Protein AF-A0A518BAV7-F1 (afdb_monomer)

Sequence (599 aa):
MLAQLSVLPSLVLVALAGGAPPAQIVIKEDPTPITLSPADFQPKSQPAQAQVAAHKPEVNEHVEPSVRIEHDDVVRNLKIQSALRKGRGLVGERRYAEAITVLEPHLTEAAGADQYLDTLAEAYRGQINELLLNRKSDEARLLAQRLRILTPEAQAGNVAAPTTRPTAAPPTVERSRGRAIPRAQATSKPKYQARAKLDTTPAIAHGQTSLLKDAERLFAAKQYAQALPLYEKAYEQDPIAAQPARERWGYCLL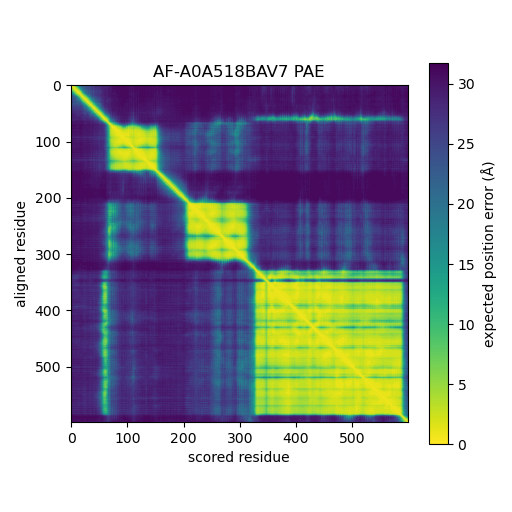FVSVDKYNRWIEAPVGTHSAGDWEQLEADVRLAKRLAPSIEYTQTVLNAISDRKQDVQKPNVARTDNAAIHTGTSQYPLVNAPACPMRHLPTAHGQWSVIETANFRIHHRDRALGEEVARLAEAARKMSHEMWFGSPPQRDWTPRCDVFLYPTAQEYTQVTGVPAQSPGHSKVLNENGRIRSRRLELRCDDPNMKLAILPHEITHVVLAGKFGAHDVPRWADEGMAVLTEPRDKQDAHLGNLYRCQTTGRRFSCSQMFTMREYPPGPQMRDFYAHSVGICRYLVEMGGAEKLPLFINTALQNNNYELALRQVYGINGVTDLESKFGQYVASIPNGGNVGVATARR

pLDDT: mean 70.06, std 24.99, range [23.56, 98.25]

Radius of gyration: 36.29 Å; Cα contacts (8 Å, |Δi|>4): 669; chains: 1; bounding box: 111×140×85 Å

Structure (mmCIF, N/CA/C/O backbone):
data_AF-A0A518BAV7-F1
#
_entry.id   AF-A0A518BAV7-F1
#
loop_
_atom_site.group_PDB
_atom_site.id
_atom_site.type_symbol
_atom_site.label_atom_id
_atom_site.label_alt_id
_atom_site.label_comp_id
_atom_site.label_asym_id
_atom_site.label_entity_id
_atom_site.label_seq_id
_atom_site.pdbx_PDB_ins_code
_atom_site.Cartn_x
_atom_site.Cartn_y
_atom_site.Cartn_z
_atom_site.occupancy
_atom_site.B_iso_or_equiv
_atom_site.auth_seq_id
_atom_site.auth_comp_id
_atom_site.auth_asym_id
_atom_site.auth_atom_id
_atom_site.pdbx_PDB_model_num
ATOM 1 N N . MET A 1 1 ? -29.944 -54.931 -42.001 1.00 32.56 1 MET A N 1
ATOM 2 C CA . MET A 1 1 ? -28.814 -55.834 -41.676 1.00 32.56 1 MET A CA 1
ATOM 3 C C . MET A 1 1 ? -28.021 -55.147 -40.567 1.00 32.56 1 MET A C 1
ATOM 5 O O . MET A 1 1 ? -27.832 -53.947 -40.687 1.00 32.56 1 MET A O 1
ATOM 9 N N . LEU A 1 2 ? -27.883 -55.730 -39.366 1.00 28.00 2 LEU A N 1
ATOM 10 C CA . LEU A 1 2 ? -26.992 -56.858 -38.993 1.00 28.00 2 LEU A CA 1
ATOM 11 C C . LEU A 1 2 ? -25.508 -56.457 -39.114 1.00 28.00 2 LEU A C 1
ATOM 13 O O . LEU A 1 2 ? -25.139 -55.971 -40.175 1.00 28.00 2 LEU A O 1
ATOM 17 N N . ALA A 1 3 ? -24.619 -56.651 -38.130 1.00 28.88 3 ALA A N 1
ATOM 18 C CA . ALA A 1 3 ? -24.710 -57.097 -36.719 1.00 28.88 3 ALA A CA 1
ATOM 19 C C . ALA A 1 3 ? -23.506 -56.457 -35.953 1.00 28.88 3 ALA A C 1
ATOM 21 O O . ALA A 1 3 ? -22.554 -56.054 -36.611 1.00 28.88 3 ALA A O 1
ATOM 22 N N . GLN A 1 4 ? -23.490 -56.135 -34.649 1.00 31.53 4 GLN A N 1
ATOM 23 C CA . GLN A 1 4 ? -23.762 -56.881 -33.397 1.00 31.53 4 GLN A CA 1
ATOM 24 C C . GLN A 1 4 ? -22.656 -57.889 -32.982 1.00 31.53 4 GLN A C 1
ATOM 26 O O . GLN A 1 4 ? -22.113 -58.560 -33.851 1.00 31.53 4 GLN A O 1
ATOM 31 N N . LEU A 1 5 ? -22.433 -58.017 -31.650 1.00 30.38 5 LEU A N 1
ATOM 32 C CA . LEU A 1 5 ? -21.474 -58.852 -30.858 1.00 30.38 5 LEU A CA 1
ATOM 33 C C . LEU A 1 5 ? -20.252 -58.076 -30.297 1.00 30.38 5 LEU A C 1
ATOM 35 O O . LEU A 1 5 ? -19.734 -57.203 -30.982 1.00 30.38 5 LEU A O 1
ATOM 39 N N . SER A 1 6 ? -19.762 -58.294 -29.059 1.00 27.08 6 SER A N 1
ATOM 40 C CA . SER A 1 6 ? -20.082 -59.272 -27.977 1.00 27.08 6 SER A CA 1
ATOM 41 C C . SER A 1 6 ? -19.852 -58.648 -26.566 1.00 27.08 6 SER A C 1
ATOM 43 O O . SER A 1 6 ? -18.878 -57.926 -26.396 1.00 27.08 6 SER A O 1
ATOM 45 N N . VAL A 1 7 ? -20.780 -58.727 -25.586 1.00 27.92 7 VAL A N 1
ATOM 46 C CA . VAL A 1 7 ? -20.895 -59.745 -24.486 1.00 27.92 7 VAL A CA 1
ATOM 47 C C . VAL A 1 7 ? -19.646 -59.763 -23.556 1.00 27.92 7 VAL A C 1
ATOM 49 O O . VAL A 1 7 ? -18.583 -60.130 -24.033 1.00 27.92 7 VAL A O 1
ATOM 52 N N . LEU A 1 8 ? -19.649 -59.198 -22.322 1.00 25.78 8 LEU A N 1
ATOM 53 C CA . LEU A 1 8 ? -20.239 -59.648 -21.015 1.00 25.78 8 LEU A CA 1
ATOM 54 C C . LEU A 1 8 ? -19.491 -60.844 -20.350 1.00 25.78 8 LEU A C 1
ATOM 56 O O . LEU A 1 8 ? -18.881 -61.615 -21.083 1.00 25.78 8 LEU A O 1
ATOM 60 N N . PRO A 1 9 ? -19.646 -61.146 -19.031 1.00 50.25 9 PRO A N 1
ATOM 61 C CA . PRO A 1 9 ? -19.841 -60.296 -17.832 1.00 50.25 9 PRO A CA 1
ATOM 62 C C . PRO A 1 9 ? -19.009 -60.760 -16.590 1.00 50.25 9 PRO A C 1
ATOM 64 O O . PRO A 1 9 ? -18.260 -61.732 -16.643 1.00 50.25 9 PRO A O 1
ATOM 67 N N . SER A 1 10 ? -19.231 -60.152 -15.413 1.00 27.02 10 SER A N 1
ATOM 68 C CA . SER A 1 10 ? -19.175 -60.842 -14.099 1.00 27.02 10 SER A CA 1
ATOM 69 C C . SER A 1 10 ? -20.052 -60.119 -13.065 1.00 27.02 10 SER A C 1
ATOM 71 O O . SER A 1 10 ? -20.180 -58.898 -13.120 1.00 27.02 10 SER A O 1
ATOM 73 N N . LEU A 1 11 ? -20.735 -60.874 -12.191 1.00 27.92 11 LEU A N 1
ATOM 74 C CA . LEU A 1 11 ? -21.910 -60.414 -11.427 1.00 27.92 11 LEU A CA 1
ATOM 75 C C . LEU A 1 11 ? -22.145 -61.340 -10.208 1.00 27.92 11 LEU A C 1
ATOM 77 O O . LEU A 1 11 ? -22.029 -62.554 -10.360 1.00 27.92 11 LEU A O 1
ATOM 81 N N . VAL A 1 12 ? -22.482 -60.803 -9.023 1.00 26.67 12 VAL A N 1
ATOM 82 C CA . VAL A 1 12 ? -22.814 -61.584 -7.803 1.00 26.67 12 VAL A CA 1
ATOM 83 C C . VAL A 1 12 ? -24.093 -61.056 -7.121 1.00 26.67 12 VAL A C 1
ATOM 85 O O . VAL A 1 12 ? -24.388 -59.864 -7.175 1.00 26.67 12 VAL A O 1
ATOM 88 N N . LEU A 1 13 ? -24.863 -61.970 -6.517 1.00 28.36 13 LEU A N 1
ATOM 89 C CA . LEU A 1 13 ? -26.217 -61.827 -5.945 1.00 28.36 13 LEU A CA 1
ATOM 90 C C . LEU A 1 13 ? -26.189 -62.059 -4.409 1.00 28.36 13 LEU A C 1
ATOM 92 O O . LEU A 1 13 ? -25.296 -62.759 -3.945 1.00 28.36 13 LEU A O 1
ATOM 96 N N . VAL A 1 14 ? -27.137 -61.618 -3.560 1.00 30.17 14 VAL A N 1
ATOM 97 C CA . VAL A 1 14 ? -28.294 -60.682 -3.651 1.00 30.17 14 VAL A CA 1
ATOM 98 C C . VAL A 1 14 ? -28.864 -60.460 -2.221 1.00 30.17 14 VAL A C 1
ATOM 100 O O . VAL A 1 14 ? -28.355 -61.059 -1.278 1.00 30.17 14 VAL A O 1
ATOM 103 N N . ALA A 1 15 ? -29.963 -59.695 -2.102 1.00 28.22 15 ALA A N 1
ATOM 104 C CA . ALA A 1 15 ? -31.014 -59.707 -1.055 1.00 28.22 15 ALA A CA 1
ATOM 105 C C . ALA A 1 15 ? -30.999 -58.576 0.000 1.00 28.22 15 ALA A C 1
ATOM 107 O O . ALA A 1 15 ? -29.933 -58.125 0.395 1.00 28.22 15 ALA A O 1
ATOM 108 N N . LEU A 1 16 ? -32.142 -58.097 0.533 1.00 30.28 16 LEU A N 1
ATOM 109 C CA . LEU A 1 16 ? -33.562 -58.074 0.081 1.00 30.28 16 LEU A CA 1
ATOM 110 C C . LEU A 1 16 ? -34.352 -57.053 0.947 1.00 30.28 16 LEU A C 1
ATOM 112 O O . LEU A 1 16 ? -33.965 -56.820 2.086 1.00 30.28 16 LEU A O 1
ATOM 116 N N . ALA A 1 17 ? -35.508 -56.578 0.448 1.00 31.27 17 ALA A N 1
ATOM 117 C CA . ALA A 1 17 ? -36.531 -55.760 1.146 1.00 31.27 17 ALA A CA 1
ATOM 118 C C . ALA A 1 17 ? -36.099 -54.355 1.659 1.00 31.27 17 ALA A C 1
ATOM 120 O O . ALA A 1 17 ? -34.941 -54.111 1.962 1.00 31.27 17 ALA A O 1
ATOM 121 N N . GLY A 1 18 ? -36.990 -53.360 1.779 1.00 29.53 18 GLY A N 1
ATOM 122 C CA . GLY A 1 18 ? -38.390 -53.266 1.334 1.00 29.53 18 GLY A CA 1
ATOM 123 C C . GLY A 1 18 ? -39.055 -51.957 1.812 1.00 29.53 18 GLY A C 1
ATOM 124 O O . GLY A 1 18 ? -38.724 -51.462 2.884 1.00 29.53 18 GLY A O 1
ATOM 125 N N . GLY A 1 19 ? -39.983 -51.386 1.032 1.00 29.30 19 GLY A N 1
ATOM 126 C CA . GLY A 1 19 ? -40.702 -50.142 1.372 1.00 29.30 19 GLY A CA 1
ATOM 127 C C . GLY A 1 19 ? -41.333 -49.471 0.141 1.00 29.30 19 GLY A C 1
ATOM 128 O O . GLY A 1 19 ? -40.787 -49.582 -0.954 1.00 29.30 19 GLY A O 1
ATOM 129 N N . ALA A 1 20 ? -42.494 -48.822 0.294 1.00 32.97 20 ALA A N 1
ATOM 130 C CA . ALA A 1 20 ? -43.314 -48.328 -0.825 1.00 32.97 20 ALA A CA 1
ATOM 131 C C . ALA A 1 20 ? -43.218 -46.795 -1.052 1.00 32.97 20 ALA A C 1
ATOM 133 O O . ALA A 1 20 ? -42.990 -46.057 -0.093 1.00 32.97 20 ALA A O 1
ATOM 134 N N . PRO A 1 21 ? -43.435 -46.300 -2.291 1.00 40.59 21 PRO A N 1
ATOM 135 C CA . PRO A 1 21 ? -43.445 -44.871 -2.624 1.00 40.59 21 PRO A CA 1
ATOM 136 C C . PRO A 1 21 ? -44.865 -44.252 -2.632 1.00 40.59 21 PRO A C 1
ATOM 138 O O . PRO A 1 21 ? -45.842 -44.974 -2.843 1.00 40.59 21 PRO A O 1
ATOM 141 N N . PRO A 1 22 ? -45.000 -42.916 -2.511 1.00 41.38 22 PRO A N 1
ATOM 142 C CA . PRO A 1 22 ? -46.259 -42.205 -2.744 1.00 41.38 22 PRO A CA 1
ATOM 143 C C . PRO A 1 22 ? -46.313 -41.414 -4.074 1.00 41.38 22 PRO A C 1
ATOM 145 O O . PRO A 1 22 ? -45.371 -40.722 -4.441 1.00 41.38 22 PRO A O 1
ATOM 148 N N . ALA A 1 23 ? -47.490 -41.464 -4.709 1.00 29.64 23 ALA A N 1
ATOM 149 C CA . ALA A 1 23 ? -48.103 -40.469 -5.609 1.00 29.64 23 ALA A CA 1
ATOM 150 C C . ALA A 1 23 ? -47.330 -39.931 -6.843 1.00 29.64 23 ALA A C 1
ATOM 152 O O . ALA A 1 23 ? -46.496 -39.033 -6.761 1.00 29.64 23 ALA A O 1
ATOM 153 N N . GLN A 1 24 ? -47.788 -40.342 -8.033 1.00 28.11 24 GLN A N 1
ATOM 154 C CA . GLN A 1 24 ? -47.718 -39.513 -9.244 1.00 28.11 24 GLN A CA 1
ATOM 155 C C . GLN A 1 24 ? -48.817 -38.435 -9.212 1.00 28.11 24 GLN A C 1
ATOM 157 O O . GLN A 1 24 ? -49.933 -38.714 -8.774 1.00 28.11 24 GLN A O 1
ATOM 162 N N . ILE A 1 25 ? -48.553 -37.260 -9.789 1.00 29.81 25 ILE A N 1
ATOM 163 C CA . ILE A 1 25 ? -49.596 -36.380 -10.340 1.00 29.81 25 ILE A CA 1
ATOM 164 C C . ILE A 1 25 ? -49.229 -36.096 -11.797 1.00 29.81 25 ILE A C 1
ATOM 166 O O . ILE A 1 25 ? -48.103 -35.706 -12.096 1.00 29.81 25 ILE A O 1
ATOM 170 N N . VAL A 1 26 ? -50.179 -36.331 -12.701 1.00 28.78 26 VAL A N 1
ATOM 171 C CA . VAL A 1 26 ? -50.028 -36.124 -14.146 1.00 28.78 26 VAL A CA 1
ATOM 172 C C . VAL A 1 26 ? -50.600 -34.760 -14.518 1.00 28.78 26 VAL A C 1
ATOM 174 O O . VAL A 1 26 ? -51.729 -34.446 -14.146 1.00 28.78 26 VAL A O 1
ATOM 177 N N . ILE A 1 27 ? -49.860 -33.989 -15.313 1.00 30.44 27 ILE A N 1
ATOM 178 C CA . ILE A 1 27 ? -50.387 -32.839 -16.054 1.00 30.44 27 ILE A CA 1
ATOM 179 C C . ILE A 1 27 ? -50.174 -33.131 -17.541 1.00 30.44 27 ILE A C 1
ATOM 181 O O . ILE A 1 27 ? -49.111 -33.609 -17.934 1.00 30.44 27 ILE A O 1
ATOM 185 N N . LYS A 1 28 ? -51.214 -32.911 -18.349 1.00 28.27 28 LYS A N 1
ATOM 186 C CA . LYS A 1 28 ? -51.166 -33.078 -19.806 1.00 28.27 28 LYS A CA 1
ATOM 187 C C . LYS A 1 28 ? -50.585 -31.833 -20.468 1.00 28.27 28 LYS A C 1
ATOM 189 O O . LYS A 1 28 ? -50.914 -30.722 -20.061 1.00 28.27 28 LYS A O 1
ATOM 194 N N . GLU A 1 29 ? -49.847 -32.036 -21.550 1.00 31.36 29 GLU A N 1
ATOM 195 C CA . GLU A 1 29 ? -49.646 -31.021 -22.584 1.00 31.36 29 GLU A CA 1
ATOM 196 C C . GLU A 1 29 ? -50.637 -31.271 -23.731 1.00 31.36 29 GLU A C 1
ATOM 198 O O . GLU A 1 29 ? -50.881 -32.422 -24.087 1.00 31.36 29 GLU A O 1
ATOM 203 N N . ASP A 1 30 ? -51.184 -30.201 -24.308 1.00 29.58 30 ASP A N 1
ATOM 204 C CA . ASP A 1 30 ? -51.819 -30.186 -25.633 1.00 29.58 30 ASP A CA 1
ATOM 205 C C . ASP A 1 30 ? -51.680 -28.752 -26.209 1.00 29.58 30 ASP A C 1
ATOM 207 O O . ASP A 1 30 ? -51.917 -27.793 -25.466 1.00 29.58 30 ASP A O 1
ATOM 211 N N . PRO A 1 31 ? -51.254 -28.549 -27.475 1.00 46.31 31 PRO A N 1
ATOM 212 C CA . PRO A 1 31 ? -50.875 -27.225 -27.985 1.00 46.31 31 PRO A CA 1
ATOM 213 C C . PRO A 1 31 ? -51.886 -26.601 -28.966 1.00 46.31 31 PRO A C 1
ATOM 215 O O . PRO A 1 31 ? -52.464 -27.292 -29.802 1.00 46.31 31 PRO A O 1
ATOM 218 N N . THR A 1 32 ? -52.010 -25.266 -28.977 1.00 29.94 32 THR A N 1
ATOM 219 C CA . THR A 1 32 ? -52.270 -24.446 -30.193 1.00 29.94 32 THR A CA 1
ATOM 220 C C . THR A 1 32 ? -52.121 -22.936 -29.894 1.00 29.94 32 THR A C 1
ATOM 222 O O . THR A 1 32 ? -52.296 -22.534 -28.743 1.00 29.94 32 THR A O 1
ATOM 225 N N . PRO A 1 33 ? -51.765 -22.079 -30.878 1.00 36.06 33 PRO A N 1
ATOM 226 C CA . PRO A 1 33 ? -51.500 -20.651 -30.657 1.00 36.06 33 PRO A CA 1
ATOM 227 C C . PRO A 1 33 ? -52.696 -19.740 -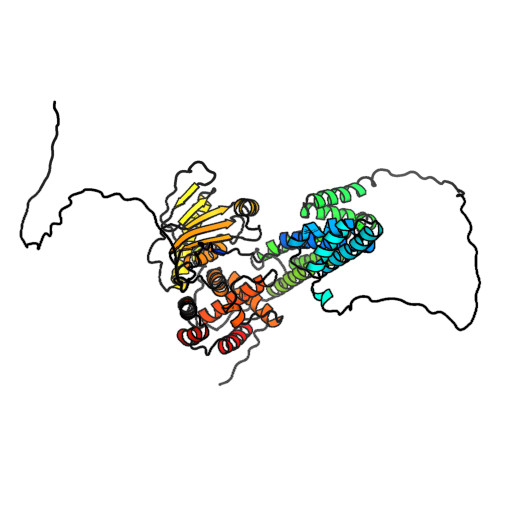30.992 1.00 36.06 33 PRO A C 1
ATOM 229 O O . PRO A 1 33 ? -53.547 -20.091 -31.809 1.00 36.06 33 PRO A O 1
ATOM 232 N N . ILE A 1 34 ? -52.703 -18.518 -30.444 1.00 30.41 34 ILE A N 1
ATOM 233 C CA . ILE A 1 34 ? -53.596 -17.423 -30.865 1.00 30.41 34 ILE A CA 1
ATOM 234 C C . ILE A 1 34 ? -52.770 -16.148 -31.086 1.00 30.41 34 ILE A C 1
ATOM 236 O O . ILE A 1 34 ? -51.972 -15.761 -30.234 1.00 30.41 34 ILE A O 1
ATOM 240 N N . THR A 1 35 ? -52.998 -15.487 -32.222 1.00 31.41 35 THR A N 1
ATOM 241 C CA . THR A 1 35 ? -52.305 -14.265 -32.657 1.00 31.41 35 THR A CA 1
ATOM 242 C C . THR A 1 35 ? -53.318 -13.137 -32.835 1.00 31.41 35 THR A C 1
ATOM 244 O O . THR A 1 35 ? -54.278 -13.321 -33.578 1.00 31.41 35 THR A O 1
ATOM 247 N N . LEU A 1 36 ? -53.092 -11.958 -32.244 1.00 28.88 36 LEU A N 1
ATOM 248 C CA . LEU A 1 36 ? -53.779 -10.711 -32.620 1.00 28.88 36 LEU A CA 1
ATOM 249 C C . LEU A 1 36 ? -52.837 -9.498 -32.535 1.00 28.88 36 LEU A C 1
ATOM 251 O O . LEU A 1 36 ? -51.821 -9.533 -31.844 1.00 28.88 36 LEU A O 1
ATOM 255 N N . SER A 1 37 ? -53.177 -8.452 -33.295 1.00 26.73 37 SER A N 1
ATOM 256 C CA . SER A 1 37 ? -52.342 -7.271 -33.576 1.00 26.73 37 SER A CA 1
ATOM 257 C C . SER A 1 37 ? -52.799 -6.009 -32.815 1.00 26.73 37 SER A C 1
ATOM 259 O O . SER A 1 37 ? -53.901 -6.006 -32.266 1.00 26.73 37 SER A O 1
ATOM 261 N N . PRO A 1 38 ? -51.990 -4.928 -32.776 1.00 40.47 38 PRO A N 1
ATOM 262 C CA . PRO A 1 38 ? -52.243 -3.770 -31.917 1.00 40.47 38 PRO A CA 1
ATOM 263 C C . PRO A 1 38 ? -52.936 -2.586 -32.618 1.00 40.47 38 PRO A C 1
ATOM 265 O O . PRO A 1 38 ? -52.485 -2.150 -33.675 1.00 40.47 38 PRO A O 1
ATOM 268 N N . ALA A 1 39 ? -53.934 -1.994 -31.951 1.00 26.91 39 ALA A N 1
ATOM 269 C CA . ALA A 1 39 ? -54.273 -0.562 -31.980 1.00 26.91 39 ALA A CA 1
ATOM 270 C C . ALA A 1 39 ? -55.346 -0.254 -30.909 1.00 26.91 39 ALA A C 1
ATOM 272 O O . ALA A 1 39 ? -56.386 -0.902 -30.908 1.00 26.91 39 ALA A O 1
ATOM 273 N N . ASP A 1 40 ? -55.094 0.675 -29.974 1.00 26.42 40 ASP A N 1
ATOM 274 C CA . ASP A 1 40 ? -55.724 2.014 -29.991 1.00 26.42 40 ASP A CA 1
ATOM 275 C C . ASP A 1 40 ? -55.532 2.850 -28.699 1.00 26.42 40 ASP A C 1
ATOM 277 O O . ASP A 1 40 ? -55.548 2.357 -27.576 1.00 26.42 40 ASP A O 1
ATOM 281 N N . PHE A 1 41 ? -55.349 4.156 -28.923 1.00 28.70 41 PHE A N 1
ATOM 282 C CA . PHE A 1 41 ? -55.558 5.339 -28.065 1.00 28.70 41 PHE A CA 1
ATOM 283 C C . PHE A 1 41 ? -55.233 5.358 -26.546 1.00 28.70 41 PHE A C 1
ATOM 285 O O . PHE A 1 41 ? -55.970 4.908 -25.674 1.00 28.70 41 PHE A O 1
ATOM 292 N N . GLN A 1 42 ? -54.185 6.135 -26.245 1.00 25.38 42 GLN A N 1
ATOM 293 C CA . GLN A 1 42 ? -53.940 6.895 -25.005 1.00 25.38 42 GLN A CA 1
ATOM 294 C C . GLN A 1 42 ? -54.885 8.125 -24.853 1.00 25.38 42 GLN A C 1
ATOM 296 O O . GLN A 1 42 ? -55.554 8.472 -25.828 1.00 25.38 42 GLN A O 1
ATOM 301 N N . PRO A 1 43 ? -54.829 8.930 -23.755 1.00 40.41 43 PRO A N 1
ATOM 302 C CA . PRO A 1 43 ? -54.342 8.675 -22.379 1.00 40.41 43 PRO A CA 1
ATOM 303 C C . PRO A 1 43 ? -55.265 9.243 -21.261 1.00 40.41 43 PRO A C 1
ATOM 305 O O . PRO A 1 43 ? -56.126 10.085 -21.522 1.00 40.41 43 PRO A O 1
ATOM 308 N N . LYS A 1 44 ? -54.969 8.946 -19.977 1.00 24.17 44 LYS A N 1
ATOM 309 C CA . LYS A 1 44 ? -55.071 9.940 -18.874 1.00 24.17 44 LYS A CA 1
ATOM 310 C C . LYS A 1 44 ? -54.362 9.521 -17.572 1.00 24.17 44 LYS A C 1
ATOM 312 O O . LYS A 1 44 ? -54.270 8.340 -17.272 1.00 24.17 44 LYS A O 1
ATOM 317 N N . SER A 1 45 ? -53.940 10.538 -16.805 1.00 28.44 45 SER A N 1
ATOM 318 C CA . SER A 1 45 ? -53.439 10.522 -15.407 1.00 28.44 45 SER A CA 1
ATOM 319 C C . SER A 1 45 ? -52.222 9.641 -15.055 1.00 28.44 45 SER A C 1
ATOM 321 O O . SER A 1 45 ? -52.282 8.419 -15.066 1.00 28.44 45 SER A O 1
ATOM 323 N N . GLN A 1 46 ? -51.141 10.301 -14.616 1.00 29.31 46 GLN A N 1
ATOM 324 C CA . GLN A 1 46 ? -50.054 9.707 -13.817 1.00 29.31 46 GLN A CA 1
ATOM 325 C C . GLN A 1 46 ? -50.540 9.428 -12.372 1.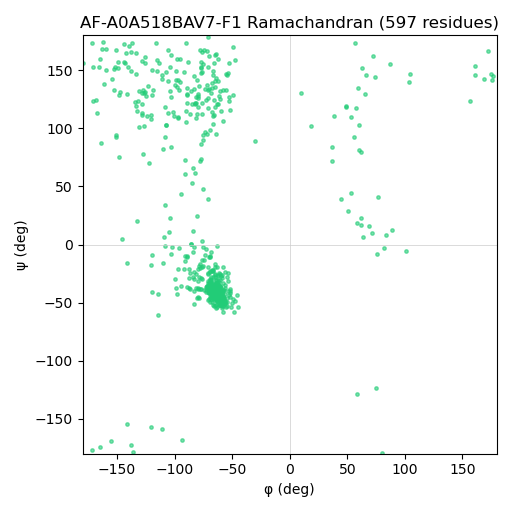00 29.31 46 GLN A C 1
ATOM 327 O O . GLN A 1 46 ? -51.572 9.974 -11.970 1.00 29.31 46 GLN A O 1
ATOM 332 N N . PRO A 1 47 ? -49.794 8.645 -11.566 1.00 28.98 47 PRO A N 1
ATOM 333 C CA . PRO A 1 47 ? -48.757 9.286 -10.739 1.00 28.98 47 PRO A CA 1
ATOM 334 C C . PRO A 1 47 ? -47.418 8.516 -10.637 1.00 28.98 47 PRO A C 1
ATOM 336 O O . PRO A 1 47 ? -47.313 7.358 -11.019 1.00 28.98 47 PRO A O 1
ATOM 339 N N . ALA A 1 48 ? -46.416 9.190 -10.053 1.00 24.11 48 ALA A N 1
ATOM 340 C CA . ALA A 1 48 ? -45.187 8.644 -9.450 1.00 24.11 48 ALA A CA 1
ATOM 341 C C . ALA A 1 48 ? -44.273 7.736 -10.312 1.00 24.11 48 ALA A C 1
ATOM 343 O O . ALA A 1 48 ? -44.344 6.510 -10.270 1.00 24.11 48 ALA A O 1
ATOM 344 N N . GLN A 1 49 ? -43.279 8.343 -10.975 1.00 24.83 49 GLN A N 1
ATOM 345 C CA . GLN A 1 49 ? -42.080 7.617 -11.415 1.00 24.83 49 GLN A CA 1
ATOM 346 C C . GLN A 1 49 ? -41.141 7.357 -10.227 1.00 24.83 49 GLN A C 1
ATOM 348 O O . GLN A 1 49 ? -40.513 8.286 -9.720 1.00 24.83 49 GLN A O 1
ATOM 353 N N . ALA A 1 50 ? -40.974 6.095 -9.832 1.00 27.25 50 ALA A N 1
ATOM 354 C CA . ALA A 1 50 ? -39.803 5.675 -9.067 1.00 27.25 50 ALA A CA 1
ATOM 355 C C . ALA A 1 50 ? -38.627 5.474 -10.039 1.00 27.25 50 ALA A C 1
ATOM 357 O O . ALA A 1 50 ? -38.659 4.573 -10.878 1.00 27.25 50 ALA A O 1
ATOM 358 N N . GLN A 1 51 ? -37.593 6.316 -9.954 1.00 26.38 51 GLN A N 1
ATOM 359 C CA . GLN A 1 51 ? -36.390 6.158 -10.775 1.00 26.38 51 GLN A CA 1
ATOM 360 C C . GLN A 1 51 ? -35.548 4.982 -10.267 1.00 26.38 51 GLN A C 1
ATOM 362 O O . GLN A 1 51 ? -34.741 5.129 -9.350 1.00 26.38 51 GLN A O 1
ATOM 367 N N . VAL A 1 52 ? -35.701 3.814 -10.893 1.00 27.72 52 VAL A N 1
ATOM 368 C CA . VAL A 1 52 ? -34.735 2.718 -10.753 1.00 27.72 52 VAL A CA 1
ATOM 369 C C . VAL A 1 52 ? -33.471 3.115 -11.516 1.00 27.72 52 VAL A C 1
ATOM 371 O O . VAL A 1 52 ? -33.387 2.958 -12.733 1.00 27.72 52 VAL A O 1
ATOM 374 N N . ALA A 1 53 ? -32.496 3.678 -10.803 1.00 26.78 53 ALA A N 1
ATOM 375 C CA . ALA A 1 53 ? -31.193 3.991 -11.371 1.00 26.78 53 ALA A CA 1
ATOM 376 C C . ALA A 1 53 ? -30.495 2.692 -11.805 1.00 26.78 53 ALA A C 1
ATOM 378 O O . ALA A 1 53 ? -30.261 1.800 -10.989 1.00 26.78 53 ALA A O 1
ATOM 379 N N . ALA A 1 54 ? -30.157 2.584 -13.092 1.00 26.28 54 ALA A N 1
ATOM 380 C CA . ALA A 1 54 ? -29.418 1.443 -13.615 1.00 26.28 54 ALA A CA 1
ATOM 381 C C . ALA A 1 54 ? -27.998 1.437 -13.029 1.00 26.28 54 ALA A C 1
ATOM 383 O O . ALA A 1 54 ? -27.146 2.229 -13.437 1.00 26.28 54 ALA A O 1
ATOM 384 N N . HIS A 1 55 ? -27.753 0.558 -12.056 1.00 29.44 55 HIS A N 1
ATOM 385 C CA . HIS A 1 55 ? -26.441 0.403 -11.439 1.00 29.44 55 HIS A CA 1
ATOM 386 C C . HIS A 1 55 ? -25.456 -0.143 -12.480 1.00 29.44 55 HIS A C 1
ATOM 388 O O . HIS A 1 55 ? -25.579 -1.274 -12.952 1.00 29.44 55 HIS A O 1
ATOM 394 N N . LYS A 1 56 ? -24.500 0.696 -12.879 1.00 30.16 56 LYS A N 1
ATOM 395 C CA . LYS A 1 56 ? -23.394 0.309 -13.754 1.00 30.16 56 LYS A CA 1
ATOM 396 C C . LYS A 1 56 ? -22.425 -0.545 -12.921 1.00 30.16 56 LYS A C 1
ATOM 398 O O . LYS A 1 56 ? -22.132 -0.134 -11.803 1.00 30.16 56 LYS A O 1
ATOM 403 N N . PRO A 1 57 ? -21.934 -1.699 -13.412 1.00 33.09 57 PRO A N 1
ATOM 404 C CA . PRO A 1 57 ? -21.005 -2.523 -12.645 1.00 33.09 57 PRO A CA 1
ATOM 405 C C . PRO A 1 57 ? -19.733 -1.731 -12.327 1.00 33.09 57 PRO A C 1
ATOM 407 O O . PRO A 1 57 ? -19.096 -1.175 -13.227 1.00 33.09 57 PRO A O 1
ATOM 410 N N . GLU A 1 58 ? -19.402 -1.667 -11.042 1.00 42.72 58 GLU A N 1
ATOM 411 C CA . GLU A 1 58 ? -18.291 -0.887 -10.509 1.00 42.72 58 GLU A CA 1
ATOM 412 C C . GLU A 1 58 ? -17.016 -1.743 -10.503 1.00 42.72 58 GLU A C 1
ATOM 414 O O . GLU A 1 58 ? -17.013 -2.902 -10.077 1.00 42.72 58 GLU A O 1
ATOM 419 N N . VAL A 1 59 ? -15.935 -1.193 -11.061 1.00 45.00 59 VAL A N 1
ATOM 420 C CA . VAL A 1 59 ? -14.629 -1.857 -11.145 1.00 45.00 59 VAL A CA 1
ATOM 421 C C . VAL A 1 59 ? -13.717 -1.170 -10.147 1.00 45.00 59 VAL A C 1
ATOM 423 O O . VAL A 1 59 ? -13.233 -0.070 -10.407 1.00 45.00 59 VAL A O 1
ATOM 426 N N . ASN A 1 60 ? -13.489 -1.820 -9.009 1.00 47.97 60 ASN A N 1
ATOM 427 C CA . ASN A 1 60 ? -12.585 -1.298 -7.997 1.00 47.97 60 ASN A CA 1
ATOM 428 C C . ASN A 1 60 ? -11.140 -1.636 -8.377 1.00 47.97 60 ASN A C 1
ATOM 430 O O . ASN A 1 60 ? -10.709 -2.791 -8.332 1.00 47.97 60 ASN A O 1
ATOM 434 N N . GLU A 1 61 ? -10.417 -0.590 -8.763 1.00 44.59 61 GLU A N 1
ATOM 435 C CA . GLU A 1 61 ? -8.982 -0.554 -9.029 1.00 44.59 61 GLU A CA 1
ATOM 436 C C . GLU A 1 61 ? -8.288 0.111 -7.825 1.00 44.59 61 GLU A C 1
ATOM 438 O O . GLU A 1 61 ? -8.708 1.179 -7.367 1.00 44.59 61 GLU A O 1
ATOM 443 N N . HIS A 1 62 ? -7.282 -0.563 -7.263 1.00 43.72 62 HIS A N 1
ATOM 444 C CA . HIS A 1 62 ? -6.486 -0.101 -6.119 1.00 43.72 62 HIS A CA 1
ATOM 445 C C . HIS A 1 62 ? -5.025 -0.028 -6.558 1.00 43.72 62 HIS A C 1
ATOM 447 O O . HIS A 1 62 ? -4.442 -1.060 -6.867 1.00 43.72 62 HIS A O 1
ATOM 453 N N . VAL A 1 63 ? -4.468 1.183 -6.651 1.00 39.84 63 VAL A N 1
ATOM 454 C CA . VAL A 1 63 ? -3.118 1.450 -7.174 1.00 39.84 63 VAL A CA 1
ATOM 455 C C . VAL A 1 63 ? -2.285 2.129 -6.091 1.00 39.84 63 VAL A C 1
ATOM 457 O O . VAL A 1 63 ? -2.475 3.315 -5.819 1.00 39.84 63 VAL A O 1
ATOM 460 N N . GLU A 1 64 ? -1.327 1.400 -5.519 1.00 37.50 64 GLU A N 1
ATOM 461 C CA . GLU A 1 64 ? -0.318 1.978 -4.627 1.00 37.50 64 GLU A CA 1
ATOM 462 C C . GLU A 1 64 ? 0.648 2.920 -5.375 1.00 37.50 64 GLU A C 1
ATOM 464 O O . GLU A 1 64 ? 1.172 2.557 -6.434 1.00 37.50 64 GLU A O 1
ATOM 469 N N . PRO A 1 65 ? 1.022 4.069 -4.785 1.00 33.25 65 PRO A N 1
ATOM 470 C CA . PRO A 1 65 ? 2.279 4.757 -5.063 1.00 33.25 65 PRO A CA 1
ATOM 471 C C . PRO A 1 65 ? 3.336 4.384 -4.006 1.00 33.25 65 PRO A C 1
ATOM 473 O O . PRO A 1 65 ? 3.251 4.807 -2.850 1.00 33.25 65 PRO A O 1
ATOM 476 N N . SER A 1 66 ? 4.352 3.598 -4.388 1.00 35.66 66 SER A N 1
ATOM 477 C CA . SER A 1 66 ? 5.342 3.079 -3.426 1.00 35.66 66 SER A CA 1
ATOM 478 C C . SER A 1 66 ? 6.233 4.165 -2.803 1.00 35.66 66 SER A C 1
ATOM 480 O O . SER A 1 66 ? 6.637 5.135 -3.447 1.00 35.66 66 SER A O 1
ATOM 482 N N . VAL A 1 67 ? 6.605 3.981 -1.529 1.00 44.88 67 VAL A N 1
ATOM 483 C CA . VAL A 1 67 ? 7.411 4.947 -0.758 1.00 44.88 67 VAL A CA 1
ATOM 484 C C . VAL A 1 67 ? 8.903 4.865 -1.129 1.00 44.88 67 VAL A C 1
ATOM 486 O O . VAL A 1 67 ? 9.747 4.408 -0.358 1.00 44.88 67 VAL A O 1
ATOM 489 N N . ARG A 1 68 ? 9.232 5.353 -2.327 1.00 35.03 68 ARG A N 1
ATOM 490 C CA . ARG A 1 68 ? 10.591 5.593 -2.840 1.00 35.03 68 ARG A CA 1
ATOM 491 C C . ARG A 1 68 ? 10.803 7.101 -3.013 1.00 35.03 68 ARG A C 1
ATOM 493 O O . ARG A 1 68 ? 9.845 7.848 -3.196 1.00 35.03 68 ARG A O 1
ATOM 500 N N . ILE A 1 69 ? 12.050 7.582 -2.992 1.00 44.09 69 ILE A N 1
ATOM 501 C CA . ILE A 1 69 ? 12.334 8.951 -3.461 1.00 44.09 69 ILE A CA 1
ATOM 502 C C . ILE A 1 69 ? 12.277 8.912 -4.996 1.00 44.09 69 ILE A C 1
ATOM 504 O O . ILE A 1 69 ? 13.227 8.481 -5.656 1.00 44.09 69 ILE A O 1
ATOM 508 N N . GLU A 1 70 ? 11.097 9.240 -5.531 1.00 44.62 70 GLU A N 1
ATOM 509 C CA . GLU A 1 70 ? 10.717 9.059 -6.935 1.00 44.62 70 GLU A CA 1
ATOM 510 C C . GLU A 1 70 ? 11.482 9.951 -7.920 1.00 44.62 70 GLU A C 1
ATOM 512 O O . GLU A 1 70 ? 11.561 11.170 -7.764 1.00 44.62 70 GLU A O 1
ATOM 517 N N . HIS A 1 71 ? 11.934 9.350 -9.024 1.00 38.94 71 HIS A N 1
ATOM 518 C CA . HIS A 1 71 ? 12.500 10.094 -10.150 1.00 38.94 71 HIS A CA 1
ATOM 519 C C . HIS A 1 71 ? 11.447 10.649 -11.117 1.00 38.94 71 HIS A C 1
ATOM 521 O O . HIS A 1 71 ? 11.688 11.701 -11.708 1.00 38.94 71 HIS A O 1
ATOM 527 N N . ASP A 1 72 ? 10.284 10.010 -11.271 1.00 40.00 72 ASP A N 1
ATOM 528 C CA . ASP A 1 72 ? 9.244 10.514 -12.178 1.00 40.00 72 ASP A CA 1
ATOM 529 C C . ASP A 1 72 ? 8.425 11.651 -11.564 1.00 40.00 72 ASP A C 1
ATOM 531 O O . ASP A 1 72 ? 8.084 12.594 -12.276 1.00 40.00 72 ASP A O 1
ATOM 535 N N . ASP A 1 73 ? 8.229 11.666 -10.245 1.00 43.88 73 ASP A N 1
ATOM 536 C CA . ASP A 1 73 ? 7.705 12.841 -9.544 1.00 43.88 73 ASP A CA 1
ATOM 537 C C . ASP A 1 73 ? 8.671 14.041 -9.665 1.00 43.88 73 ASP A C 1
ATOM 539 O O . ASP A 1 73 ? 8.248 15.178 -9.890 1.00 43.88 73 ASP A O 1
ATOM 543 N N . VAL A 1 74 ? 9.990 13.792 -9.651 1.00 46.09 74 VAL A N 1
ATOM 544 C CA . VAL A 1 74 ? 11.016 14.798 -9.981 1.00 46.09 74 VAL A CA 1
ATOM 545 C C . VAL A 1 74 ? 10.913 15.245 -11.444 1.00 46.09 74 VAL A C 1
ATOM 547 O O . VAL A 1 74 ? 10.883 16.447 -11.695 1.00 46.09 74 VAL A O 1
ATOM 550 N N . VAL A 1 75 ? 10.789 14.339 -12.421 1.00 47.59 75 VAL A N 1
ATOM 551 C CA . VAL A 1 75 ? 10.631 14.700 -13.847 1.00 47.59 75 VAL A CA 1
ATOM 552 C C . VAL A 1 75 ? 9.320 15.453 -14.110 1.00 47.59 75 VAL A C 1
ATOM 554 O O . VAL A 1 75 ? 9.318 16.413 -14.883 1.00 47.59 75 VAL A O 1
ATOM 557 N N . ARG A 1 76 ? 8.216 15.085 -13.451 1.00 54.31 76 ARG A N 1
ATOM 558 C CA . ARG A 1 76 ? 6.919 15.776 -13.525 1.00 54.31 76 ARG A CA 1
ATOM 559 C C . ARG A 1 76 ? 7.024 17.189 -12.961 1.00 54.31 76 ARG A C 1
ATOM 561 O O . ARG A 1 76 ? 6.697 18.146 -13.663 1.00 54.31 76 ARG A O 1
ATOM 568 N N . ASN A 1 77 ? 7.546 17.336 -11.743 1.00 55.59 77 ASN A N 1
ATOM 569 C CA . ASN A 1 77 ? 7.788 18.650 -11.152 1.00 55.59 77 ASN A CA 1
ATOM 570 C C . ASN A 1 77 ? 8.770 19.475 -12.000 1.00 55.59 77 ASN A C 1
ATOM 572 O O . ASN A 1 77 ? 8.557 20.670 -12.168 1.00 55.59 77 ASN A O 1
ATOM 576 N N . LEU A 1 78 ? 9.781 18.865 -12.626 1.00 51.34 78 LEU A N 1
ATOM 577 C CA . LEU A 1 78 ? 10.694 19.556 -13.543 1.00 51.34 78 LEU A CA 1
ATOM 578 C C . LEU A 1 78 ? 10.027 20.024 -14.838 1.00 51.34 78 LEU A C 1
ATOM 580 O O . LEU A 1 78 ? 10.351 21.122 -15.282 1.00 51.34 78 LEU A O 1
ATOM 584 N N . LYS A 1 79 ? 9.093 19.270 -15.439 1.00 61.22 79 LYS A N 1
ATOM 585 C CA . LYS A 1 79 ? 8.291 19.773 -16.573 1.00 61.22 79 LYS A CA 1
ATOM 586 C C . LYS A 1 79 ? 7.540 21.041 -16.164 1.00 61.22 79 LYS A C 1
ATOM 588 O O . LYS A 1 79 ? 7.689 22.077 -16.809 1.00 61.22 79 LYS A O 1
ATOM 593 N N . ILE A 1 80 ? 6.803 20.964 -15.054 1.00 72.25 80 ILE A N 1
ATOM 594 C CA . ILE A 1 80 ? 5.976 22.055 -14.522 1.00 72.25 80 ILE A CA 1
ATOM 595 C C . ILE A 1 80 ? 6.854 23.269 -14.180 1.00 72.25 80 ILE A C 1
ATOM 597 O O . ILE A 1 80 ? 6.596 24.367 -14.661 1.00 72.25 80 ILE A O 1
ATOM 601 N N . GLN A 1 81 ? 7.943 23.085 -13.432 1.00 70.19 81 GLN A N 1
ATOM 602 C CA . GLN A 1 81 ? 8.846 24.165 -13.015 1.00 70.19 81 GLN A CA 1
ATOM 603 C C . GLN A 1 81 ? 9.686 24.736 -14.171 1.00 70.19 81 GLN A C 1
ATOM 605 O O . GLN A 1 81 ? 9.985 25.930 -14.180 1.00 70.19 81 GLN A O 1
ATOM 610 N N . SER A 1 82 ? 10.044 23.932 -15.177 1.00 70.81 82 SER A N 1
ATOM 611 C CA . SER A 1 82 ? 10.725 24.406 -16.393 1.00 70.81 82 SER A CA 1
ATOM 612 C C . SER A 1 82 ? 9.786 25.246 -17.263 1.00 70.81 82 SER A C 1
ATOM 614 O O . SER A 1 82 ? 10.142 26.362 -17.653 1.00 70.81 82 SER A O 1
ATOM 616 N N . ALA A 1 83 ? 8.557 24.767 -17.488 1.00 75.31 83 ALA A N 1
ATOM 617 C CA . ALA A 1 83 ? 7.509 25.522 -18.169 1.00 75.31 83 ALA A CA 1
ATOM 618 C C . ALA A 1 83 ? 7.180 26.822 -17.417 1.00 75.31 83 ALA A C 1
ATOM 620 O O . ALA A 1 83 ? 7.152 27.885 -18.031 1.00 75.31 83 ALA A O 1
ATOM 621 N N . LEU A 1 84 ? 7.040 26.768 -16.087 1.00 76.06 84 LEU A N 1
ATOM 622 C CA . LEU A 1 84 ? 6.789 27.932 -15.236 1.00 76.06 84 LEU A CA 1
ATOM 623 C C . LEU A 1 84 ? 7.924 28.960 -15.308 1.00 76.06 84 LEU A C 1
ATOM 625 O O . LEU A 1 84 ? 7.671 30.144 -15.517 1.00 76.06 84 LEU A O 1
ATOM 629 N N . ARG A 1 85 ? 9.183 28.521 -15.193 1.00 81.06 85 ARG A N 1
ATOM 630 C CA . ARG A 1 85 ? 10.358 29.400 -15.295 1.00 81.06 85 ARG A CA 1
ATOM 631 C C . ARG A 1 85 ? 10.445 30.069 -16.667 1.00 81.06 85 ARG A C 1
ATOM 633 O O . ARG A 1 85 ? 10.640 31.281 -16.742 1.00 81.06 85 ARG A O 1
ATOM 640 N N . LYS A 1 86 ? 10.287 29.296 -17.747 1.00 79.12 86 LYS A N 1
ATOM 641 C CA . LYS A 1 86 ? 10.320 29.816 -19.122 1.00 79.12 86 LYS A CA 1
ATOM 642 C C . LYS A 1 86 ? 9.136 30.754 -19.388 1.00 79.12 86 LYS A C 1
ATOM 644 O O . LYS A 1 86 ? 9.332 31.812 -19.978 1.00 79.12 86 LYS A O 1
ATOM 649 N N . GLY A 1 87 ? 7.946 30.411 -18.895 1.00 87.25 87 GLY A N 1
ATOM 650 C CA . GLY A 1 87 ? 6.750 31.250 -18.934 1.00 87.25 87 GLY A CA 1
ATOM 651 C C . GLY A 1 87 ? 6.957 32.591 -18.229 1.00 87.25 87 GLY A C 1
ATOM 652 O O . GLY A 1 87 ? 6.742 33.626 -18.847 1.00 87.25 87 GLY A O 1
ATOM 653 N N . ARG A 1 88 ? 7.471 32.595 -16.990 1.00 83.50 88 ARG A N 1
ATOM 654 C CA . ARG A 1 88 ? 7.795 33.825 -16.237 1.00 83.50 88 ARG A CA 1
ATOM 655 C C . ARG A 1 88 ? 8.810 34.715 -16.955 1.00 83.50 88 ARG A C 1
ATOM 657 O O . ARG A 1 88 ? 8.613 35.925 -17.009 1.00 83.50 88 ARG A O 1
ATOM 664 N N . GLY A 1 89 ? 9.856 34.128 -17.543 1.00 82.00 89 GLY A N 1
ATOM 665 C CA . GLY A 1 89 ? 10.817 34.868 -18.369 1.00 82.00 89 GLY A CA 1
ATOM 666 C C . GLY A 1 89 ? 10.143 35.549 -19.564 1.00 82.00 89 GLY A C 1
ATOM 667 O O . GLY A 1 89 ? 10.272 36.756 -19.742 1.00 82.00 89 GLY A O 1
ATOM 668 N N . LEU A 1 90 ? 9.341 34.798 -20.324 1.00 89.00 90 LEU A N 1
ATOM 669 C CA . LEU A 1 90 ? 8.606 35.316 -21.481 1.00 89.00 90 LEU A CA 1
ATOM 670 C C . LEU A 1 90 ? 7.561 36.378 -21.094 1.00 89.00 90 LEU A C 1
ATOM 672 O O . LEU A 1 90 ? 7.439 37.377 -21.795 1.00 89.00 90 LEU A O 1
ATOM 676 N N . VAL A 1 91 ? 6.855 36.228 -19.968 1.00 92.81 91 VAL A N 1
ATOM 677 C CA . VAL A 1 91 ? 5.931 37.250 -19.432 1.00 92.81 91 VAL A CA 1
ATOM 678 C C . VAL A 1 91 ? 6.680 38.535 -19.058 1.00 92.81 91 VAL A C 1
ATOM 680 O O . VAL A 1 91 ? 6.241 39.621 -19.438 1.00 92.81 91 VAL A O 1
ATOM 683 N N . GLY A 1 92 ? 7.843 38.430 -18.404 1.00 85.94 92 GLY A N 1
ATOM 684 C CA . GLY A 1 92 ? 8.709 39.576 -18.097 1.00 85.94 92 GLY A CA 1
ATOM 685 C C . GLY A 1 92 ? 9.262 40.279 -19.346 1.00 85.94 92 GLY A C 1
ATOM 686 O O . GLY A 1 92 ? 9.334 41.506 -19.388 1.00 85.94 92 GLY A O 1
ATOM 687 N N . GLU A 1 93 ? 9.570 39.516 -20.398 1.00 92.56 93 GLU A N 1
ATOM 688 C CA . GLU A 1 93 ? 9.931 40.020 -21.734 1.00 92.56 93 GLU A CA 1
ATOM 689 C C . GLU A 1 93 ? 8.725 40.546 -22.546 1.00 92.56 93 GLU A C 1
ATOM 691 O O . GLU A 1 93 ? 8.912 41.044 -23.655 1.00 92.56 93 GLU A O 1
ATOM 696 N N . ARG A 1 94 ? 7.495 40.461 -22.012 1.00 91.19 94 ARG A N 1
ATOM 697 C CA . ARG A 1 94 ? 6.212 40.774 -22.681 1.00 91.19 94 ARG A CA 1
ATOM 698 C C . ARG A 1 94 ? 5.873 39.906 -23.902 1.00 91.19 94 ARG A C 1
ATOM 700 O O . ARG A 1 94 ? 5.068 40.281 -24.742 1.00 91.19 94 ARG A O 1
ATOM 707 N N . ARG A 1 95 ? 6.446 38.710 -24.001 1.00 93.50 95 ARG A N 1
ATOM 708 C CA . ARG A 1 95 ? 6.245 37.743 -25.095 1.00 93.50 95 ARG A CA 1
ATOM 709 C C . ARG A 1 95 ? 5.097 36.786 -24.768 1.00 93.50 95 ARG A C 1
ATOM 711 O O . ARG A 1 95 ? 5.272 35.573 -24.635 1.00 93.50 95 ARG A O 1
ATOM 718 N N . TYR A 1 96 ? 3.908 37.356 -24.587 1.00 91.38 96 TYR A N 1
ATOM 719 C CA . TYR A 1 96 ? 2.772 36.678 -23.961 1.00 91.38 96 TYR A CA 1
ATOM 720 C C . TYR A 1 96 ? 2.265 35.450 -24.741 1.00 91.38 96 TYR A C 1
ATOM 722 O O . TYR A 1 96 ? 2.020 34.408 -24.133 1.00 91.38 96 TYR A O 1
ATOM 730 N N . ALA A 1 97 ? 2.193 35.511 -26.075 1.00 89.75 97 ALA A N 1
ATOM 731 C CA . ALA A 1 97 ? 1.814 34.372 -26.922 1.00 89.75 97 ALA A CA 1
ATOM 732 C C . ALA A 1 97 ? 2.745 33.158 -26.742 1.00 89.75 97 ALA A C 1
ATOM 734 O O . ALA A 1 97 ? 2.294 32.011 -26.687 1.00 89.75 97 ALA A O 1
ATOM 735 N N . GLU A 1 98 ? 4.051 33.403 -26.622 1.00 86.12 98 GLU A N 1
ATOM 736 C CA . GLU A 1 98 ? 5.044 32.348 -26.411 1.00 86.12 98 GLU A CA 1
ATOM 737 C C . GLU A 1 98 ? 4.956 31.776 -24.992 1.00 86.12 98 GLU A C 1
ATOM 739 O O . GLU A 1 98 ? 5.091 30.566 -24.817 1.00 86.12 98 GLU A O 1
ATOM 744 N N . ALA A 1 99 ? 4.670 32.613 -23.987 1.00 86.56 99 ALA A N 1
ATOM 745 C CA . ALA A 1 99 ? 4.416 32.158 -22.622 1.00 86.56 99 ALA A CA 1
ATOM 746 C C . ALA A 1 99 ? 3.189 31.231 -22.554 1.00 86.56 99 ALA A C 1
ATOM 748 O O . ALA A 1 99 ? 3.285 30.141 -21.997 1.00 86.56 99 ALA A O 1
ATOM 749 N N . ILE A 1 100 ? 2.071 31.608 -23.188 1.00 88.31 100 ILE A N 1
ATOM 750 C CA . ILE A 1 100 ? 0.860 30.770 -23.292 1.00 88.31 100 ILE A CA 1
ATOM 751 C C . ILE A 1 100 ? 1.189 29.423 -23.952 1.00 88.31 100 ILE A C 1
ATOM 753 O O . ILE A 1 100 ? 0.854 28.373 -23.410 1.00 88.31 100 ILE A O 1
ATOM 757 N N . THR A 1 101 ? 1.918 29.442 -25.072 1.00 87.25 101 THR A N 1
ATOM 758 C CA . THR A 1 101 ? 2.317 28.232 -25.820 1.00 87.25 101 THR A CA 1
ATOM 759 C C . THR A 1 101 ? 3.214 27.291 -24.998 1.00 87.25 101 THR A C 1
ATOM 761 O O . THR A 1 101 ? 3.216 26.082 -25.218 1.00 87.25 101 THR A O 1
ATOM 764 N N . VAL A 1 102 ? 3.969 27.824 -24.032 1.00 84.81 102 VAL A N 1
ATOM 765 C CA . VAL A 1 102 ? 4.806 27.048 -23.099 1.00 84.81 102 VAL A CA 1
ATOM 766 C C . VAL A 1 102 ? 4.017 26.527 -21.889 1.00 84.81 102 VAL A C 1
ATOM 768 O O . VAL A 1 102 ? 4.393 25.497 -21.331 1.00 84.81 102 VAL A O 1
ATOM 771 N N . LEU A 1 103 ? 2.949 27.216 -21.477 1.00 85.12 103 LEU A N 1
ATOM 772 C CA . LEU A 1 103 ? 2.223 26.940 -20.233 1.00 85.12 103 LEU A CA 1
ATOM 773 C C . LEU A 1 103 ? 0.941 26.107 -20.426 1.00 85.12 103 LEU A C 1
ATOM 775 O O . LEU A 1 103 ? 0.655 25.232 -19.612 1.00 85.12 103 LEU A O 1
ATOM 779 N N . GLU A 1 104 ? 0.175 26.319 -21.503 1.00 85.12 104 GLU A N 1
ATOM 780 C CA . GLU A 1 104 ? -1.049 25.538 -21.766 1.00 85.12 104 GLU A CA 1
ATOM 781 C C . GLU A 1 104 ? -0.826 24.008 -21.816 1.00 85.12 104 GLU A C 1
ATOM 783 O O . GLU A 1 104 ? -1.627 23.294 -21.208 1.00 85.12 104 GLU A O 1
ATOM 788 N N . PRO A 1 105 ? 0.241 23.463 -22.449 1.00 83.88 105 PRO A N 1
ATOM 789 C CA . PRO A 1 105 ? 0.412 22.012 -22.591 1.00 83.88 105 PRO A CA 1
ATOM 790 C C . PRO A 1 105 ? 0.575 21.232 -21.278 1.00 83.88 105 PRO A C 1
ATOM 792 O O . PRO A 1 105 ? 0.365 20.022 -21.266 1.00 83.88 105 PRO A O 1
ATOM 795 N N . HIS A 1 106 ? 0.946 21.901 -20.181 1.00 80.62 106 HIS A N 1
ATOM 796 C CA . HIS A 1 106 ? 1.223 21.262 -18.889 1.00 80.62 106 HIS A CA 1
ATOM 797 C C . HIS A 1 106 ? 0.154 21.553 -17.820 1.00 80.62 106 HIS A C 1
ATOM 799 O O . HIS A 1 106 ? 0.314 21.124 -16.678 1.00 80.62 106 HIS A O 1
ATOM 805 N N . LEU A 1 107 ? -0.956 22.219 -18.173 1.00 68.31 107 LEU A N 1
ATOM 806 C CA . LEU A 1 107 ? -2.069 22.542 -17.261 1.00 68.31 107 LEU A CA 1
ATOM 807 C C . LEU A 1 107 ? -2.552 21.334 -16.438 1.00 68.31 107 LEU A C 1
ATOM 809 O O . LEU A 1 107 ? -2.698 21.432 -15.221 1.00 68.31 107 LEU A O 1
ATOM 813 N N . THR A 1 108 ? -2.754 20.185 -17.088 1.00 63.00 108 THR A N 1
ATOM 814 C CA . THR A 1 108 ? -3.207 18.945 -16.433 1.00 63.00 108 THR A CA 1
ATOM 815 C C . THR A 1 108 ? -2.131 18.336 -15.530 1.00 63.00 108 THR A C 1
ATOM 817 O O . THR A 1 108 ? -2.442 17.796 -14.472 1.00 63.00 108 THR A O 1
ATOM 820 N N . GLU A 1 109 ? -0.851 18.440 -15.906 1.00 63.03 109 GLU A N 1
ATOM 821 C CA . GLU A 1 109 ? 0.258 17.942 -15.081 1.00 63.03 109 GLU A CA 1
ATOM 822 C C . GLU A 1 109 ? 0.441 18.798 -13.817 1.00 63.03 109 GLU A C 1
ATOM 824 O O . GLU A 1 109 ? 0.711 18.238 -12.750 1.00 63.03 109 GLU A O 1
ATOM 829 N N . ALA A 1 110 ? 0.247 20.119 -13.940 1.00 64.38 110 ALA A N 1
ATOM 830 C CA . ALA A 1 110 ? 0.424 21.141 -12.904 1.00 64.38 110 ALA A CA 1
ATOM 831 C C . ALA A 1 110 ? -0.621 21.117 -11.771 1.00 64.38 110 ALA A C 1
ATOM 833 O O . ALA A 1 110 ? -0.429 21.802 -10.767 1.00 64.38 110 ALA A O 1
ATOM 834 N N . ALA A 1 111 ? -1.702 20.341 -11.919 1.00 56.44 111 ALA A N 1
ATOM 835 C CA . ALA A 1 111 ? -2.641 19.963 -10.853 1.00 56.44 111 ALA A CA 1
ATOM 836 C C . ALA A 1 111 ? -3.200 21.117 -9.981 1.00 56.44 111 ALA A C 1
ATOM 838 O O . ALA A 1 111 ? -3.550 20.903 -8.824 1.00 56.44 111 ALA A O 1
ATOM 839 N N . GLY A 1 112 ? -3.305 22.329 -10.538 1.00 55.34 112 GLY A N 1
ATOM 840 C CA . GLY A 1 112 ? -3.880 23.494 -9.857 1.00 55.34 112 GLY A CA 1
ATOM 841 C C . GLY A 1 112 ? -2.909 24.357 -9.040 1.00 55.34 112 GLY A C 1
ATOM 842 O O . GLY A 1 112 ? -3.376 25.201 -8.291 1.00 55.34 112 GLY A O 1
ATOM 843 N N . ALA A 1 113 ? -1.588 24.188 -9.168 1.00 68.69 113 ALA A N 1
ATOM 844 C CA . ALA A 1 113 ? -0.615 24.985 -8.410 1.00 68.69 113 ALA A CA 1
ATOM 845 C C . ALA A 1 113 ? -0.731 26.505 -8.681 1.00 68.69 113 ALA A C 1
ATOM 847 O O . ALA A 1 113 ? -0.421 26.956 -9.786 1.00 68.69 113 ALA A O 1
ATOM 848 N N . ASP A 1 114 ? -1.100 27.293 -7.662 1.00 68.75 114 ASP A N 1
ATOM 849 C CA . ASP A 1 114 ? -1.458 28.725 -7.751 1.00 68.75 114 ASP A CA 1
ATOM 850 C C . ASP A 1 114 ? -0.488 29.547 -8.611 1.00 68.75 114 ASP A C 1
ATOM 852 O O . ASP A 1 114 ? -0.866 30.141 -9.618 1.00 68.75 114 ASP A O 1
ATOM 856 N N . GLN A 1 115 ? 0.807 29.473 -8.287 1.00 75.12 115 GLN A N 1
ATOM 857 C CA . GLN A 1 115 ? 1.889 30.180 -8.978 1.00 75.12 115 GLN A CA 1
ATOM 858 C C . GLN A 1 115 ? 1.948 29.921 -10.496 1.00 75.12 115 GLN A C 1
ATOM 860 O O . GLN A 1 115 ? 2.446 30.767 -11.250 1.00 75.12 115 GLN A O 1
ATOM 865 N N . TYR A 1 116 ? 1.484 28.749 -10.937 1.00 83.12 116 TYR A N 1
ATOM 866 C CA . TYR A 1 116 ? 1.389 28.361 -12.341 1.00 83.12 116 TYR A CA 1
ATOM 867 C C . TYR A 1 116 ? 0.172 29.000 -13.010 1.00 83.12 116 TYR A C 1
ATOM 869 O O . TYR A 1 116 ? 0.290 29.576 -14.095 1.00 83.12 116 TYR A O 1
ATOM 877 N N . LEU A 1 117 ? -0.978 28.944 -12.333 1.00 81.38 117 LEU A N 1
ATOM 878 C CA . LEU A 1 117 ? -2.230 29.541 -12.793 1.00 81.38 117 LEU A CA 1
ATOM 879 C C . LEU A 1 117 ? -2.118 31.070 -12.869 1.00 81.38 117 LEU A C 1
ATOM 881 O O . LEU A 1 117 ? -2.539 31.649 -13.866 1.00 81.38 117 LEU A O 1
ATOM 885 N N . ASP A 1 118 ? -1.468 31.708 -11.891 1.00 84.25 118 ASP A N 1
ATOM 886 C CA . ASP A 1 118 ? -1.172 33.146 -11.871 1.00 84.25 118 ASP A CA 1
ATOM 887 C C . ASP A 1 118 ? -0.324 33.579 -13.068 1.00 84.25 118 ASP A C 1
ATOM 889 O O . ASP A 1 118 ? -0.680 34.519 -13.780 1.00 84.25 118 ASP A O 1
ATOM 893 N N . THR A 1 119 ? 0.781 32.868 -13.325 1.00 88.88 119 THR A N 1
ATOM 894 C CA . THR A 1 119 ? 1.694 33.183 -14.438 1.00 88.88 119 THR A CA 1
ATOM 895 C C . THR A 1 119 ? 0.979 33.027 -15.786 1.00 88.88 119 THR A C 1
ATOM 897 O O . THR A 1 119 ? 1.146 33.851 -16.686 1.00 88.88 119 THR A O 1
ATOM 900 N N . LEU A 1 120 ? 0.136 31.998 -15.931 1.00 90.31 120 LEU A N 1
ATOM 901 C CA . LEU A 1 120 ? -0.686 31.800 -17.124 1.00 90.31 120 LEU A CA 1
ATOM 902 C C . LEU A 1 120 ? -1.799 32.859 -17.247 1.00 90.31 120 LEU A C 1
ATOM 904 O O . LEU A 1 120 ? -2.062 33.350 -18.345 1.00 90.31 120 LEU A O 1
ATOM 908 N N . ALA A 1 121 ? -2.427 33.262 -16.141 1.00 87.88 121 ALA A N 1
ATOM 909 C CA . ALA A 1 121 ? -3.430 34.323 -16.116 1.00 87.88 121 ALA A CA 1
ATOM 910 C C . ALA A 1 121 ? -2.825 35.691 -16.475 1.00 87.88 121 ALA A C 1
ATOM 912 O O . ALA A 1 121 ? -3.448 36.465 -17.203 1.00 87.88 121 ALA A O 1
ATOM 913 N N . GLU A 1 122 ? -1.603 35.988 -16.029 1.00 91.25 122 GLU A N 1
ATOM 914 C CA . GLU A 1 122 ? -0.839 37.161 -16.465 1.00 91.25 122 GLU A CA 1
ATOM 915 C C . GLU A 1 122 ? -0.511 37.096 -17.965 1.00 91.25 122 GLU A C 1
ATOM 917 O O . GLU A 1 122 ? -0.751 38.070 -18.683 1.00 91.25 122 GLU A O 1
ATOM 922 N N . ALA A 1 123 ? -0.074 35.936 -18.467 1.00 94.12 123 ALA A N 1
ATOM 923 C CA . ALA A 1 123 ? 0.168 35.731 -19.894 1.00 94.12 123 ALA A CA 1
ATOM 924 C C . ALA A 1 123 ? -1.103 35.951 -20.742 1.00 94.12 123 ALA A C 1
ATOM 926 O O . ALA A 1 123 ? -1.055 36.672 -21.739 1.00 94.12 123 ALA A O 1
ATOM 927 N N . TYR A 1 124 ? -2.264 35.434 -20.321 1.00 91.44 124 TYR A N 1
ATOM 928 C CA . TYR A 1 124 ? -3.537 35.728 -20.990 1.00 91.44 124 TYR A CA 1
ATOM 929 C C . TYR A 1 124 ? -3.891 37.218 -20.945 1.00 91.44 124 TYR A C 1
ATOM 931 O O . TYR A 1 124 ? -4.268 37.770 -21.976 1.00 91.44 124 TYR A O 1
ATOM 939 N N . ARG A 1 125 ? -3.755 37.895 -19.794 1.00 93.12 125 ARG A N 1
ATOM 940 C CA . ARG A 1 125 ? -4.035 39.341 -19.667 1.00 93.12 125 ARG A CA 1
ATOM 941 C C . ARG A 1 125 ? -3.171 40.166 -20.626 1.00 93.12 125 ARG A C 1
ATOM 943 O O . ARG A 1 125 ? -3.697 41.047 -21.305 1.00 93.12 125 ARG A O 1
ATOM 950 N N . GLY A 1 126 ? -1.876 39.861 -20.719 1.00 89.25 126 GLY A N 1
ATOM 951 C CA . GLY A 1 126 ? -0.964 40.492 -21.674 1.00 89.25 126 GLY A CA 1
ATOM 952 C C . GLY A 1 126 ? -1.385 40.250 -23.125 1.00 89.25 126 GLY A C 1
ATOM 953 O O . GLY A 1 126 ? -1.605 41.204 -23.872 1.00 89.25 126 GLY A O 1
ATOM 954 N N . GLN A 1 127 ? -1.607 38.987 -23.499 1.00 94.06 127 GLN A N 1
ATOM 955 C CA . GLN A 1 127 ? -1.966 38.621 -24.870 1.00 94.06 127 GLN A CA 1
ATOM 956 C C . GLN A 1 127 ? -3.320 39.197 -25.312 1.00 94.06 127 GLN A C 1
ATOM 958 O O . GLN A 1 127 ? -3.451 39.634 -26.452 1.00 94.06 127 GLN A O 1
ATOM 963 N N . ILE A 1 128 ? -4.324 39.250 -24.429 1.00 89.06 128 ILE A N 1
ATOM 964 C CA . ILE A 1 128 ? -5.625 39.880 -24.713 1.00 89.06 128 ILE A CA 1
ATOM 965 C C . ILE A 1 128 ? -5.433 41.355 -25.088 1.00 89.06 128 ILE A C 1
ATOM 967 O O . ILE A 1 128 ? -5.996 41.808 -26.084 1.00 89.06 128 ILE A O 1
ATOM 971 N N . ASN A 1 129 ? -4.606 42.094 -24.341 1.00 87.25 129 ASN A N 1
ATOM 972 C CA . ASN A 1 129 ? -4.334 43.503 -24.626 1.00 87.25 129 ASN A CA 1
ATOM 973 C C . ASN A 1 129 ? -3.640 43.690 -25.987 1.00 87.25 129 ASN A C 1
ATOM 975 O O . ASN A 1 129 ? -4.041 44.559 -26.762 1.00 87.25 129 ASN A O 1
ATOM 979 N N . GLU A 1 130 ? -2.651 42.857 -26.320 1.00 89.50 130 GLU A N 1
ATOM 980 C CA . GLU A 1 130 ? -1.971 42.926 -27.621 1.00 89.50 130 GLU A CA 1
ATOM 981 C C . GLU A 1 130 ? -2.886 42.543 -28.791 1.00 89.50 130 GLU A C 1
ATOM 983 O O . GLU A 1 130 ? -2.864 43.200 -29.833 1.00 89.50 130 GLU A O 1
ATOM 988 N N . LEU A 1 131 ? -3.738 41.529 -28.629 1.00 88.50 131 LEU A N 1
ATOM 989 C CA . LEU A 1 131 ? -4.717 41.140 -29.646 1.00 88.50 131 LEU A CA 1
ATOM 990 C C . LEU A 1 131 ? -5.754 42.248 -29.885 1.00 88.50 131 LEU A C 1
ATOM 992 O O . LEU A 1 131 ? -6.063 42.546 -31.038 1.00 88.50 131 LEU A O 1
ATOM 996 N N . LEU A 1 132 ? -6.239 42.911 -28.829 1.00 84.56 132 LEU A N 1
ATOM 997 C CA . LEU A 1 132 ? -7.171 44.039 -28.945 1.00 84.56 132 LEU A CA 1
ATOM 998 C C . LEU A 1 132 ? -6.530 45.261 -29.622 1.00 84.56 132 LEU A C 1
ATOM 1000 O O . LEU A 1 132 ? -7.151 45.856 -30.505 1.00 84.56 132 LEU A O 1
ATOM 1004 N N . LEU A 1 133 ? -5.279 45.600 -29.287 1.00 87.12 133 LEU A N 1
ATOM 1005 C CA . LEU A 1 133 ? -4.520 46.659 -29.973 1.00 87.12 133 LEU A CA 1
ATOM 1006 C C . LEU A 1 133 ? -4.345 46.356 -31.472 1.00 87.12 133 LEU A C 1
ATOM 1008 O O . LEU A 1 133 ? -4.502 47.247 -32.306 1.00 87.12 133 LEU A O 1
ATOM 1012 N N . ASN A 1 134 ? -4.111 45.087 -31.819 1.00 89.38 134 ASN A N 1
ATOM 1013 C CA . ASN A 1 134 ? -4.016 44.599 -33.198 1.00 89.38 134 ASN A CA 1
ATOM 1014 C C . ASN A 1 134 ? -5.381 44.265 -33.846 1.00 89.38 134 ASN A C 1
ATOM 1016 O O . ASN A 1 134 ? -5.421 43.667 -34.920 1.00 89.38 134 ASN A O 1
ATOM 1020 N N . ARG A 1 135 ? -6.506 44.653 -33.222 1.00 89.44 135 ARG A N 1
ATOM 1021 C CA . ARG A 1 135 ? -7.897 44.436 -33.688 1.00 89.44 135 ARG A CA 1
ATOM 1022 C C . ARG A 1 135 ? -8.317 42.968 -33.910 1.00 89.44 135 ARG A C 1
ATOM 1024 O O . ARG A 1 135 ? -9.335 42.713 -34.551 1.00 89.44 135 ARG A O 1
ATOM 1031 N N . LYS A 1 136 ? -7.595 42.000 -33.338 1.00 85.06 136 LYS A N 1
ATOM 1032 C CA . LYS A 1 136 ? -7.902 40.555 -33.343 1.00 85.06 136 LYS A CA 1
ATOM 1033 C C . LYS A 1 136 ? -8.924 40.199 -32.247 1.00 85.06 136 LYS A C 1
ATOM 1035 O O . LYS A 1 136 ? -8.639 39.446 -31.316 1.00 85.06 136 LYS A O 1
ATOM 1040 N N . SER A 1 137 ? -10.119 40.783 -32.338 1.00 77.38 137 SER A N 1
ATOM 1041 C CA . SER A 1 137 ? -11.143 40.737 -31.281 1.00 77.38 137 SER A CA 1
ATOM 1042 C C . SER A 1 137 ? -11.624 39.326 -30.918 1.00 77.38 137 SER A C 1
ATOM 1044 O O . SER A 1 137 ? -11.887 39.063 -29.745 1.00 77.38 137 SER A O 1
ATOM 1046 N N . ASP A 1 138 ? -11.719 38.407 -31.882 1.00 77.06 138 ASP A N 1
ATOM 1047 C CA . ASP A 1 138 ? -12.234 37.051 -31.635 1.00 77.06 138 ASP A CA 1
ATOM 1048 C C . ASP A 1 138 ? -11.204 36.143 -30.944 1.00 77.06 138 ASP A C 1
ATOM 1050 O O . ASP A 1 138 ? -11.544 35.414 -30.010 1.00 77.06 138 ASP A O 1
ATOM 1054 N N . GLU A 1 139 ? -9.922 36.262 -31.310 1.00 77.69 139 GLU A N 1
ATOM 1055 C CA . GLU A 1 139 ? -8.810 35.619 -30.591 1.00 77.69 139 GLU A CA 1
ATOM 1056 C C . GLU A 1 139 ? -8.744 36.128 -29.140 1.00 77.69 139 GLU A C 1
ATOM 1058 O O . GLU A 1 139 ? -8.651 35.336 -28.199 1.00 77.69 139 GLU A O 1
ATOM 1063 N N . ALA A 1 140 ? -8.880 37.446 -28.939 1.00 76.31 140 ALA A N 1
ATOM 1064 C CA . ALA A 1 140 ? -8.929 38.050 -27.608 1.00 76.31 140 ALA A CA 1
ATOM 1065 C C . ALA A 1 140 ? -10.125 37.543 -26.779 1.00 76.31 140 ALA A C 1
ATOM 1067 O O . ALA A 1 140 ? -9.988 37.293 -25.580 1.00 76.31 140 ALA A O 1
ATOM 1068 N N . ARG A 1 141 ? -11.290 37.339 -27.409 1.00 80.44 141 ARG A N 1
ATOM 1069 C CA . ARG A 1 141 ? -12.504 36.824 -26.756 1.00 80.44 141 ARG A CA 1
ATOM 1070 C C . ARG A 1 141 ? -12.335 35.388 -26.253 1.00 80.44 141 ARG A C 1
ATOM 1072 O O . ARG A 1 141 ? -12.792 35.087 -25.150 1.00 80.44 141 ARG A O 1
ATOM 1079 N N . LEU A 1 142 ? -11.653 34.526 -27.011 1.00 75.19 142 LEU A N 1
ATOM 1080 C CA . LEU A 1 142 ? -11.363 33.150 -26.595 1.00 75.19 142 LEU A CA 1
ATOM 1081 C C . LEU A 1 142 ? -10.438 33.111 -25.367 1.00 75.19 142 LEU A C 1
ATOM 1083 O O . LEU A 1 142 ? -10.717 32.394 -24.404 1.00 75.19 142 LEU A O 1
ATOM 1087 N N . LEU A 1 143 ? -9.373 33.919 -25.359 1.00 79.88 143 LEU A N 1
ATOM 1088 C CA . LEU A 1 143 ? -8.471 34.009 -24.205 1.00 79.88 143 LEU A CA 1
ATOM 1089 C C . LEU A 1 143 ? -9.159 34.636 -22.982 1.00 79.88 143 LEU A C 1
ATOM 1091 O O . LEU A 1 143 ? -8.956 34.169 -21.864 1.00 79.88 143 LEU A O 1
ATOM 1095 N N . ALA A 1 144 ? -10.036 35.627 -23.177 1.00 81.12 144 ALA A N 1
ATOM 1096 C CA . ALA A 1 144 ? -10.833 36.205 -22.093 1.00 81.12 144 ALA A CA 1
ATOM 1097 C C . ALA A 1 144 ? -11.783 35.177 -21.446 1.00 81.12 144 ALA A C 1
ATOM 1099 O O . ALA A 1 144 ? -11.984 35.207 -20.231 1.00 81.12 144 ALA A O 1
ATOM 1100 N N . GLN A 1 145 ? -12.325 34.231 -22.223 1.00 73.44 145 GLN A N 1
ATOM 1101 C CA . GLN A 1 145 ? -13.113 33.117 -21.686 1.00 73.44 145 GLN A CA 1
ATOM 1102 C C . GLN A 1 145 ? -12.250 32.150 -20.857 1.00 73.44 145 GLN A C 1
ATOM 1104 O O . GLN A 1 145 ? -12.663 31.772 -19.762 1.00 73.44 145 GLN A O 1
ATOM 1109 N N . ARG A 1 146 ? -11.041 31.801 -21.326 1.00 85.50 146 ARG A N 1
ATOM 1110 C CA . ARG A 1 146 ? -10.082 30.958 -20.578 1.00 85.50 146 ARG A CA 1
ATOM 1111 C C . ARG A 1 146 ? -9.654 31.614 -19.260 1.00 85.50 146 ARG A C 1
ATOM 1113 O O . ARG A 1 146 ? -9.715 30.984 -18.209 1.00 85.50 146 ARG A O 1
ATOM 1120 N N . LEU A 1 147 ? -9.308 32.902 -19.298 1.00 84.31 147 LEU A N 1
ATOM 1121 C CA . LEU A 1 147 ? -8.940 33.692 -18.120 1.00 84.31 147 LEU A CA 1
ATOM 1122 C C . LEU A 1 147 ? -10.064 33.740 -17.069 1.00 84.31 147 LEU A C 1
ATOM 1124 O O . LEU A 1 147 ? -9.793 33.622 -15.878 1.00 84.31 147 LEU A O 1
ATOM 1128 N N . ARG A 1 148 ? -11.330 33.860 -17.496 1.00 78.00 148 ARG A N 1
ATOM 1129 C CA . ARG A 1 148 ? -12.492 33.899 -16.589 1.00 78.00 148 ARG A CA 1
ATOM 1130 C C . ARG A 1 148 ? -12.750 32.571 -15.862 1.00 78.00 148 ARG A C 1
ATOM 1132 O O . ARG A 1 148 ? -13.359 32.589 -14.799 1.00 78.00 148 ARG A O 1
ATOM 1139 N N . ILE A 1 149 ? -12.282 31.447 -16.410 1.00 75.31 149 ILE A N 1
ATOM 1140 C CA . ILE A 1 149 ? -12.311 30.134 -15.741 1.00 75.31 149 ILE A CA 1
ATOM 1141 C C . ILE A 1 149 ? -11.190 30.041 -14.694 1.00 75.31 149 ILE A C 1
ATOM 1143 O O . ILE A 1 149 ? -11.406 29.496 -13.618 1.00 75.31 149 ILE A O 1
ATOM 1147 N N . LEU A 1 150 ? -10.010 30.596 -14.991 1.00 71.25 150 LEU A N 1
ATOM 1148 C CA . LEU A 1 150 ? -8.830 30.528 -14.119 1.00 71.25 150 LEU A CA 1
ATOM 1149 C C . LEU A 1 150 ? -8.847 31.512 -12.947 1.00 71.25 150 LEU A C 1
ATOM 1151 O O . LEU A 1 150 ? -8.267 31.208 -11.912 1.00 71.25 150 LEU A O 1
ATOM 1155 N N . THR A 1 151 ? -9.512 32.666 -13.070 1.00 70.44 151 THR A N 1
ATOM 1156 C CA . THR A 1 151 ? -9.692 33.598 -11.941 1.00 70.44 151 THR A CA 1
ATOM 1157 C C . THR A 1 151 ? -11.167 33.972 -11.740 1.00 70.44 151 THR A C 1
ATOM 1159 O O . THR A 1 151 ? -11.567 35.073 -12.137 1.00 70.44 151 THR A O 1
ATOM 1162 N N . PRO A 1 152 ? -11.989 33.092 -11.128 1.00 58.31 152 PRO A N 1
ATOM 1163 C CA . PRO A 1 152 ? -13.412 33.357 -10.888 1.00 58.31 152 PRO A CA 1
ATOM 1164 C C . PRO A 1 152 ? -13.645 34.509 -9.898 1.00 58.31 152 PRO A C 1
ATOM 1166 O O . PRO A 1 152 ? -14.524 35.348 -10.096 1.00 58.31 152 PRO A O 1
ATOM 1169 N N . GLU A 1 153 ? -12.824 34.578 -8.847 1.00 44.94 153 GLU A N 1
ATOM 1170 C CA . GLU A 1 153 ? -12.999 35.493 -7.707 1.00 44.94 153 GLU A CA 1
ATOM 1171 C C . GLU A 1 153 ? -12.815 36.972 -8.075 1.00 44.94 153 GLU A C 1
ATOM 1173 O O . GLU A 1 153 ? -13.394 37.857 -7.443 1.00 44.94 153 GLU A O 1
ATOM 1178 N N . ALA A 1 154 ? -12.106 37.252 -9.175 1.00 43.44 154 ALA A N 1
ATOM 1179 C CA . ALA A 1 154 ? -11.880 38.597 -9.704 1.00 43.44 154 ALA A CA 1
ATOM 1180 C C . ALA A 1 154 ? -13.167 39.327 -10.158 1.00 43.44 154 ALA A C 1
ATOM 1182 O O . ALA A 1 154 ? -13.093 40.469 -10.608 1.00 43.44 154 ALA A O 1
ATOM 1183 N N . GLN A 1 155 ? -14.344 38.695 -10.057 1.00 42.66 155 GLN A N 1
ATOM 1184 C CA . GLN A 1 155 ? -15.647 39.307 -10.346 1.00 42.66 155 GLN A CA 1
ATOM 1185 C C . GLN A 1 155 ? -16.514 39.590 -9.108 1.00 42.66 155 GLN A C 1
ATOM 1187 O O . GLN A 1 155 ? -17.580 40.184 -9.254 1.00 42.66 155 GLN A O 1
ATOM 1192 N N . ALA A 1 156 ? -16.057 39.258 -7.895 1.00 34.69 156 ALA A N 1
ATOM 1193 C CA . ALA A 1 156 ? -16.710 39.706 -6.657 1.00 34.69 156 ALA A CA 1
ATOM 1194 C C . ALA A 1 156 ? -16.446 41.203 -6.346 1.00 34.69 156 ALA A C 1
ATOM 1196 O O . ALA A 1 156 ? -17.118 41.802 -5.507 1.00 34.69 156 ALA A O 1
ATOM 1197 N N . GLY A 1 157 ? -15.484 41.825 -7.041 1.00 31.36 157 GLY A N 1
ATOM 1198 C CA . GLY A 1 157 ? -15.071 43.224 -6.881 1.00 31.36 157 GLY A CA 1
ATOM 1199 C C . GLY A 1 157 ? -15.811 44.219 -7.783 1.00 31.36 157 GLY A C 1
ATOM 1200 O O . GLY A 1 157 ? -15.231 44.731 -8.731 1.00 31.36 157 GLY A O 1
ATOM 1201 N N . ASN A 1 158 ? -17.080 44.480 -7.464 1.00 34.34 158 ASN A N 1
ATOM 1202 C CA . ASN A 1 158 ? -17.881 45.679 -7.780 1.00 34.34 158 ASN A CA 1
ATOM 1203 C C . ASN A 1 158 ? -17.401 46.623 -8.926 1.00 34.34 158 ASN A C 1
ATOM 1205 O O . ASN A 1 158 ? -16.571 47.505 -8.706 1.00 34.34 158 ASN A O 1
ATOM 1209 N N . VAL A 1 159 ? -18.022 46.538 -10.114 1.00 27.77 159 VAL A N 1
ATOM 1210 C CA . VAL A 1 159 ? -17.938 47.575 -11.168 1.00 27.77 159 VAL A CA 1
ATOM 1211 C C . VAL A 1 159 ? -19.339 47.895 -11.697 1.00 27.77 159 VAL A C 1
ATOM 1213 O O . VAL A 1 159 ? -19.990 47.047 -12.307 1.00 27.77 159 VAL A O 1
ATOM 1216 N N . ALA A 1 160 ? -19.799 49.129 -11.480 1.00 28.39 160 ALA A N 1
ATOM 1217 C CA . ALA A 1 160 ? -21.065 49.627 -12.018 1.00 28.39 160 ALA A CA 1
ATOM 1218 C C . ALA A 1 160 ? -20.971 49.941 -13.526 1.00 28.39 160 ALA A C 1
ATOM 1220 O O . ALA A 1 160 ? -19.895 50.225 -14.056 1.00 28.39 160 ALA A O 1
ATOM 1221 N N . ALA A 1 161 ? -22.110 49.902 -14.223 1.00 26.48 161 ALA A N 1
ATOM 1222 C CA . ALA A 1 161 ? -22.182 50.143 -15.664 1.00 26.48 161 ALA A CA 1
ATOM 1223 C C . ALA A 1 161 ? -21.835 51.605 -16.049 1.00 26.48 161 ALA A C 1
ATOM 1225 O O . ALA A 1 161 ? -22.107 52.525 -15.276 1.00 26.48 161 ALA A O 1
ATOM 1226 N N . PRO A 1 162 ? -21.262 51.850 -17.245 1.00 32.00 162 PRO A N 1
ATOM 1227 C CA . PRO A 1 162 ? -20.805 53.179 -17.645 1.00 32.00 162 PRO A CA 1
ATOM 1228 C C . PRO A 1 162 ? -21.940 54.073 -18.166 1.00 32.00 162 PRO A C 1
ATOM 1230 O O . PRO A 1 162 ? -22.612 53.735 -19.140 1.00 32.00 162 PRO A O 1
ATOM 1233 N N . THR A 1 163 ? -22.075 55.278 -17.604 1.00 26.69 163 THR A N 1
ATOM 1234 C CA . THR A 1 163 ? -22.967 56.332 -18.121 1.00 26.69 163 THR A CA 1
ATOM 1235 C C . THR A 1 163 ? -22.247 57.670 -18.303 1.00 26.69 163 THR A C 1
ATOM 1237 O O . THR A 1 163 ? -21.749 58.250 -17.347 1.00 26.69 163 THR A O 1
ATOM 1240 N N . THR A 1 164 ? -22.262 58.156 -19.551 1.00 28.16 164 THR A N 1
ATOM 1241 C CA . THR A 1 164 ? -22.277 59.574 -19.985 1.00 28.16 164 THR A CA 1
ATOM 1242 C C . THR A 1 164 ? -21.280 60.596 -19.397 1.00 28.16 164 THR A C 1
ATOM 1244 O O . THR A 1 164 ? -21.358 61.009 -18.246 1.00 28.16 164 THR A O 1
ATOM 1247 N N . ARG A 1 165 ? -20.455 61.155 -20.298 1.00 28.91 165 ARG A N 1
ATOM 1248 C CA . ARG A 1 165 ? -19.778 62.476 -20.209 1.00 28.91 165 ARG A CA 1
ATOM 1249 C C . ARG A 1 165 ? -20.791 63.612 -19.902 1.00 28.91 165 ARG A C 1
ATOM 1251 O O . ARG A 1 165 ? -21.941 63.454 -20.313 1.00 28.91 165 ARG A O 1
ATOM 1258 N N . PRO A 1 166 ? -20.391 64.775 -19.323 1.00 32.91 166 PRO A N 1
ATOM 1259 C CA . PRO A 1 166 ? -19.672 65.786 -20.127 1.00 32.91 166 PRO A CA 1
ATOM 1260 C C . PRO A 1 166 ? -18.651 66.722 -19.408 1.00 32.91 166 PRO A C 1
ATOM 1262 O O . PRO A 1 166 ? -18.574 66.815 -18.193 1.00 32.91 166 PRO A O 1
ATOM 1265 N N . THR A 1 167 ? -17.863 67.410 -20.249 1.00 27.94 167 THR A N 1
ATOM 1266 C CA . THR A 1 167 ? -17.139 68.709 -20.115 1.00 27.94 167 THR A CA 1
ATOM 1267 C C . THR A 1 167 ? -17.000 69.468 -18.775 1.00 27.94 167 THR A C 1
ATOM 1269 O O . THR A 1 167 ? -18.003 69.907 -18.223 1.00 27.94 167 THR A O 1
ATOM 1272 N N . ALA A 1 168 ? -15.759 69.876 -18.441 1.00 26.55 168 ALA A N 1
ATOM 1273 C CA . ALA A 1 168 ? -15.337 71.266 -18.124 1.00 26.55 168 ALA A CA 1
ATOM 1274 C C . ALA A 1 168 ? -13.787 71.358 -18.000 1.00 26.55 168 ALA A C 1
ATOM 1276 O O . ALA A 1 168 ? -13.118 70.328 -18.089 1.00 26.55 168 ALA A O 1
ATOM 1277 N N . ALA A 1 169 ? -13.206 72.563 -17.848 1.00 24.94 169 ALA A N 1
ATOM 1278 C CA . ALA A 1 169 ? -11.746 72.789 -17.780 1.00 24.94 169 ALA A CA 1
ATOM 1279 C C . ALA A 1 169 ? -11.330 73.885 -16.732 1.00 24.94 169 ALA A C 1
ATOM 1281 O O . ALA A 1 169 ? -12.020 73.973 -15.722 1.00 24.94 169 ALA A O 1
ATOM 1282 N N . PRO A 1 170 ? -10.182 74.603 -16.852 1.00 45.31 170 PRO A N 1
ATOM 1283 C CA . PRO A 1 170 ? -9.155 74.819 -15.802 1.00 45.31 170 PRO A CA 1
ATOM 1284 C C . PRO A 1 170 ? -9.367 76.135 -14.986 1.00 45.31 170 PRO A C 1
ATOM 1286 O O . PRO A 1 170 ? -10.417 76.747 -15.182 1.00 45.31 170 PRO A O 1
ATOM 1289 N N . PRO A 1 171 ? -8.428 76.661 -14.143 1.00 45.38 171 PRO A N 1
ATOM 1290 C CA . PRO A 1 171 ? -7.041 76.273 -13.785 1.00 45.38 171 PRO A CA 1
ATOM 1291 C C . PRO A 1 171 ? -6.889 75.984 -12.258 1.00 45.38 171 PRO A C 1
ATOM 1293 O O . PRO A 1 171 ? -7.875 75.595 -11.649 1.00 45.38 171 PRO A O 1
ATOM 1296 N N . THR A 1 172 ? -5.757 76.033 -11.525 1.00 25.66 172 THR A N 1
ATOM 1297 C CA . THR A 1 172 ? -4.381 76.617 -11.643 1.00 25.66 172 THR A CA 1
ATOM 1298 C C . THR A 1 172 ? -3.425 75.767 -10.732 1.00 25.66 172 THR A C 1
ATOM 1300 O O . THR A 1 172 ? -3.856 74.696 -10.322 1.00 25.66 172 THR A O 1
ATOM 1303 N N . VAL A 1 173 ? -2.154 76.027 -10.356 1.00 29.42 173 VAL A N 1
ATOM 1304 C CA . VAL A 1 173 ? -1.240 77.201 -10.281 1.00 29.42 173 VAL A CA 1
ATOM 1305 C C . VAL A 1 173 ? 0.193 76.820 -10.769 1.00 29.42 173 VAL A C 1
ATOM 1307 O O . VAL A 1 173 ? 0.538 75.653 -10.912 1.00 29.42 173 VAL A O 1
ATOM 1310 N N . GLU A 1 174 ? 1.014 77.840 -11.030 1.00 27.81 174 GLU A N 1
ATOM 1311 C CA . GLU A 1 174 ? 2.495 77.911 -11.123 1.00 27.81 174 GLU A CA 1
ATOM 1312 C C . GLU A 1 174 ? 3.297 77.284 -9.943 1.00 27.81 174 GLU A C 1
ATOM 1314 O O . GLU A 1 174 ? 2.700 77.001 -8.911 1.00 27.81 174 GLU A O 1
ATOM 1319 N N . ARG A 1 175 ? 4.637 77.075 -9.910 1.00 29.83 175 ARG A N 1
ATOM 1320 C CA . ARG A 1 175 ? 5.903 77.372 -10.684 1.00 29.83 175 ARG A CA 1
ATOM 1321 C C . ARG A 1 175 ? 6.988 76.389 -10.098 1.00 29.83 175 ARG A C 1
ATOM 1323 O O . ARG A 1 175 ? 6.639 75.639 -9.199 1.00 29.83 175 ARG A O 1
ATOM 1330 N N . SER A 1 176 ? 8.311 76.299 -10.355 1.00 30.94 176 SER A N 1
ATOM 1331 C CA . SER A 1 176 ? 9.366 76.653 -11.355 1.00 30.94 176 SER A CA 1
ATOM 1332 C C . SER A 1 176 ? 10.716 76.110 -10.791 1.00 30.94 176 SER A C 1
ATOM 1334 O O . SER A 1 176 ? 10.795 76.023 -9.571 1.00 30.94 176 SER A O 1
ATOM 1336 N N . ARG A 1 177 ? 11.845 75.778 -11.450 1.00 31.25 177 ARG A N 1
ATOM 1337 C CA . ARG A 1 177 ? 12.425 75.709 -12.826 1.00 31.25 177 ARG A CA 1
ATOM 1338 C C . ARG A 1 177 ? 13.355 74.454 -12.850 1.00 31.25 177 ARG A C 1
ATOM 1340 O O . ARG A 1 177 ? 13.632 73.921 -11.786 1.00 31.25 177 ARG A O 1
ATOM 1347 N N . GLY A 1 178 ? 13.951 73.969 -13.948 1.00 27.91 178 GLY A N 1
ATOM 1348 C CA . GLY A 1 178 ? 13.809 74.262 -15.381 1.00 27.91 178 GLY A CA 1
ATOM 1349 C C . GLY A 1 178 ? 15.023 73.791 -16.218 1.00 27.91 178 GLY A C 1
ATOM 1350 O O . GLY A 1 178 ? 16.131 73.761 -15.705 1.00 27.91 178 GLY A O 1
ATOM 1351 N N . ARG A 1 179 ? 14.776 73.517 -17.513 1.00 28.00 179 ARG A N 1
ATOM 1352 C CA . ARG A 1 179 ? 15.635 73.763 -18.706 1.00 28.00 179 ARG A CA 1
ATOM 1353 C C . ARG A 1 179 ? 17.052 73.125 -18.813 1.00 28.00 179 ARG A C 1
ATOM 1355 O O . ARG A 1 179 ? 17.882 73.372 -17.957 1.00 28.00 179 ARG A O 1
ATOM 1362 N N . ALA A 1 180 ? 17.505 72.525 -19.929 1.00 25.39 180 ALA A N 1
ATOM 1363 C CA . ALA A 1 180 ? 16.912 71.754 -21.051 1.00 25.39 180 ALA A CA 1
ATOM 1364 C C . ALA A 1 180 ? 18.014 71.409 -22.098 1.00 25.39 180 ALA A C 1
ATOM 1366 O O . ALA A 1 180 ? 18.765 72.324 -22.407 1.00 25.39 180 ALA A O 1
ATOM 1367 N N . ILE A 1 181 ? 17.951 70.221 -22.752 1.00 28.56 181 ILE A N 1
ATOM 1368 C CA . ILE A 1 181 ? 18.306 69.956 -24.192 1.00 28.56 181 ILE A CA 1
ATOM 1369 C C . ILE A 1 181 ? 19.822 70.121 -24.578 1.00 28.56 181 ILE A C 1
ATOM 1371 O O . ILE A 1 181 ? 20.462 70.995 -24.010 1.00 28.56 181 ILE A O 1
ATOM 1375 N N . PRO A 1 182 ? 20.455 69.343 -25.514 1.00 35.00 182 PRO A N 1
ATOM 1376 C CA . PRO A 1 182 ? 19.907 68.704 -26.726 1.00 35.00 182 PRO A CA 1
ATOM 1377 C C . PRO A 1 182 ? 20.306 67.236 -27.051 1.00 35.00 182 PRO A C 1
ATOM 1379 O O . PRO A 1 182 ? 21.062 66.561 -26.365 1.00 35.00 182 PRO A O 1
ATOM 1382 N N . ARG A 1 183 ? 19.755 66.793 -28.191 1.00 26.59 183 ARG A N 1
ATOM 1383 C CA . ARG A 1 183 ? 19.909 65.542 -28.964 1.00 26.59 183 ARG A CA 1
ATOM 1384 C C . ARG A 1 183 ? 20.869 65.759 -30.148 1.00 26.59 183 ARG A C 1
ATOM 1386 O O . ARG A 1 183 ? 20.621 66.718 -30.873 1.00 26.59 183 ARG A O 1
ATOM 1393 N N . ALA A 1 184 ? 21.800 64.838 -30.452 1.00 24.67 184 ALA A N 1
ATOM 1394 C CA . ALA A 1 184 ? 22.314 64.628 -31.827 1.00 24.67 184 ALA A CA 1
ATOM 1395 C C . ALA A 1 184 ? 23.164 63.346 -32.041 1.00 24.67 184 ALA A C 1
ATOM 1397 O O . ALA A 1 184 ? 24.214 63.204 -31.434 1.00 24.67 184 ALA A O 1
ATOM 1398 N N . GLN A 1 185 ? 22.737 62.525 -33.016 1.00 23.80 185 GLN A N 1
ATOM 1399 C CA . GLN A 1 185 ? 23.545 61.815 -34.038 1.00 23.80 185 GLN A CA 1
ATOM 1400 C C . GLN A 1 185 ? 24.691 60.849 -33.633 1.00 23.80 185 GLN A C 1
ATOM 1402 O O . GLN A 1 185 ? 24.996 60.623 -32.470 1.00 23.80 185 GLN A O 1
ATOM 1407 N N . ALA A 1 186 ? 25.245 60.172 -34.645 1.00 29.34 186 ALA A N 1
ATOM 1408 C CA . ALA A 1 186 ? 26.206 59.071 -34.540 1.00 29.34 186 ALA A CA 1
ATOM 1409 C C . ALA A 1 186 ? 27.475 59.355 -35.360 1.00 29.34 186 ALA A C 1
ATOM 1411 O O . ALA A 1 186 ? 27.427 60.153 -36.294 1.00 29.34 186 ALA A O 1
ATOM 1412 N N . THR A 1 187 ? 28.583 58.656 -35.083 1.00 23.61 187 THR A N 1
ATOM 1413 C CA . THR A 1 187 ? 29.636 58.362 -36.082 1.00 23.61 187 THR A CA 1
ATOM 1414 C C . THR A 1 187 ? 30.558 57.205 -35.651 1.00 23.61 187 THR A C 1
ATOM 1416 O O . THR A 1 187 ? 30.417 56.618 -34.582 1.00 23.61 187 THR A O 1
ATOM 1419 N N . SER A 1 188 ? 31.449 56.834 -36.570 1.00 24.45 188 SER A N 1
ATOM 1420 C CA . SER A 1 188 ? 32.354 55.681 -36.624 1.00 24.45 188 SER A CA 1
ATOM 1421 C C . SER A 1 188 ? 33.457 55.554 -35.555 1.00 24.45 188 SER A C 1
ATOM 1423 O O . SER A 1 188 ? 33.900 56.522 -34.947 1.00 24.45 188 SER A O 1
ATOM 1425 N N . LYS A 1 189 ? 33.999 54.327 -35.472 1.00 31.61 189 LYS A N 1
ATOM 1426 C CA . LYS A 1 189 ? 35.282 53.933 -34.847 1.00 31.61 189 LYS A CA 1
ATOM 1427 C C . LYS A 1 189 ? 36.464 54.839 -35.245 1.00 31.61 189 LYS A C 1
ATOM 1429 O O . LYS A 1 189 ? 36.510 55.297 -36.388 1.00 31.61 189 LYS A O 1
ATOM 1434 N N . PRO A 1 190 ? 37.533 54.843 -34.431 1.00 26.84 190 PRO A N 1
ATOM 1435 C CA . PRO A 1 190 ? 38.870 54.545 -34.963 1.00 26.84 190 PRO A CA 1
ATOM 1436 C C . PRO A 1 190 ? 39.491 53.263 -34.363 1.00 26.84 190 PRO A C 1
ATOM 1438 O O . PRO A 1 190 ? 38.918 52.613 -33.490 1.00 26.84 190 PRO A O 1
ATOM 1441 N N . LYS A 1 191 ? 40.650 52.855 -34.896 1.00 27.17 191 LYS A N 1
ATOM 1442 C CA . LYS A 1 191 ? 41.430 51.666 -34.493 1.00 27.17 191 LYS A CA 1
ATOM 1443 C C . LYS A 1 191 ? 42.637 52.080 -33.644 1.00 27.17 191 LYS A C 1
ATOM 1445 O O . LYS A 1 191 ? 43.139 53.181 -33.837 1.00 27.17 191 LYS A O 1
ATOM 1450 N N . TYR A 1 192 ? 43.231 51.130 -32.920 1.00 23.56 192 TYR A N 1
ATOM 1451 C CA . TYR A 1 192 ? 44.696 51.044 -32.861 1.00 23.56 192 TYR A CA 1
ATOM 1452 C C . TYR A 1 192 ? 45.182 49.583 -32.885 1.00 23.56 192 TYR A C 1
ATOM 1454 O O . TYR A 1 192 ? 44.451 48.665 -32.516 1.00 23.56 192 TYR A O 1
ATOM 1462 N N . GLN A 1 193 ? 46.396 49.376 -33.391 1.00 26.02 193 GLN A N 1
ATOM 1463 C CA . GLN A 1 193 ? 47.164 48.120 -33.422 1.00 26.02 193 GLN A CA 1
ATOM 1464 C C . GLN A 1 193 ? 48.605 48.486 -32.959 1.00 26.02 193 GLN A C 1
ATOM 1466 O O . GLN A 1 193 ? 48.934 49.665 -32.943 1.00 26.02 193 GLN A O 1
ATOM 1471 N N . ALA A 1 194 ? 49.528 47.601 -32.578 1.00 26.19 194 ALA A N 1
ATOM 1472 C CA . ALA A 1 194 ? 49.642 46.176 -32.862 1.00 26.19 194 ALA A CA 1
ATOM 1473 C C . ALA A 1 194 ? 50.613 45.461 -31.887 1.00 26.19 194 ALA A C 1
ATOM 1475 O O . ALA A 1 194 ? 51.439 46.107 -31.259 1.00 26.19 194 ALA A O 1
ATOM 1476 N N . ARG A 1 195 ? 50.581 44.118 -31.920 1.00 26.77 195 ARG A N 1
ATOM 1477 C CA . ARG A 1 195 ? 51.727 43.178 -31.817 1.00 26.77 195 ARG A CA 1
ATOM 1478 C C . ARG A 1 195 ? 52.769 43.340 -30.689 1.00 26.77 195 ARG A C 1
ATOM 1480 O O . ARG A 1 195 ? 53.676 44.156 -30.780 1.00 26.77 195 ARG A O 1
ATOM 1487 N N . ALA A 1 196 ? 52.853 42.286 -29.881 1.00 26.34 196 ALA A N 1
ATOM 1488 C CA . ALA A 1 196 ? 54.065 41.459 -29.832 1.00 26.34 196 ALA A CA 1
ATOM 1489 C C . ALA A 1 196 ? 53.667 39.978 -30.016 1.00 26.34 196 ALA A C 1
ATOM 1491 O O . ALA A 1 196 ? 52.501 39.632 -29.820 1.00 26.34 196 ALA A O 1
ATOM 1492 N N . LYS A 1 197 ? 54.601 39.119 -30.442 1.00 34.22 197 LYS A N 1
ATOM 1493 C CA . LYS A 1 197 ? 54.420 37.661 -30.574 1.00 34.22 197 LYS A CA 1
ATOM 1494 C C . LYS A 1 197 ? 55.266 36.943 -29.523 1.00 34.22 197 LYS A C 1
ATOM 1496 O O . LYS A 1 197 ? 56.413 37.332 -29.331 1.00 34.22 197 LYS A O 1
ATOM 1501 N N . LEU A 1 198 ? 54.771 35.816 -29.016 1.00 28.22 198 LEU A N 1
ATOM 1502 C CA . LEU A 1 198 ? 55.605 34.631 -28.809 1.00 28.22 198 LEU A CA 1
ATOM 1503 C C . LEU A 1 198 ? 54.739 33.375 -28.996 1.00 28.22 198 LEU A C 1
ATOM 1505 O O . LEU A 1 198 ? 53.655 33.287 -28.426 1.00 28.22 198 LEU A O 1
ATOM 1509 N N . ASP A 1 199 ? 55.187 32.441 -29.834 1.00 35.09 199 ASP A N 1
ATOM 1510 C CA . ASP A 1 199 ? 54.468 31.202 -30.149 1.00 35.09 199 ASP A CA 1
ATOM 1511 C C . ASP A 1 199 ? 55.076 30.027 -29.358 1.00 35.09 199 ASP A C 1
ATOM 1513 O O . ASP A 1 199 ? 56.196 29.641 -29.667 1.00 35.09 199 ASP A O 1
ATOM 1517 N N . THR A 1 200 ? 54.350 29.413 -28.409 1.00 31.17 200 THR A N 1
ATOM 1518 C CA . THR A 1 200 ? 54.638 28.047 -27.893 1.00 31.17 200 THR A CA 1
ATOM 1519 C C . THR A 1 200 ? 53.455 27.446 -27.112 1.00 31.17 200 THR A C 1
ATOM 1521 O O . THR A 1 200 ? 53.394 27.579 -25.893 1.00 31.17 200 THR A O 1
ATOM 1524 N N . THR A 1 201 ? 52.525 26.774 -27.807 1.00 30.94 201 THR A N 1
ATOM 1525 C CA . THR A 1 201 ? 51.946 25.428 -27.506 1.00 30.94 201 THR A CA 1
ATOM 1526 C C . THR A 1 201 ? 50.554 25.243 -28.146 1.00 30.94 201 THR A C 1
ATOM 1528 O O . THR A 1 201 ? 49.643 26.025 -27.880 1.00 30.94 201 THR A O 1
ATOM 1531 N N . PRO A 1 202 ? 50.345 24.208 -28.983 1.00 43.53 202 PRO A N 1
ATOM 1532 C CA . PRO A 1 202 ? 49.016 23.779 -29.422 1.00 43.53 202 PRO A CA 1
ATOM 1533 C C . PRO A 1 202 ? 48.397 22.718 -28.481 1.00 43.53 202 PRO A C 1
ATOM 1535 O O . PRO A 1 202 ? 49.072 22.163 -27.622 1.00 43.53 202 PRO A O 1
ATOM 1538 N N . ALA A 1 203 ? 47.126 22.374 -28.735 1.00 34.09 203 ALA A N 1
ATOM 1539 C CA . ALA A 1 203 ? 46.452 21.137 -28.295 1.00 34.09 203 ALA A CA 1
ATOM 1540 C C . ALA A 1 203 ? 45.965 20.986 -26.826 1.00 34.09 203 ALA A C 1
ATOM 1542 O O . ALA A 1 203 ? 45.981 19.881 -26.295 1.00 34.09 203 ALA A O 1
ATOM 1543 N N . ILE A 1 204 ? 45.394 22.036 -26.211 1.00 40.34 204 ILE A N 1
ATOM 1544 C CA . ILE A 1 204 ? 44.507 21.879 -25.022 1.00 40.34 204 ILE A CA 1
ATOM 1545 C C . ILE A 1 204 ? 43.052 22.309 -25.312 1.00 40.34 204 ILE A C 1
ATOM 1547 O O . ILE A 1 204 ? 42.108 21.589 -24.986 1.00 40.34 204 ILE A O 1
ATOM 1551 N N . ALA A 1 205 ? 42.855 23.429 -26.019 1.00 38.53 205 ALA A N 1
ATOM 1552 C CA . ALA A 1 205 ? 41.546 24.078 -26.193 1.00 38.53 205 ALA A CA 1
ATOM 1553 C C . ALA A 1 205 ? 40.425 23.228 -26.838 1.00 38.53 205 ALA A C 1
ATOM 1555 O O . ALA A 1 205 ? 39.254 23.574 -26.714 1.00 38.53 205 ALA A O 1
ATOM 1556 N N . HIS A 1 206 ? 40.744 22.136 -27.543 1.00 44.12 206 HIS A N 1
ATOM 1557 C CA . HIS A 1 206 ? 39.731 21.291 -28.198 1.00 44.12 206 HIS A CA 1
ATOM 1558 C C . HIS A 1 206 ? 39.073 20.260 -27.262 1.00 44.12 206 HIS A C 1
ATOM 1560 O O . HIS A 1 206 ? 37.941 19.863 -27.528 1.00 44.12 206 HIS A O 1
ATOM 1566 N N . GLY A 1 207 ? 39.724 19.860 -26.160 1.00 47.78 207 GLY A N 1
ATOM 1567 C CA . GLY A 1 207 ? 39.122 18.951 -25.170 1.00 47.78 207 GLY A CA 1
ATOM 1568 C C . GLY A 1 207 ? 38.165 19.666 -24.209 1.00 47.78 207 GLY A C 1
ATOM 1569 O O . GLY A 1 207 ? 37.088 19.162 -23.895 1.00 47.78 207 GLY A O 1
ATOM 1570 N N . GLN A 1 208 ? 38.512 20.892 -23.809 1.00 49.41 208 GLN A N 1
ATOM 1571 C CA . GLN A 1 208 ? 37.738 21.689 -22.847 1.00 49.41 208 GLN A CA 1
ATOM 1572 C C . GLN A 1 208 ? 36.297 21.938 -23.328 1.00 49.41 208 GLN A C 1
ATOM 1574 O O . GLN A 1 208 ? 35.345 21.809 -22.561 1.00 49.41 208 GLN A O 1
ATOM 1579 N N . THR A 1 209 ? 36.104 22.229 -24.622 1.00 57.56 209 THR A N 1
ATOM 1580 C CA . THR A 1 209 ? 34.756 22.412 -25.190 1.00 57.56 209 THR A CA 1
ATOM 1581 C C . THR A 1 209 ? 34.064 21.111 -25.608 1.00 57.56 209 THR A C 1
ATOM 1583 O O . THR A 1 209 ? 32.899 21.185 -26.001 1.00 57.56 209 THR A O 1
ATOM 1586 N N . SER A 1 210 ? 34.728 19.946 -25.576 1.00 71.44 210 SER A N 1
ATOM 1587 C CA . SER A 1 210 ? 34.074 18.665 -25.882 1.00 71.44 210 SER A CA 1
ATO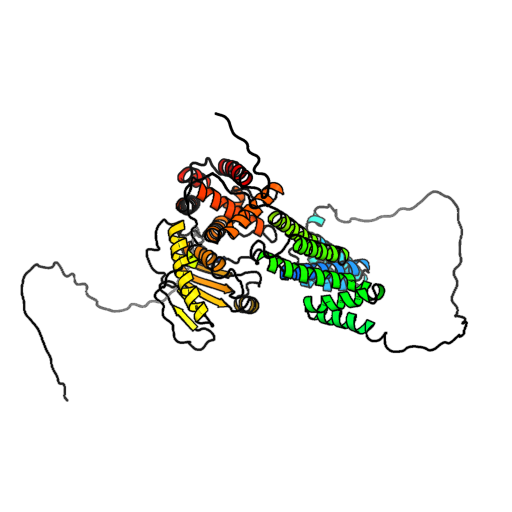M 1588 C C . SER A 1 210 ? 33.357 18.120 -24.651 1.00 71.44 210 SER A C 1
ATOM 1590 O O . SER A 1 210 ? 32.151 17.913 -24.721 1.00 71.44 210 SER A O 1
ATOM 1592 N N . LEU A 1 211 ? 34.041 18.031 -23.501 1.00 81.56 211 LEU A N 1
ATOM 1593 C CA . LEU A 1 211 ? 33.494 17.461 -22.260 1.00 81.56 211 LEU A CA 1
ATOM 1594 C C . LEU A 1 211 ? 32.152 18.083 -21.858 1.00 81.56 211 LEU A C 1
ATOM 1596 O O . LEU A 1 211 ? 31.203 17.357 -21.575 1.00 81.56 211 LEU A O 1
ATOM 1600 N N . LEU A 1 212 ? 32.035 19.414 -21.910 1.00 83.69 212 LEU A N 1
ATOM 1601 C CA . LEU A 1 212 ? 30.779 20.094 -21.593 1.00 83.69 212 LEU A CA 1
ATOM 1602 C C . LEU A 1 212 ? 29.679 19.817 -22.637 1.00 83.69 212 LEU A C 1
ATOM 1604 O O . LEU A 1 212 ? 28.529 19.608 -22.268 1.00 83.69 212 LEU A O 1
ATOM 1608 N N . LYS A 1 213 ? 30.007 19.754 -23.936 1.00 85.69 213 LYS A N 1
ATOM 1609 C CA . LYS A 1 213 ? 29.035 19.400 -24.994 1.00 85.69 213 LYS A CA 1
ATOM 1610 C C . LYS A 1 213 ? 28.597 17.937 -24.916 1.00 85.69 213 LYS A C 1
ATOM 1612 O O . LYS A 1 213 ? 27.448 17.628 -25.223 1.00 85.69 213 LYS A O 1
ATOM 1617 N N . ASP A 1 214 ? 29.496 17.048 -24.511 1.00 85.44 214 ASP A N 1
ATOM 1618 C CA . ASP A 1 214 ? 29.215 15.633 -24.289 1.00 85.44 214 ASP A CA 1
ATOM 1619 C C . ASP A 1 214 ? 28.331 15.445 -23.044 1.00 85.44 214 ASP A C 1
ATOM 1621 O O . ASP A 1 214 ? 27.345 14.712 -23.112 1.00 85.44 214 ASP A O 1
ATOM 1625 N N . ALA A 1 215 ? 28.599 16.182 -21.957 1.00 84.12 215 ALA A N 1
ATOM 1626 C CA . ALA A 1 215 ? 27.745 16.237 -20.769 1.00 84.12 215 ALA A CA 1
ATOM 1627 C C . ALA A 1 215 ? 26.327 16.728 -21.108 1.00 84.12 215 ALA A C 1
ATOM 1629 O O . ALA A 1 215 ? 25.349 16.075 -20.752 1.00 84.12 215 ALA A O 1
ATOM 1630 N N . GLU A 1 216 ? 26.207 17.819 -21.873 1.00 84.44 216 GLU A N 1
ATOM 1631 C CA . GLU A 1 216 ? 24.920 18.345 -22.351 1.00 84.44 216 GLU A CA 1
ATOM 1632 C C . GLU A 1 216 ? 24.184 17.363 -23.279 1.00 84.44 216 GLU A C 1
ATOM 1634 O O . GLU A 1 216 ? 22.964 17.222 -23.181 1.00 84.44 216 GLU A O 1
ATOM 1639 N N . ARG A 1 217 ? 24.898 16.629 -24.148 1.00 87.44 217 ARG A N 1
ATOM 1640 C CA . ARG A 1 217 ? 24.290 15.582 -24.988 1.00 87.44 217 ARG A CA 1
ATOM 1641 C C . ARG A 1 217 ? 23.738 14.436 -24.137 1.00 87.44 217 ARG A C 1
ATOM 1643 O O . ARG A 1 217 ? 22.609 14.012 -24.371 1.00 87.44 217 ARG A O 1
ATOM 1650 N N . LEU A 1 218 ? 24.500 13.956 -23.153 1.00 73.56 218 LEU A N 1
ATOM 1651 C CA . LEU A 1 218 ? 24.049 12.910 -22.229 1.00 73.56 218 LEU A CA 1
ATOM 1652 C C . LEU A 1 218 ? 22.889 13.400 -21.347 1.00 73.56 218 LEU A C 1
ATOM 1654 O O . LEU A 1 218 ? 21.937 12.655 -21.131 1.00 73.56 218 LEU A O 1
ATOM 1658 N N . PHE A 1 219 ? 22.907 14.662 -20.906 1.00 80.19 219 PHE A N 1
ATOM 1659 C CA . PHE A 1 219 ? 21.804 15.289 -20.172 1.00 80.19 219 PHE A CA 1
ATOM 1660 C C . PHE A 1 219 ? 20.519 15.343 -21.010 1.00 80.19 219 PHE A C 1
ATOM 1662 O O . PHE A 1 219 ? 19.453 14.945 -20.538 1.00 80.19 219 PHE A O 1
ATOM 1669 N N . ALA A 1 220 ? 20.612 15.783 -22.270 1.00 75.94 220 ALA A N 1
ATOM 1670 C CA . ALA A 1 220 ? 19.486 15.806 -23.204 1.00 75.94 220 ALA A CA 1
ATOM 1671 C C . ALA A 1 220 ? 18.958 14.392 -23.520 1.00 75.94 220 ALA A C 1
ATOM 1673 O O . ALA A 1 220 ? 17.748 14.197 -23.630 1.00 75.94 220 ALA A O 1
ATOM 1674 N N . ALA A 1 221 ? 19.847 13.396 -23.581 1.00 70.81 221 ALA A N 1
ATOM 1675 C CA . ALA A 1 221 ? 19.509 11.975 -23.698 1.00 70.81 221 ALA A CA 1
ATOM 1676 C C . ALA A 1 221 ? 19.010 11.331 -22.382 1.00 70.81 221 ALA A C 1
ATOM 1678 O O . ALA A 1 221 ? 18.749 10.130 -22.351 1.00 70.81 221 ALA A O 1
ATOM 1679 N N . LYS A 1 222 ? 18.862 12.109 -21.297 1.00 68.75 222 LYS A N 1
ATOM 1680 C CA . LYS A 1 222 ? 18.475 11.669 -19.940 1.00 68.75 222 LYS A CA 1
ATOM 1681 C C . LYS A 1 222 ? 19.442 10.689 -19.255 1.00 68.75 222 LYS A C 1
ATOM 1683 O O . LYS A 1 222 ? 19.099 10.064 -18.255 1.00 68.75 222 LYS A O 1
ATOM 1688 N N . GLN A 1 223 ? 20.673 10.570 -19.742 1.00 74.25 223 GLN A N 1
ATOM 1689 C CA . GLN A 1 223 ? 21.707 9.680 -19.204 1.00 74.25 223 GLN A CA 1
ATOM 1690 C C . GLN A 1 223 ? 22.460 10.352 -18.039 1.00 74.25 223 GLN A C 1
ATOM 1692 O O . GLN A 1 223 ? 23.686 10.450 -18.041 1.00 74.25 223 GLN A O 1
ATOM 1697 N N . TYR A 1 224 ? 21.726 10.852 -17.040 1.00 76.00 224 TYR A N 1
ATOM 1698 C CA . TYR A 1 224 ? 22.234 11.776 -16.013 1.00 76.00 224 TYR A CA 1
ATOM 1699 C C . TYR A 1 224 ? 23.424 11.229 -15.206 1.00 76.00 224 TYR A C 1
ATOM 1701 O O . TYR A 1 224 ? 24.391 11.951 -14.972 1.00 76.00 224 TYR A O 1
ATOM 1709 N N . ALA A 1 225 ? 23.412 9.936 -14.865 1.00 77.00 225 ALA A N 1
ATOM 1710 C CA . ALA A 1 225 ? 24.532 9.276 -14.186 1.00 77.00 225 ALA A CA 1
ATOM 1711 C C . ALA A 1 225 ? 25.818 9.200 -15.038 1.00 77.00 225 ALA A C 1
ATOM 1713 O O . ALA A 1 225 ? 26.915 9.160 -14.491 1.00 77.00 225 ALA A O 1
ATOM 1714 N N . GLN A 1 226 ? 25.698 9.214 -16.371 1.00 83.12 226 GLN A N 1
ATOM 1715 C CA . GLN A 1 226 ? 26.837 9.272 -17.297 1.00 83.12 226 GLN A CA 1
ATOM 1716 C C . GLN A 1 226 ? 27.266 10.724 -17.578 1.00 83.12 226 GLN A C 1
ATOM 1718 O O . GLN A 1 226 ? 28.440 10.982 -17.831 1.00 83.12 226 GLN A O 1
ATOM 1723 N N . ALA A 1 227 ? 26.332 11.679 -17.502 1.00 82.06 227 ALA A N 1
ATOM 1724 C CA . ALA A 1 227 ? 26.607 13.107 -17.652 1.00 82.06 227 ALA A CA 1
ATOM 1725 C C . ALA A 1 227 ? 27.363 13.700 -16.446 1.00 82.06 227 ALA A C 1
ATOM 1727 O O . ALA A 1 227 ? 28.228 14.555 -16.636 1.00 82.06 227 ALA A O 1
ATOM 1728 N N . LEU A 1 228 ? 27.073 13.235 -15.221 1.00 86.50 228 LEU A N 1
ATOM 1729 C CA . LEU A 1 228 ? 27.690 13.720 -13.976 1.00 86.50 228 LEU A CA 1
ATOM 1730 C C . LEU A 1 228 ? 29.235 13.812 -14.033 1.00 86.50 228 LEU A C 1
ATOM 1732 O O . LEU A 1 228 ? 29.741 14.930 -13.919 1.00 86.50 228 LEU A O 1
ATOM 1736 N N . PRO A 1 229 ? 29.992 12.727 -14.306 1.00 86.62 229 PRO A N 1
ATOM 1737 C CA . PRO A 1 229 ? 31.458 12.777 -14.329 1.00 86.62 229 PRO A CA 1
ATOM 1738 C C . PRO A 1 229 ? 32.047 13.588 -15.493 1.00 86.62 229 PRO A C 1
ATOM 1740 O O . PRO A 1 229 ? 33.254 13.834 -15.511 1.00 86.62 229 PRO A O 1
ATOM 1743 N N . LEU A 1 230 ? 31.239 13.993 -16.482 1.00 89.19 230 LEU A N 1
ATOM 1744 C CA . LEU A 1 230 ? 31.663 14.935 -17.521 1.00 89.19 230 LEU A CA 1
ATOM 1745 C C . LEU A 1 230 ? 31.439 16.388 -17.086 1.00 89.19 230 LEU A C 1
ATOM 1747 O O . LEU A 1 230 ? 32.291 17.230 -17.356 1.00 89.19 230 LEU A O 1
ATOM 1751 N N . TYR A 1 231 ? 30.347 16.676 -16.370 1.00 86.94 231 TYR A N 1
ATOM 1752 C CA . TYR A 1 231 ? 30.125 17.987 -15.755 1.00 86.94 231 TYR A CA 1
ATOM 1753 C C . TYR A 1 231 ? 31.152 18.303 -14.663 1.00 86.94 231 TYR A C 1
ATOM 1755 O O . TYR A 1 231 ? 31.659 19.421 -14.628 1.00 86.94 231 TYR A O 1
ATOM 1763 N N . GLU A 1 232 ? 31.491 17.324 -13.820 1.00 86.88 232 GLU A N 1
ATOM 1764 C CA . GLU A 1 232 ? 32.518 17.463 -12.779 1.00 86.88 232 GLU A CA 1
ATOM 1765 C C . GLU A 1 232 ? 33.866 17.839 -13.404 1.00 86.88 232 GLU A C 1
ATOM 1767 O O . GLU A 1 232 ? 34.400 18.908 -13.119 1.00 86.88 232 GLU A O 1
ATOM 1772 N N . LYS A 1 233 ? 34.346 17.049 -14.374 1.00 86.69 233 LYS A N 1
ATOM 1773 C CA . LYS A 1 233 ? 35.608 17.313 -15.088 1.00 86.69 233 LYS A CA 1
ATOM 1774 C C . LYS A 1 233 ? 35.595 18.612 -15.896 1.00 86.69 233 LYS A C 1
ATOM 1776 O O . LYS A 1 233 ? 36.630 19.261 -16.017 1.00 86.69 233 LYS A O 1
ATOM 1781 N N . ALA A 1 234 ? 34.450 19.006 -16.456 1.00 86.06 234 ALA A N 1
ATOM 1782 C CA . ALA A 1 234 ? 34.319 20.292 -17.139 1.00 86.06 234 ALA A CA 1
ATOM 1783 C C . ALA A 1 234 ? 34.429 21.469 -16.153 1.00 86.06 234 ALA A C 1
ATOM 1785 O O . ALA A 1 234 ? 35.091 22.457 -16.463 1.00 86.06 234 ALA A O 1
ATOM 1786 N N . TYR A 1 235 ? 33.836 21.354 -14.961 1.00 84.50 235 TYR A N 1
ATOM 1787 C CA . TYR A 1 235 ? 33.928 22.373 -13.914 1.00 84.50 235 TYR A CA 1
ATOM 1788 C C . TYR A 1 235 ? 35.316 22.422 -13.257 1.00 84.50 235 TYR A C 1
ATOM 1790 O O . TYR A 1 235 ? 35.802 23.508 -12.964 1.00 84.50 235 TYR A O 1
ATOM 1798 N N . GLU A 1 236 ? 35.988 21.282 -13.075 1.00 83.81 236 GLU A N 1
ATOM 1799 C CA . GLU A 1 236 ? 37.388 21.217 -12.621 1.00 83.81 236 GLU A CA 1
ATOM 1800 C C . GLU A 1 236 ? 38.356 21.907 -13.597 1.00 83.81 236 GLU A C 1
ATOM 1802 O O . GLU A 1 236 ? 39.326 22.528 -13.166 1.00 83.81 236 GLU A O 1
ATOM 1807 N N . GLN A 1 237 ? 38.101 21.809 -14.908 1.00 84.31 237 GLN A N 1
ATOM 1808 C CA . GLN A 1 237 ? 38.953 22.398 -15.949 1.00 84.31 237 GLN A CA 1
ATOM 1809 C C . GLN A 1 237 ? 38.664 23.879 -16.219 1.00 84.31 237 GLN A C 1
ATOM 1811 O O . GLN A 1 237 ? 39.601 24.639 -16.458 1.00 84.31 237 GLN A O 1
ATOM 1816 N N . ASP A 1 238 ? 37.392 24.288 -16.221 1.00 80.56 238 ASP A N 1
ATOM 1817 C CA . ASP A 1 238 ? 36.985 25.687 -16.389 1.00 80.56 238 ASP A CA 1
ATOM 1818 C C . ASP A 1 238 ? 35.649 25.973 -15.662 1.00 80.56 238 ASP A C 1
ATOM 1820 O O . ASP A 1 238 ? 34.563 25.836 -16.245 1.00 80.56 238 ASP A O 1
ATOM 1824 N N . PRO A 1 239 ? 35.703 26.436 -14.396 1.00 78.25 239 PRO A N 1
ATOM 1825 C CA . PRO A 1 239 ? 34.516 26.830 -13.640 1.00 78.25 239 PRO A CA 1
ATOM 1826 C C . PRO A 1 239 ? 33.697 27.947 -14.303 1.00 78.25 239 PRO A C 1
ATOM 1828 O O . PRO A 1 239 ? 32.495 28.051 -14.058 1.00 78.25 239 PRO A O 1
ATOM 1831 N N . ILE A 1 240 ? 34.322 28.799 -15.128 1.00 78.62 240 ILE A N 1
ATOM 1832 C CA . ILE A 1 240 ? 33.679 29.956 -15.763 1.00 78.62 240 ILE A CA 1
ATOM 1833 C C . ILE A 1 240 ? 32.881 29.492 -16.986 1.00 78.62 240 ILE A C 1
ATOM 1835 O O . ILE A 1 240 ? 31.708 29.848 -17.120 1.00 78.62 240 ILE A O 1
ATOM 1839 N N . ALA A 1 241 ? 33.465 28.647 -17.840 1.00 76.38 241 ALA A N 1
ATOM 1840 C CA . ALA A 1 241 ? 32.761 28.047 -18.974 1.00 76.38 241 ALA A CA 1
ATOM 1841 C C . ALA A 1 241 ? 31.678 27.043 -18.539 1.00 76.38 241 ALA A C 1
ATOM 1843 O O . ALA A 1 241 ? 30.651 26.926 -19.210 1.00 76.38 241 ALA A O 1
ATOM 1844 N N . ALA A 1 242 ? 31.862 26.354 -17.407 1.00 78.62 242 ALA A N 1
ATOM 1845 C CA . ALA A 1 242 ? 30.869 25.440 -16.839 1.00 78.62 242 ALA A CA 1
ATOM 1846 C C . ALA A 1 242 ? 29.715 26.150 -16.092 1.00 78.62 242 ALA A C 1
ATOM 1848 O O . ALA A 1 242 ? 28.638 25.568 -15.937 1.00 78.62 242 ALA A O 1
ATOM 1849 N N . GLN A 1 243 ? 29.883 27.409 -15.664 1.00 77.81 243 GLN A N 1
ATOM 1850 C CA . GLN A 1 243 ? 28.890 28.161 -14.877 1.00 77.81 243 GLN A CA 1
ATOM 1851 C C . GLN A 1 243 ? 27.460 28.187 -15.481 1.00 77.81 243 GLN A C 1
ATOM 1853 O O . GLN A 1 243 ? 26.511 28.040 -14.708 1.00 77.81 243 GLN A O 1
ATOM 1858 N N . PRO A 1 244 ? 27.229 28.296 -16.811 1.00 81.81 244 PRO A N 1
ATOM 1859 C CA . PRO A 1 244 ? 25.880 28.214 -17.390 1.00 81.81 244 PRO A CA 1
ATOM 1860 C C . PRO A 1 244 ? 25.221 26.831 -17.251 1.00 81.81 244 PRO A C 1
ATOM 1862 O O . PRO A 1 244 ? 23.996 26.716 -17.315 1.00 81.81 244 PRO A O 1
ATOM 1865 N N . ALA A 1 245 ? 26.010 25.767 -17.082 1.00 81.00 245 ALA A N 1
ATOM 1866 C CA . ALA A 1 245 ? 25.541 24.392 -16.909 1.00 81.00 245 ALA A CA 1
ATOM 1867 C C . ALA A 1 245 ? 25.446 23.952 -15.437 1.00 81.00 245 ALA A C 1
ATOM 1869 O O . ALA A 1 245 ? 24.951 22.865 -15.151 1.00 81.00 245 ALA A O 1
ATOM 1870 N N . ARG A 1 246 ? 25.849 24.810 -14.495 1.00 80.88 246 ARG A N 1
ATOM 1871 C CA . ARG A 1 246 ? 25.886 24.553 -13.047 1.00 80.88 246 ARG A CA 1
ATOM 1872 C C . ARG A 1 246 ? 24.618 23.898 -12.480 1.00 80.88 246 ARG A C 1
ATOM 1874 O O . ARG A 1 246 ? 24.729 22.954 -11.705 1.00 80.88 246 ARG A O 1
ATOM 1881 N N . GLU A 1 247 ? 23.421 24.336 -12.880 1.00 77.25 247 GLU A N 1
ATOM 1882 C CA . GLU A 1 247 ? 22.176 23.707 -12.401 1.00 77.25 247 GLU A CA 1
ATOM 1883 C C . GLU A 1 247 ? 21.948 22.297 -12.979 1.00 77.25 247 GLU A C 1
ATOM 1885 O O . GLU A 1 247 ? 21.415 21.430 -12.292 1.00 77.25 247 GLU A O 1
ATOM 1890 N N . ARG A 1 248 ? 22.386 22.040 -14.220 1.00 87.44 248 ARG A N 1
ATOM 1891 C CA . ARG A 1 248 ? 22.307 20.721 -14.877 1.00 87.44 248 ARG A CA 1
ATOM 1892 C C . ARG A 1 248 ? 23.288 19.732 -14.245 1.00 87.44 248 ARG A C 1
ATOM 1894 O O . ARG A 1 248 ? 22.923 18.583 -14.000 1.00 87.44 248 ARG A O 1
ATOM 1901 N N . TRP A 1 249 ? 24.481 20.203 -13.880 1.00 84.75 249 TRP A N 1
ATOM 1902 C CA . TRP A 1 249 ? 25.420 19.456 -13.040 1.00 84.75 249 TRP A CA 1
ATOM 1903 C C . TRP A 1 249 ? 24.817 19.136 -11.664 1.00 84.75 249 TRP A C 1
ATOM 1905 O O . TRP A 1 249 ? 24.758 17.969 -11.280 1.00 84.75 249 TRP A O 1
ATOM 1915 N N . GLY A 1 250 ? 24.287 20.147 -10.962 1.00 73.44 250 GLY A N 1
ATOM 1916 C CA . GLY A 1 250 ? 23.620 19.972 -9.667 1.00 73.44 250 GLY A CA 1
ATOM 1917 C C . GLY A 1 250 ? 22.453 18.982 -9.715 1.00 73.44 250 GLY A C 1
ATOM 1918 O O . GLY A 1 250 ? 22.296 18.177 -8.799 1.00 73.44 250 GLY A O 1
ATOM 1919 N N . TYR A 1 251 ? 21.687 18.975 -10.809 1.00 75.75 251 TYR A N 1
ATOM 1920 C CA . TYR A 1 251 ? 20.651 17.974 -11.047 1.00 75.75 251 TYR A CA 1
ATOM 1921 C C . TYR A 1 251 ? 21.214 16.556 -11.223 1.00 75.75 251 TYR A C 1
ATOM 1923 O O . TYR A 1 251 ? 20.706 15.627 -10.602 1.00 75.75 251 TYR A O 1
ATOM 1931 N N . CYS A 1 252 ? 22.275 16.368 -12.016 1.00 72.19 252 CYS A N 1
ATOM 1932 C CA . CYS A 1 252 ? 22.888 15.043 -12.187 1.00 72.19 252 CYS A CA 1
ATOM 1933 C C . CYS A 1 252 ? 23.475 14.508 -10.872 1.00 72.19 252 CYS A C 1
ATOM 1935 O O . CYS A 1 252 ? 23.355 13.318 -10.584 1.00 72.19 252 CYS A O 1
ATOM 1937 N N . LEU A 1 253 ? 24.049 15.390 -10.047 1.00 82.50 253 LEU A N 1
ATOM 1938 C CA . LEU A 1 253 ? 24.543 15.039 -8.717 1.00 82.50 253 LEU A CA 1
ATOM 1939 C C . LEU A 1 253 ? 23.394 14.630 -7.783 1.00 82.50 253 LEU A C 1
ATOM 1941 O O . LEU A 1 253 ? 23.514 13.637 -7.066 1.00 82.50 253 LEU A O 1
ATOM 1945 N N . LEU A 1 254 ? 22.254 15.333 -7.832 1.00 78.56 254 LEU A N 1
ATOM 1946 C CA . LEU A 1 254 ? 21.050 14.948 -7.090 1.00 78.56 254 LEU A CA 1
ATOM 1947 C C . LEU A 1 254 ? 20.491 13.598 -7.562 1.00 78.56 254 LEU A C 1
ATOM 1949 O O . LEU A 1 254 ? 20.195 12.758 -6.720 1.00 78.56 254 LEU A O 1
ATOM 1953 N N . PHE A 1 255 ? 20.397 13.372 -8.876 1.00 79.44 255 PHE A N 1
ATOM 1954 C CA . PHE A 1 255 ? 19.932 12.115 -9.477 1.00 79.44 255 PHE A CA 1
ATOM 1955 C C . PHE A 1 255 ? 20.734 10.916 -8.948 1.00 79.44 255 PHE A C 1
ATOM 1957 O O . PHE A 1 255 ? 20.173 9.960 -8.411 1.00 79.44 255 PHE A O 1
ATOM 1964 N N . VAL A 1 256 ? 22.068 10.998 -9.029 1.00 80.44 256 VAL A N 1
ATOM 1965 C CA . VAL A 1 256 ? 22.969 9.936 -8.556 1.00 80.44 256 VAL A CA 1
ATOM 1966 C C . VAL A 1 256 ? 22.927 9.799 -7.033 1.00 80.44 256 VAL A C 1
ATOM 1968 O O . VAL A 1 256 ? 22.976 8.681 -6.526 1.00 80.44 256 VAL A O 1
ATOM 1971 N N . SER A 1 257 ? 22.765 10.899 -6.292 1.00 81.62 257 SER A N 1
ATOM 1972 C CA . SER A 1 257 ? 22.598 10.855 -4.833 1.00 81.62 257 SER A CA 1
ATOM 1973 C C . SER A 1 257 ? 21.287 10.181 -4.414 1.00 81.62 257 SER A C 1
ATOM 1975 O O . SER A 1 257 ? 21.278 9.416 -3.456 1.00 81.62 257 SER A O 1
ATOM 1977 N N . VAL A 1 258 ? 20.184 10.413 -5.131 1.00 73.38 258 VAL A N 1
ATOM 1978 C CA . VAL A 1 258 ? 18.883 9.773 -4.868 1.00 73.38 258 VAL A CA 1
ATOM 1979 C C . VAL A 1 258 ? 18.915 8.284 -5.215 1.00 73.38 258 VAL A C 1
ATOM 1981 O O . VAL A 1 258 ? 18.409 7.469 -4.449 1.00 73.38 258 VAL A O 1
ATOM 1984 N N . ASP A 1 259 ? 19.552 7.900 -6.322 1.00 70.69 259 ASP A N 1
ATOM 1985 C CA . ASP A 1 259 ? 19.789 6.489 -6.653 1.00 70.69 259 ASP A CA 1
ATOM 1986 C C . ASP A 1 259 ? 20.655 5.783 -5.587 1.00 70.69 259 ASP A C 1
ATOM 1988 O O . ASP A 1 259 ? 20.278 4.730 -5.070 1.00 70.69 259 ASP A O 1
ATOM 1992 N N . LYS A 1 260 ? 21.771 6.407 -5.188 1.00 78.88 260 LYS A N 1
ATOM 1993 C CA . LYS A 1 260 ? 22.666 5.950 -4.110 1.00 78.88 260 LYS A CA 1
ATOM 1994 C C . LYS A 1 260 ? 21.918 5.815 -2.777 1.00 78.88 260 LYS A C 1
ATOM 1996 O O . LYS A 1 260 ? 22.026 4.773 -2.141 1.00 78.88 260 LYS A O 1
ATOM 2001 N N . TYR A 1 261 ? 21.098 6.802 -2.402 1.00 77.06 261 TYR A N 1
ATOM 2002 C CA . TYR A 1 261 ? 20.235 6.755 -1.215 1.00 77.06 261 TYR A CA 1
ATOM 2003 C C . TYR A 1 261 ? 19.245 5.583 -1.259 1.00 77.06 261 TYR A C 1
ATOM 2005 O O . TYR A 1 261 ? 19.195 4.800 -0.312 1.00 77.06 261 TYR A O 1
ATOM 2013 N N . ASN A 1 262 ? 18.492 5.433 -2.357 1.00 59.62 262 ASN A N 1
ATOM 2014 C CA . ASN A 1 262 ? 17.499 4.365 -2.512 1.00 59.62 262 ASN A CA 1
ATOM 2015 C C . ASN A 1 262 ? 18.162 2.976 -2.376 1.00 59.62 262 ASN A C 1
ATOM 2017 O O . ASN A 1 262 ? 17.719 2.157 -1.574 1.00 59.62 262 ASN A O 1
ATOM 2021 N N . ARG A 1 263 ? 19.305 2.749 -3.041 1.00 70.12 263 ARG A N 1
ATOM 2022 C CA . ARG A 1 263 ? 20.073 1.494 -2.914 1.00 70.12 263 ARG A CA 1
ATOM 2023 C C . ARG A 1 263 ? 20.649 1.258 -1.509 1.00 70.12 263 ARG A C 1
ATOM 2025 O O . ARG A 1 263 ? 20.883 0.113 -1.137 1.00 70.12 263 ARG A O 1
ATOM 2032 N N . TRP A 1 264 ? 20.890 2.308 -0.721 1.00 76.50 264 TRP A N 1
ATOM 2033 C CA . TRP A 1 264 ? 21.433 2.207 0.643 1.00 76.50 264 TRP A CA 1
ATOM 2034 C C . TRP A 1 264 ? 20.368 2.025 1.735 1.00 76.50 264 TRP A C 1
ATOM 2036 O O . TRP A 1 264 ? 20.696 1.539 2.818 1.00 76.50 264 TRP A O 1
ATOM 2046 N N . ILE A 1 265 ? 19.105 2.391 1.486 1.00 59.81 265 ILE A N 1
ATOM 2047 C CA . ILE A 1 265 ? 17.987 2.017 2.374 1.00 59.81 265 ILE A CA 1
ATOM 2048 C C . ILE A 1 265 ? 17.492 0.588 2.113 1.00 59.81 265 ILE A C 1
ATOM 2050 O O . ILE A 1 265 ? 16.983 -0.044 3.033 1.00 59.81 265 ILE A O 1
ATOM 2054 N N . GLU A 1 266 ? 17.694 0.076 0.894 1.00 52.09 266 GLU A N 1
ATOM 2055 C CA . GLU A 1 266 ? 17.461 -1.323 0.499 1.00 52.09 266 GLU A CA 1
ATOM 2056 C C . GLU A 1 266 ? 18.573 -2.277 1.007 1.00 52.09 266 GLU A C 1
ATOM 2058 O O . GLU A 1 266 ? 18.362 -3.486 1.102 1.00 52.09 266 GLU A O 1
ATOM 2063 N N . ALA A 1 267 ? 19.752 -1.751 1.366 1.00 54.47 267 ALA A N 1
ATOM 2064 C CA . ALA A 1 267 ? 20.878 -2.525 1.892 1.00 54.47 267 ALA A CA 1
ATOM 2065 C C . ALA A 1 267 ? 20.703 -2.921 3.381 1.00 54.47 267 ALA A C 1
ATOM 2067 O O . ALA A 1 267 ? 20.068 -2.188 4.148 1.00 54.47 267 ALA A O 1
ATOM 2068 N N . PRO A 1 268 ? 21.305 -4.043 3.838 1.00 53.38 268 PRO A N 1
ATOM 2069 C CA . PRO A 1 268 ? 21.266 -4.453 5.241 1.00 53.38 268 PRO A CA 1
ATOM 2070 C C . PRO A 1 268 ? 21.761 -3.374 6.219 1.00 53.38 268 PRO A C 1
ATOM 2072 O O . PRO A 1 268 ? 22.684 -2.602 5.944 1.00 53.38 268 PRO A O 1
ATOM 2075 N N . VAL A 1 269 ? 21.158 -3.335 7.410 1.00 53.84 269 VAL A N 1
ATOM 2076 C CA . VAL A 1 269 ? 21.529 -2.367 8.452 1.00 53.84 269 VAL A CA 1
ATOM 2077 C C . VAL A 1 269 ? 22.981 -2.603 8.879 1.00 53.84 269 VAL A C 1
ATOM 2079 O O . VAL A 1 269 ? 23.331 -3.688 9.336 1.00 53.84 269 VAL A O 1
ATOM 2082 N N . GLY A 1 270 ? 23.819 -1.574 8.726 1.00 59.16 270 GLY A N 1
ATOM 2083 C CA . GLY A 1 270 ? 25.260 -1.630 8.996 1.00 59.16 270 GLY A CA 1
ATOM 2084 C C . GLY A 1 270 ? 26.157 -1.787 7.761 1.00 59.16 270 GLY A C 1
ATOM 2085 O O . GLY A 1 270 ? 27.370 -1.684 7.904 1.00 59.16 270 GLY A O 1
ATOM 2086 N N . THR A 1 271 ? 25.611 -1.968 6.549 1.00 71.44 271 THR A N 1
ATOM 2087 C CA . THR A 1 271 ? 26.416 -2.054 5.308 1.00 71.44 271 THR A CA 1
ATOM 2088 C C . THR A 1 271 ? 27.123 -0.739 4.935 1.00 71.44 271 THR A C 1
ATOM 2090 O O . THR A 1 271 ? 28.133 -0.774 4.236 1.00 71.44 271 THR A O 1
ATOM 2093 N N . HIS A 1 272 ? 26.640 0.411 5.420 1.00 79.88 272 HIS A N 1
ATOM 2094 C CA . HIS A 1 272 ? 27.211 1.737 5.147 1.00 79.88 272 HIS A CA 1
ATOM 2095 C C . HIS A 1 272 ? 27.521 2.481 6.450 1.00 79.88 272 HIS A C 1
ATOM 2097 O O . HIS A 1 272 ? 26.674 2.557 7.345 1.00 79.88 272 HIS A O 1
ATOM 2103 N N . SER A 1 273 ? 28.736 3.022 6.550 1.00 79.75 273 SER A N 1
ATOM 2104 C CA . SER A 1 273 ? 29.261 3.698 7.740 1.00 79.75 273 SER A CA 1
ATOM 2105 C C . SER A 1 273 ? 28.685 5.106 7.917 1.00 79.75 273 SER A C 1
ATOM 2107 O O . SER A 1 273 ? 28.147 5.699 6.984 1.00 79.75 273 SER A O 1
ATOM 2109 N N . ALA A 1 274 ? 28.850 5.701 9.103 1.00 73.12 274 ALA A N 1
ATOM 2110 C CA . ALA A 1 274 ? 28.451 7.094 9.334 1.00 73.12 274 ALA A CA 1
ATOM 2111 C C . ALA A 1 274 ? 29.115 8.081 8.345 1.00 73.12 274 ALA A C 1
ATOM 2113 O O . ALA A 1 274 ? 28.462 9.027 7.906 1.00 73.12 274 ALA A O 1
ATOM 2114 N N . GLY A 1 275 ? 30.367 7.817 7.942 1.00 76.88 275 GLY A N 1
ATOM 2115 C CA . GLY A 1 275 ? 31.097 8.612 6.950 1.00 76.88 275 GLY A CA 1
ATOM 2116 C C . GLY A 1 275 ? 30.530 8.492 5.530 1.00 76.88 275 GLY A C 1
ATOM 2117 O O . GLY A 1 275 ? 30.474 9.485 4.807 1.00 76.88 275 GLY A O 1
ATOM 2118 N N . ASP A 1 276 ? 30.026 7.313 5.149 1.00 81.94 276 ASP A N 1
ATOM 2119 C CA . ASP A 1 276 ? 29.345 7.111 3.863 1.00 81.94 276 ASP A CA 1
ATOM 2120 C C . ASP A 1 276 ? 28.088 7.989 3.767 1.00 81.94 276 ASP A C 1
ATOM 2122 O O . ASP A 1 276 ? 27.880 8.696 2.774 1.00 81.94 276 ASP A O 1
ATOM 2126 N N . TRP A 1 277 ? 27.272 7.998 4.829 1.00 81.56 277 TRP A N 1
ATOM 2127 C CA . TRP A 1 277 ? 26.084 8.849 4.914 1.00 81.56 277 TRP A CA 1
ATOM 2128 C C . TRP A 1 277 ? 26.431 10.341 4.989 1.00 81.56 277 TRP A C 1
ATOM 2130 O O . TRP A 1 277 ? 25.703 11.150 4.423 1.00 81.56 277 TRP A O 1
ATOM 2140 N N . GLU A 1 278 ? 27.541 10.722 5.628 1.00 85.38 278 GLU A N 1
ATOM 2141 C CA . GLU A 1 278 ? 28.045 12.104 5.626 1.00 85.38 278 GLU A CA 1
ATOM 2142 C C . GLU A 1 278 ? 28.477 12.577 4.242 1.00 85.38 278 GLU A C 1
ATOM 2144 O O . GLU A 1 278 ? 28.112 13.687 3.847 1.00 85.38 278 GLU A O 1
ATOM 2149 N N . GLN A 1 279 ? 29.167 11.732 3.472 1.00 86.12 279 GLN A N 1
ATOM 2150 C CA . GLN A 1 279 ? 29.502 12.044 2.087 1.00 86.12 279 GLN A CA 1
ATOM 2151 C C . GLN A 1 279 ? 28.233 12.196 1.240 1.00 86.12 279 GLN A C 1
ATOM 2153 O O . GLN A 1 279 ? 28.094 13.186 0.531 1.00 86.12 279 GLN A O 1
ATOM 2158 N N . LEU A 1 280 ? 27.265 11.281 1.360 1.00 87.00 280 LEU A N 1
ATOM 2159 C CA . LEU A 1 280 ? 25.984 11.380 0.648 1.00 87.00 280 LEU A CA 1
ATOM 2160 C C . LEU A 1 280 ? 25.197 12.656 1.019 1.00 87.00 280 LEU A C 1
ATOM 2162 O O . LEU A 1 280 ? 24.608 13.309 0.157 1.00 87.00 280 LEU A O 1
ATOM 2166 N N . GLU A 1 281 ? 25.217 13.062 2.288 1.00 88.88 281 GLU A N 1
ATOM 2167 C CA . GLU A 1 281 ? 24.620 14.321 2.746 1.00 88.88 281 GLU A CA 1
ATOM 2168 C C . GLU A 1 281 ? 25.362 15.550 2.179 1.00 88.88 281 GLU A C 1
ATOM 2170 O O . GLU A 1 281 ? 24.742 16.565 1.844 1.00 88.88 281 GLU A O 1
ATOM 2175 N N . ALA A 1 282 ? 26.690 15.469 2.039 1.00 86.69 282 ALA A N 1
ATOM 2176 C CA . ALA A 1 282 ? 27.518 16.502 1.422 1.00 86.69 282 ALA A CA 1
ATOM 2177 C C . ALA A 1 282 ? 27.282 16.615 -0.096 1.00 86.69 282 ALA A C 1
ATOM 2179 O O . ALA A 1 282 ? 27.169 17.742 -0.592 1.00 86.69 282 ALA A O 1
ATOM 2180 N N . ASP A 1 283 ? 27.126 15.486 -0.798 1.00 86.56 283 ASP A N 1
ATOM 2181 C CA . ASP A 1 283 ? 26.780 15.394 -2.224 1.00 86.56 283 ASP A CA 1
ATOM 2182 C C . ASP A 1 283 ? 25.458 16.145 -2.495 1.00 86.56 283 ASP A C 1
ATOM 2184 O O . ASP A 1 283 ? 25.393 17.051 -3.332 1.00 86.56 283 ASP A O 1
ATOM 2188 N N . VAL A 1 284 ? 24.413 15.876 -1.701 1.00 84.38 284 VAL A N 1
ATOM 2189 C CA . VAL A 1 284 ? 23.106 16.551 -1.830 1.00 84.38 284 VAL A CA 1
ATOM 2190 C C . VAL A 1 284 ? 23.166 18.026 -1.403 1.00 84.38 284 VAL A C 1
ATOM 2192 O O . VAL A 1 284 ? 22.540 18.881 -2.040 1.00 84.38 284 VAL A O 1
ATOM 2195 N N . ARG A 1 285 ? 23.960 18.390 -0.382 1.00 87.56 285 ARG A N 1
ATOM 2196 C CA . ARG A 1 285 ? 24.204 19.811 -0.055 1.00 87.56 285 ARG A CA 1
ATOM 2197 C C . ARG A 1 285 ? 24.941 20.543 -1.178 1.00 87.56 285 ARG A C 1
ATOM 2199 O O . ARG A 1 285 ? 24.690 21.733 -1.375 1.00 87.56 285 ARG A O 1
ATOM 2206 N N . LEU A 1 286 ? 25.841 19.877 -1.902 1.00 83.44 286 LEU A N 1
ATOM 2207 C CA . LEU A 1 286 ? 26.494 20.439 -3.083 1.00 83.44 286 LEU A CA 1
ATOM 2208 C C . LEU A 1 286 ? 25.483 20.606 -4.222 1.00 83.44 286 LEU A C 1
ATOM 2210 O O . LEU A 1 286 ? 25.379 21.713 -4.749 1.00 83.44 286 LEU A O 1
ATOM 2214 N N . ALA A 1 287 ? 24.655 19.597 -4.505 1.00 81.81 287 ALA A N 1
ATOM 2215 C CA . ALA A 1 287 ? 23.557 19.705 -5.467 1.00 81.81 287 ALA A CA 1
ATOM 2216 C C . ALA A 1 287 ? 22.644 20.914 -5.177 1.00 81.81 287 ALA A C 1
ATOM 2218 O O . ALA A 1 287 ? 22.372 21.698 -6.084 1.00 81.81 287 ALA A O 1
ATOM 2219 N N . LYS A 1 288 ? 22.279 21.158 -3.907 1.00 85.38 288 LYS A N 1
ATOM 2220 C CA . LYS A 1 288 ? 21.499 22.343 -3.488 1.00 85.38 288 LYS A CA 1
ATOM 2221 C C . LYS A 1 288 ? 22.214 23.682 -3.726 1.00 85.38 288 LYS A C 1
ATOM 2223 O O . LYS A 1 288 ? 21.562 24.676 -4.027 1.00 85.38 288 LYS A O 1
ATOM 2228 N N . ARG A 1 289 ? 23.548 23.743 -3.611 1.00 86.31 289 ARG A N 1
ATOM 2229 C CA . ARG A 1 289 ? 24.336 24.957 -3.932 1.00 86.31 289 ARG A CA 1
ATOM 2230 C C . ARG A 1 289 ? 24.519 25.167 -5.438 1.00 86.31 289 ARG A C 1
ATOM 2232 O O . ARG A 1 289 ? 24.707 26.303 -5.880 1.00 86.31 289 ARG A O 1
ATOM 2239 N N . LEU A 1 290 ? 24.518 24.087 -6.214 1.00 79.38 290 LEU A N 1
ATOM 2240 C CA . LEU A 1 290 ? 24.657 24.112 -7.668 1.00 79.38 290 LEU A CA 1
ATOM 2241 C C . LEU A 1 290 ? 23.330 24.468 -8.350 1.00 79.38 290 LEU A C 1
ATOM 2243 O O . LEU A 1 290 ? 23.316 25.346 -9.208 1.00 79.38 290 LEU A O 1
ATOM 2247 N N . ALA A 1 291 ? 22.231 23.856 -7.906 1.00 76.56 291 ALA A N 1
ATOM 2248 C CA . ALA A 1 291 ? 20.874 24.042 -8.407 1.00 76.56 291 ALA A CA 1
ATOM 2249 C C . ALA A 1 291 ? 19.916 24.491 -7.276 1.00 76.56 291 ALA A C 1
ATOM 2251 O O . ALA A 1 291 ? 19.055 23.720 -6.846 1.00 76.56 291 ALA A O 1
ATOM 2252 N N . PRO A 1 292 ? 20.040 25.736 -6.767 1.00 70.81 292 PRO A N 1
ATOM 2253 C CA . PRO A 1 292 ? 19.225 26.231 -5.650 1.00 70.81 292 PRO A CA 1
ATOM 2254 C C . PRO A 1 292 ? 17.730 26.336 -5.986 1.00 70.81 292 PRO A C 1
ATOM 2256 O O . PRO A 1 292 ? 16.906 26.397 -5.081 1.00 70.81 292 PRO A O 1
ATOM 2259 N N . SER A 1 293 ? 17.380 26.313 -7.274 1.00 59.81 293 SER A N 1
ATOM 2260 C CA . SER A 1 293 ? 16.007 26.233 -7.778 1.00 59.81 293 SER A CA 1
ATOM 2261 C C . SER A 1 293 ? 15.342 24.855 -7.610 1.00 59.81 293 SER A C 1
ATOM 2263 O O . SER A 1 293 ? 14.169 24.707 -7.944 1.00 59.81 293 SER A O 1
ATOM 2265 N N . ILE A 1 294 ? 16.063 23.841 -7.111 1.00 60.88 294 ILE A N 1
ATOM 2266 C CA . ILE A 1 294 ? 15.543 22.486 -6.885 1.00 60.88 294 ILE A CA 1
ATOM 2267 C C . ILE A 1 294 ? 15.260 22.293 -5.390 1.00 60.88 294 ILE A C 1
ATOM 2269 O O . ILE A 1 294 ? 16.066 21.742 -4.636 1.00 60.88 294 ILE A O 1
ATOM 2273 N N . GLU A 1 295 ? 14.079 22.733 -4.954 1.00 53.75 295 GLU A N 1
ATOM 2274 C CA . GLU A 1 295 ? 13.633 22.654 -3.551 1.00 53.75 295 GLU A CA 1
ATOM 2275 C C . GLU A 1 295 ? 13.602 21.212 -3.011 1.00 53.75 295 GLU A C 1
ATOM 2277 O O . GLU A 1 295 ? 13.890 20.983 -1.836 1.00 53.75 295 GLU A O 1
ATOM 2282 N N . TYR A 1 296 ? 13.378 20.228 -3.892 1.00 55.06 296 TYR A N 1
ATOM 2283 C CA . TYR A 1 296 ? 13.407 18.786 -3.603 1.00 55.06 296 TYR A CA 1
ATOM 2284 C C . TYR A 1 296 ? 14.710 18.312 -2.932 1.00 55.06 296 TYR A C 1
ATOM 2286 O O . TYR A 1 296 ? 14.707 17.339 -2.181 1.00 55.06 296 TYR A O 1
ATOM 2294 N N . THR A 1 297 ? 15.823 19.033 -3.126 1.00 62.56 297 THR A N 1
ATOM 2295 C CA . THR A 1 297 ? 17.077 18.792 -2.390 1.00 62.56 297 THR A CA 1
ATOM 2296 C C . THR A 1 297 ? 16.884 18.805 -0.871 1.00 62.56 297 THR A C 1
ATOM 2298 O O . THR A 1 297 ? 17.559 18.057 -0.169 1.00 62.56 297 THR A O 1
ATOM 2301 N N . GLN A 1 298 ? 15.941 19.596 -0.341 1.00 69.44 298 GLN A N 1
ATOM 2302 C CA . GLN A 1 298 ? 15.633 19.608 1.089 1.00 69.44 298 GLN A CA 1
ATOM 2303 C C . GLN A 1 298 ? 14.944 18.317 1.549 1.00 69.44 298 GLN A C 1
ATOM 2305 O O . GLN A 1 298 ? 15.273 17.810 2.618 1.00 69.44 298 GLN A O 1
ATOM 2310 N N . THR A 1 299 ? 14.045 17.751 0.738 1.00 57.84 299 THR A N 1
ATOM 2311 C CA . THR A 1 299 ? 13.389 16.463 1.018 1.00 57.84 299 THR A CA 1
ATOM 2312 C C . THR A 1 299 ? 14.421 15.345 1.158 1.00 57.84 299 THR A C 1
ATOM 2314 O O . THR A 1 299 ? 14.370 14.570 2.111 1.00 57.84 299 THR A O 1
ATOM 2317 N N . VAL A 1 300 ? 15.407 15.309 0.254 1.00 60.09 300 VAL A N 1
ATOM 2318 C CA . VAL A 1 300 ? 16.481 14.305 0.268 1.00 60.09 300 VAL A CA 1
ATOM 2319 C C . VAL A 1 300 ? 17.431 14.512 1.458 1.00 60.09 300 VAL A C 1
ATOM 2321 O O . VAL A 1 300 ? 17.797 13.542 2.115 1.00 60.09 300 VAL A O 1
ATOM 2324 N N . LEU A 1 301 ? 17.778 15.760 1.808 1.00 73.50 301 LEU A N 1
ATOM 2325 C CA . LEU A 1 301 ? 18.584 16.052 3.006 1.00 73.50 301 LEU A CA 1
ATOM 2326 C C . LEU A 1 301 ? 17.895 15.614 4.303 1.00 73.50 301 LEU A C 1
ATOM 2328 O O . LEU A 1 301 ? 18.553 15.055 5.178 1.00 73.50 301 LEU A O 1
ATOM 2332 N N . ASN A 1 302 ? 16.582 15.831 4.419 1.00 67.12 302 ASN A N 1
ATOM 2333 C CA . ASN A 1 302 ? 15.812 15.377 5.575 1.00 67.12 302 ASN A CA 1
ATOM 2334 C C . ASN A 1 302 ? 15.832 13.838 5.663 1.00 67.12 302 ASN A C 1
ATOM 2336 O O . ASN A 1 302 ? 16.135 13.291 6.717 1.00 67.12 302 ASN A O 1
ATOM 2340 N N . ALA A 1 303 ? 15.606 13.142 4.544 1.00 62.84 303 ALA A N 1
ATOM 2341 C CA . ALA A 1 303 ? 15.626 11.679 4.488 1.00 62.84 303 ALA A CA 1
ATOM 2342 C C . ALA A 1 303 ? 17.001 11.072 4.858 1.00 62.84 303 ALA A C 1
ATOM 2344 O O . ALA A 1 303 ? 17.069 10.080 5.584 1.00 62.84 303 ALA A O 1
ATOM 2345 N N . ILE A 1 304 ? 18.105 11.698 4.430 1.00 75.12 304 ILE A N 1
ATOM 2346 C CA . ILE A 1 304 ? 19.466 11.299 4.836 1.00 75.12 304 ILE A CA 1
ATOM 2347 C C . ILE A 1 304 ? 19.694 11.557 6.334 1.00 75.12 304 ILE A C 1
ATOM 2349 O O . ILE A 1 304 ? 20.241 10.696 7.022 1.00 75.12 304 ILE A O 1
ATOM 2353 N N . SER A 1 305 ? 19.259 12.710 6.855 1.00 73.88 305 SER A N 1
ATOM 2354 C CA . SER A 1 305 ? 19.378 13.056 8.280 1.00 73.88 305 SER A CA 1
ATOM 2355 C C . SER A 1 305 ? 18.645 12.053 9.178 1.00 73.88 305 SER A C 1
ATOM 2357 O O . SER A 1 305 ? 19.229 11.568 10.148 1.00 73.88 305 SER A O 1
ATOM 2359 N N . ASP A 1 306 ? 17.409 11.687 8.828 1.00 62.38 306 ASP A N 1
ATOM 2360 C CA . ASP A 1 306 ? 16.631 10.665 9.538 1.00 62.38 306 ASP A CA 1
ATOM 2361 C C . ASP A 1 306 ? 17.392 9.323 9.568 1.00 62.38 306 ASP A C 1
ATOM 2363 O O . ASP A 1 306 ? 17.558 8.718 10.629 1.00 62.38 306 ASP A O 1
ATOM 2367 N N . ARG A 1 307 ? 17.952 8.885 8.428 1.00 67.75 307 ARG A N 1
ATOM 2368 C CA . ARG A 1 307 ? 18.698 7.616 8.348 1.00 67.75 307 ARG A CA 1
ATOM 2369 C C . ARG A 1 307 ? 20.032 7.641 9.104 1.00 67.75 307 ARG A C 1
ATOM 2371 O O . ARG A 1 307 ? 20.413 6.627 9.688 1.00 67.75 307 ARG A O 1
ATOM 2378 N N . LYS A 1 308 ? 20.721 8.786 9.161 1.00 69.75 308 LYS A N 1
ATOM 2379 C CA . LYS A 1 308 ? 21.941 8.954 9.974 1.00 69.75 308 LYS A CA 1
ATOM 2380 C C . LYS A 1 308 ? 21.675 8.774 11.466 1.00 69.75 308 LYS A C 1
ATOM 2382 O O . LYS A 1 308 ? 22.488 8.152 12.148 1.00 69.75 308 LYS A O 1
ATOM 2387 N N . GLN A 1 309 ? 20.538 9.265 11.962 1.00 61.41 309 GLN A N 1
ATOM 2388 C CA . GLN A 1 309 ? 20.160 9.097 13.367 1.00 61.41 309 GLN A CA 1
ATOM 2389 C C . GLN A 1 309 ? 19.940 7.622 13.731 1.00 61.41 309 GLN A C 1
ATOM 2391 O O . GLN A 1 309 ? 20.233 7.236 14.857 1.00 61.41 309 GLN A O 1
ATOM 2396 N N . ASP A 1 310 ? 19.491 6.775 12.799 1.00 52.41 310 ASP A N 1
ATOM 2397 C CA . ASP A 1 310 ? 19.388 5.328 13.031 1.00 52.41 310 ASP A CA 1
ATOM 2398 C C . ASP A 1 310 ? 20.747 4.624 13.103 1.00 52.41 310 ASP A C 1
ATOM 2400 O O . ASP A 1 310 ? 20.950 3.774 13.968 1.00 52.41 310 ASP A O 1
ATOM 2404 N N . VAL A 1 311 ? 21.693 4.996 12.236 1.00 54.44 311 VAL A N 1
ATOM 2405 C CA . VAL A 1 311 ? 23.032 4.378 12.170 1.00 54.44 311 VAL A CA 1
ATOM 2406 C C . VAL A 1 311 ? 23.911 4.748 13.375 1.00 54.44 311 VAL A C 1
ATOM 2408 O O . VAL A 1 311 ? 24.808 3.992 13.738 1.00 54.44 311 VAL A O 1
ATOM 2411 N N . GLN A 1 312 ? 23.652 5.884 14.029 1.00 44.75 312 GLN A N 1
ATOM 2412 C CA . GLN A 1 312 ? 24.432 6.366 15.179 1.00 44.75 312 GLN A CA 1
ATOM 2413 C C . GLN A 1 312 ? 23.977 5.808 16.546 1.00 44.75 312 GLN A C 1
ATOM 2415 O O . GLN A 1 312 ? 24.574 6.144 17.571 1.00 44.75 312 GLN A O 1
ATOM 2420 N N . LYS A 1 313 ? 22.948 4.950 16.600 1.00 41.16 313 LYS A N 1
ATOM 2421 C CA . LYS A 1 313 ? 22.448 4.355 17.854 1.00 41.16 313 LYS A CA 1
ATOM 2422 C C . LYS A 1 313 ? 23.250 3.098 18.229 1.00 41.16 313 LYS A C 1
ATOM 2424 O O . LYS A 1 313 ? 23.231 2.134 17.464 1.00 41.16 313 LYS A O 1
ATOM 2429 N N . PRO A 1 314 ? 23.903 3.033 19.407 1.00 32.00 314 PRO A N 1
ATOM 2430 C CA . PRO A 1 314 ? 24.467 1.777 19.892 1.00 32.00 314 PRO A CA 1
ATOM 2431 C C . PRO A 1 314 ? 23.346 0.766 20.173 1.00 32.00 314 PRO A C 1
ATOM 2433 O O . PRO A 1 314 ? 22.286 1.120 20.692 1.00 32.00 314 PRO A O 1
ATOM 2436 N N . ASN A 1 315 ? 23.587 -0.504 19.842 1.00 34.50 315 ASN A N 1
ATOM 2437 C CA . ASN A 1 315 ? 22.597 -1.580 19.937 1.00 34.50 315 ASN A CA 1
ATOM 2438 C C . ASN A 1 315 ? 22.408 -2.056 21.393 1.00 34.50 315 ASN A C 1
ATOM 2440 O O . ASN A 1 315 ? 22.906 -3.109 21.791 1.00 34.50 315 ASN A O 1
ATOM 2444 N N . VAL A 1 316 ? 21.738 -1.238 22.209 1.00 30.34 316 VAL A N 1
ATOM 2445 C CA . VAL A 1 316 ? 21.412 -1.543 23.612 1.00 30.34 316 VAL A CA 1
ATOM 2446 C C . VAL A 1 316 ? 20.201 -2.479 23.675 1.00 30.34 316 VAL A C 1
ATOM 2448 O O . VAL A 1 316 ? 19.224 -2.303 22.947 1.00 30.34 316 VAL A O 1
ATOM 2451 N N . ALA A 1 317 ? 20.271 -3.491 24.543 1.00 32.59 317 ALA A N 1
ATOM 2452 C CA . ALA A 1 317 ? 19.296 -4.576 24.605 1.00 32.59 317 ALA A CA 1
ATOM 2453 C C . ALA A 1 317 ? 17.853 -4.095 24.858 1.00 32.59 317 ALA A C 1
ATOM 2455 O O . ALA A 1 317 ? 17.586 -3.327 25.782 1.00 32.59 317 ALA A O 1
ATOM 2456 N N . ARG A 1 318 ? 16.905 -4.621 24.072 1.00 31.27 318 ARG A N 1
ATOM 2457 C CA . ARG A 1 318 ? 15.461 -4.486 24.318 1.00 31.27 318 ARG A CA 1
ATOM 2458 C C . ARG A 1 318 ? 15.032 -5.414 25.459 1.00 31.27 318 ARG A C 1
ATOM 2460 O O . ARG A 1 318 ? 14.652 -6.555 25.209 1.00 31.27 318 ARG A O 1
ATOM 2467 N N . THR A 1 319 ? 15.080 -4.920 26.690 1.00 27.03 319 THR A N 1
ATOM 2468 C CA . THR A 1 319 ? 14.475 -5.577 27.858 1.00 27.03 319 THR A CA 1
ATOM 2469 C C . THR A 1 319 ? 13.022 -5.138 28.058 1.00 27.03 319 THR A C 1
ATOM 2471 O O . THR A 1 319 ? 12.712 -3.950 28.027 1.00 27.03 319 THR A O 1
ATOM 2474 N N . ASP A 1 320 ? 12.165 -6.124 28.314 1.00 29.19 320 ASP A N 1
ATOM 2475 C CA . ASP A 1 320 ? 10.980 -6.052 29.175 1.00 29.19 320 ASP A CA 1
ATOM 2476 C C . ASP A 1 320 ? 9.865 -5.044 28.837 1.00 29.19 320 ASP A C 1
ATOM 2478 O O . ASP A 1 320 ? 9.663 -4.024 29.491 1.00 29.19 320 ASP A O 1
ATOM 2482 N N . ASN A 1 321 ? 9.010 -5.457 27.897 1.00 30.67 321 ASN A N 1
ATOM 2483 C CA . ASN A 1 321 ? 7.556 -5.403 28.101 1.00 30.67 321 ASN A CA 1
ATOM 2484 C C . ASN A 1 321 ? 6.877 -6.556 27.339 1.00 30.67 321 ASN A C 1
ATOM 2486 O O . ASN A 1 321 ? 6.318 -6.394 26.255 1.00 30.67 321 ASN A O 1
ATOM 2490 N N . ALA A 1 322 ? 6.995 -7.766 27.890 1.00 33.41 322 ALA A N 1
ATOM 2491 C CA . ALA A 1 322 ? 6.437 -8.983 27.310 1.00 33.41 322 ALA A CA 1
ATOM 2492 C C . ALA A 1 322 ? 5.010 -9.240 27.825 1.00 33.41 322 ALA A C 1
ATOM 2494 O O . ALA A 1 322 ? 4.830 -9.677 28.958 1.00 33.41 322 ALA A O 1
ATOM 2495 N N . ALA A 1 323 ? 4.002 -9.000 26.979 1.00 28.66 323 ALA A N 1
ATOM 2496 C CA . ALA A 1 323 ? 2.606 -9.363 27.268 1.00 28.66 323 ALA A CA 1
ATOM 2497 C C . ALA A 1 323 ? 1.811 -9.895 26.056 1.00 28.66 323 ALA A C 1
ATOM 2499 O O . ALA A 1 323 ? 0.774 -10.521 26.250 1.00 28.66 323 ALA A O 1
ATOM 2500 N N . ILE A 1 324 ? 2.290 -9.699 24.818 1.00 35.50 324 ILE A N 1
ATOM 2501 C CA . ILE A 1 324 ? 1.694 -10.278 23.602 1.00 35.50 324 ILE A CA 1
ATOM 2502 C C . ILE A 1 324 ? 2.804 -10.935 22.764 1.00 35.50 324 ILE A C 1
ATOM 2504 O O . ILE A 1 324 ? 3.572 -10.259 22.087 1.00 35.50 324 ILE A O 1
ATOM 2508 N N . HIS A 1 325 ? 2.884 -12.264 22.873 1.00 32.22 325 HIS A N 1
ATOM 2509 C CA . HIS A 1 325 ? 3.563 -13.231 21.992 1.00 32.22 325 HIS A CA 1
ATOM 2510 C C . HIS A 1 325 ? 4.906 -12.797 21.364 1.00 32.22 325 HIS A C 1
ATOM 2512 O O . HIS A 1 325 ? 4.975 -12.336 20.230 1.00 32.22 325 HIS A O 1
ATOM 2518 N N . THR A 1 326 ? 6.038 -12.927 22.060 1.00 26.89 326 THR A N 1
ATOM 2519 C CA . THR A 1 326 ? 6.820 -14.188 22.149 1.00 26.89 326 THR A CA 1
ATOM 2520 C C . THR A 1 326 ? 6.850 -15.017 20.857 1.00 26.89 326 THR A C 1
ATOM 2522 O O . THR A 1 326 ? 6.281 -16.105 20.782 1.00 26.89 326 THR A O 1
ATOM 2525 N N . GLY A 1 327 ? 7.584 -14.536 19.856 1.00 25.84 327 GLY A N 1
ATOM 2526 C CA . GLY A 1 327 ? 7.987 -15.356 18.719 1.00 25.84 327 GLY A CA 1
ATOM 2527 C C . GLY A 1 327 ? 9.061 -14.677 17.881 1.00 25.84 327 GLY A C 1
ATOM 2528 O O . GLY A 1 327 ? 8.774 -13.708 17.186 1.00 25.84 327 GLY A O 1
ATOM 2529 N N . THR A 1 328 ? 10.276 -15.234 17.860 1.00 32.53 328 THR A N 1
ATOM 2530 C CA . THR A 1 328 ? 11.304 -14.916 16.846 1.00 32.53 328 THR A CA 1
ATOM 2531 C C . THR A 1 328 ? 10.943 -15.595 15.517 1.00 32.53 328 THR A C 1
ATOM 2533 O O . THR A 1 328 ? 11.737 -16.316 14.917 1.00 32.53 328 THR A O 1
ATOM 2536 N N . SER A 1 329 ? 9.681 -15.447 15.115 1.00 37.44 329 SER A N 1
ATOM 2537 C CA . SER A 1 329 ? 9.078 -16.170 14.007 1.00 37.44 329 SER A CA 1
ATOM 2538 C C . SER A 1 329 ? 9.496 -15.512 12.702 1.00 37.44 329 SER A C 1
ATOM 2540 O O . SER A 1 329 ? 9.202 -14.340 12.461 1.00 37.44 329 SER A O 1
ATOM 2542 N N . GLN A 1 330 ? 10.200 -16.268 11.865 1.00 53.19 330 GLN A N 1
ATOM 2543 C CA . GLN A 1 330 ? 10.520 -15.871 10.500 1.00 53.19 330 GLN A CA 1
ATOM 2544 C C . GLN A 1 330 ? 9.210 -15.532 9.766 1.00 53.19 330 GLN A C 1
ATOM 2546 O O . GLN A 1 330 ? 8.240 -16.280 9.884 1.00 53.19 330 GLN A O 1
ATOM 2551 N N . TYR A 1 331 ? 9.166 -14.397 9.055 1.00 68.00 331 TYR A N 1
ATOM 2552 C CA . TYR A 1 331 ? 7.935 -13.885 8.433 1.00 68.00 331 TYR A CA 1
ATOM 2553 C C . TYR A 1 331 ? 7.220 -14.999 7.632 1.00 68.00 331 TYR A C 1
ATOM 2555 O O . TYR A 1 331 ? 7.894 -15.660 6.834 1.00 68.00 331 TYR A O 1
ATOM 2563 N N . PRO A 1 332 ? 5.907 -15.262 7.833 1.00 75.25 332 PRO A N 1
ATOM 2564 C CA . PRO A 1 332 ? 5.340 -16.595 7.575 1.00 75.25 332 PRO A CA 1
ATOM 2565 C C . PRO A 1 332 ? 5.484 -17.112 6.139 1.00 75.25 332 PRO A C 1
ATOM 2567 O O . PRO A 1 332 ? 5.555 -18.320 5.918 1.00 75.25 332 PRO A O 1
ATOM 2570 N N . LEU A 1 333 ? 5.564 -16.210 5.159 1.00 79.94 333 LEU A N 1
ATOM 2571 C CA . LEU A 1 333 ? 5.675 -16.556 3.741 1.00 79.94 333 LEU A CA 1
ATOM 2572 C C . LEU A 1 333 ? 7.082 -16.987 3.308 1.00 79.94 333 LEU A C 1
ATOM 2574 O O . LEU A 1 333 ? 7.216 -17.636 2.274 1.00 79.94 333 LEU A O 1
ATOM 2578 N N . VAL A 1 334 ? 8.126 -16.704 4.096 1.00 72.44 334 VAL A N 1
ATOM 2579 C CA . VAL A 1 334 ? 9.505 -17.117 3.765 1.00 72.44 334 VAL A CA 1
ATOM 2580 C C . VAL A 1 334 ? 9.621 -18.645 3.677 1.00 72.44 334 VAL A C 1
ATOM 2582 O O . VAL A 1 334 ? 10.341 -19.160 2.827 1.00 72.44 334 VAL A O 1
ATOM 2585 N N . ASN A 1 335 ? 8.836 -19.367 4.485 1.00 78.06 335 ASN A N 1
ATOM 2586 C CA . ASN A 1 335 ? 8.742 -20.830 4.473 1.00 78.06 335 ASN A CA 1
ATOM 2587 C C . ASN A 1 335 ? 7.398 -21.318 3.889 1.00 78.06 335 ASN A C 1
ATOM 2589 O O . ASN A 1 335 ? 6.852 -22.324 4.345 1.00 78.06 335 ASN A O 1
ATOM 2593 N N . ALA A 1 336 ? 6.837 -20.600 2.904 1.00 83.12 336 ALA A N 1
ATOM 2594 C CA . ALA A 1 336 ? 5.558 -20.949 2.281 1.00 83.12 336 ALA A CA 1
ATOM 2595 C C . ALA A 1 336 ? 5.543 -22.412 1.773 1.00 83.12 336 ALA A C 1
ATOM 2597 O O . ALA A 1 336 ? 6.430 -22.798 1.001 1.00 83.12 336 ALA A O 1
AT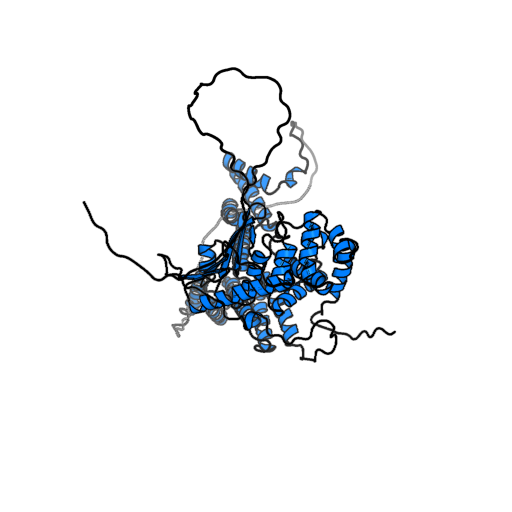OM 2598 N N . PRO A 1 337 ? 4.547 -23.233 2.163 1.00 84.19 337 PRO A N 1
ATOM 2599 C CA . PRO A 1 337 ? 4.523 -24.658 1.842 1.00 84.19 337 PRO A CA 1
ATOM 2600 C C . PRO A 1 337 ? 4.394 -24.924 0.336 1.00 84.19 337 PRO A C 1
ATOM 2602 O O . PRO A 1 337 ? 3.993 -24.062 -0.449 1.00 84.19 337 PRO A O 1
ATOM 2605 N N . ALA A 1 338 ? 4.705 -26.153 -0.077 1.00 87.69 338 ALA A N 1
ATOM 2606 C CA . ALA A 1 338 ? 4.367 -26.624 -1.415 1.00 87.69 338 ALA A CA 1
ATOM 2607 C C . ALA A 1 338 ? 2.838 -26.689 -1.588 1.00 87.69 338 ALA A C 1
ATOM 2609 O O . ALA A 1 338 ? 2.134 -27.193 -0.712 1.00 87.69 338 ALA A O 1
ATOM 2610 N N . CYS A 1 339 ? 2.334 -26.210 -2.725 1.00 90.81 339 CYS A N 1
ATOM 2611 C CA . CYS A 1 339 ? 0.928 -26.312 -3.111 1.00 90.81 339 CYS A CA 1
ATOM 2612 C C . CYS A 1 339 ? 0.779 -27.195 -4.368 1.00 90.81 339 CYS A C 1
ATOM 2614 O O . CYS A 1 339 ? 1.688 -27.223 -5.204 1.00 90.81 339 CYS A O 1
ATOM 2616 N N . PRO A 1 340 ? -0.345 -27.916 -4.539 1.00 94.62 340 PRO A N 1
ATOM 2617 C CA . PRO A 1 340 ? -0.663 -28.567 -5.805 1.00 94.62 340 PRO A CA 1
ATOM 2618 C C . PRO A 1 340 ? -0.812 -27.521 -6.914 1.00 94.62 340 PRO A C 1
ATOM 2620 O O . PRO A 1 340 ? -1.581 -26.568 -6.776 1.00 94.62 340 PRO A O 1
ATOM 2623 N N . MET A 1 341 ? -0.090 -27.712 -8.017 1.00 96.62 341 MET A N 1
ATOM 2624 C CA . MET A 1 341 ? -0.081 -26.790 -9.151 1.00 96.62 341 MET A CA 1
ATOM 2625 C C . MET A 1 341 ? -0.113 -27.536 -10.488 1.00 96.62 341 MET A C 1
ATOM 2627 O O . MET A 1 341 ? 0.397 -28.651 -10.603 1.00 96.62 341 MET A O 1
ATOM 2631 N N . ARG A 1 342 ? -0.721 -26.914 -11.502 1.00 96.56 342 ARG A N 1
ATOM 2632 C CA . ARG A 1 342 ? -0.878 -27.441 -12.859 1.00 96.56 342 ARG A CA 1
ATOM 2633 C C . ARG A 1 342 ? -0.399 -26.420 -13.883 1.00 96.56 342 ARG A C 1
ATOM 2635 O O . ARG A 1 342 ? -1.039 -25.391 -14.084 1.00 96.56 342 ARG A O 1
ATOM 2642 N N . HIS A 1 343 ? 0.678 -26.748 -14.582 1.00 94.62 343 HIS A N 1
ATOM 2643 C CA . HIS A 1 343 ? 1.143 -26.013 -15.757 1.00 94.62 343 HIS A CA 1
ATOM 2644 C C . HIS A 1 343 ? 0.188 -26.256 -16.928 1.00 94.62 343 HIS A C 1
ATOM 2646 O O . HIS A 1 343 ? -0.085 -27.404 -17.284 1.00 94.62 343 HIS A O 1
ATOM 2652 N N . LEU A 1 344 ? -0.322 -25.184 -17.525 1.00 89.25 344 LEU A N 1
ATOM 2653 C CA . LEU A 1 344 ? -1.088 -25.236 -18.767 1.00 89.25 344 LEU A CA 1
ATOM 2654 C C . LEU A 1 344 ? -0.148 -25.057 -19.972 1.00 89.25 344 LEU A C 1
ATOM 2656 O O . LEU A 1 344 ? 0.846 -24.333 -19.866 1.00 89.25 344 LEU A O 1
ATOM 2660 N N . PRO A 1 345 ? -0.445 -25.678 -21.129 1.00 72.81 345 PRO A N 1
ATOM 2661 C CA . PRO A 1 345 ? 0.311 -25.435 -22.353 1.00 72.81 345 PRO A CA 1
ATOM 2662 C C . PRO A 1 345 ? 0.177 -23.969 -22.790 1.00 72.81 345 PRO A C 1
ATOM 2664 O O . PRO A 1 345 ? -0.903 -23.382 -22.705 1.00 72.81 345 PRO A O 1
ATOM 2667 N N . THR A 1 346 ? 1.271 -23.389 -23.284 1.00 71.81 346 THR A N 1
ATOM 2668 C CA . THR A 1 346 ? 1.348 -21.999 -23.754 1.00 71.81 346 THR A CA 1
ATOM 2669 C C . THR A 1 346 ? 0.444 -21.784 -24.976 1.00 71.81 346 THR A C 1
ATOM 2671 O O . THR A 1 346 ? 0.831 -22.056 -26.112 1.00 71.81 346 THR A O 1
ATOM 2674 N N . ALA A 1 347 ? -0.782 -21.305 -24.755 1.00 55.03 347 ALA A N 1
ATOM 2675 C CA . ALA A 1 347 ? -1.694 -20.923 -25.830 1.00 55.03 347 ALA A CA 1
ATOM 2676 C C . ALA A 1 347 ? -1.197 -19.633 -26.506 1.00 55.03 347 ALA A C 1
ATOM 2678 O O . ALA A 1 347 ? -0.847 -18.686 -25.809 1.00 55.03 347 ALA A O 1
ATOM 2679 N N . HIS A 1 348 ? -1.166 -19.617 -27.847 1.00 46.66 348 HIS A N 1
ATOM 2680 C CA . HIS A 1 348 ? -0.554 -18.597 -28.720 1.00 46.66 348 HIS A CA 1
ATOM 2681 C C . HIS A 1 348 ? -0.530 -17.155 -28.159 1.00 46.66 348 HIS A C 1
ATOM 2683 O O . HIS A 1 348 ? -1.423 -16.349 -28.411 1.00 46.66 348 HIS A O 1
ATOM 2689 N N . GLY A 1 349 ? 0.538 -16.832 -27.426 1.00 55.22 349 GLY A N 1
ATOM 2690 C CA . GLY A 1 349 ? 0.718 -15.582 -26.691 1.00 55.22 349 GLY A CA 1
ATOM 2691 C C . GLY A 1 349 ? 1.973 -15.640 -25.814 1.00 55.22 349 GLY A C 1
ATOM 2692 O O . GLY A 1 349 ? 2.547 -16.708 -25.609 1.00 55.22 349 GLY A O 1
ATOM 2693 N N . GLN A 1 350 ? 2.427 -14.496 -25.294 1.00 74.50 350 GLN A N 1
ATOM 2694 C CA . GLN A 1 350 ? 3.677 -14.390 -24.517 1.00 74.50 350 GLN A CA 1
ATOM 2695 C C . GLN A 1 350 ? 3.550 -14.817 -23.039 1.00 74.50 350 GLN A C 1
ATOM 2697 O O . GLN A 1 350 ? 4.314 -14.345 -22.198 1.00 74.50 350 GLN A O 1
ATOM 2702 N N . TRP A 1 351 ? 2.582 -15.668 -22.698 1.00 89.12 351 TRP A N 1
ATOM 2703 C CA . TRP A 1 351 ? 2.286 -16.049 -21.316 1.00 89.12 351 TRP A CA 1
ATOM 2704 C C . TRP A 1 351 ? 2.091 -17.559 -21.204 1.00 89.12 351 TRP A C 1
ATOM 2706 O O . TRP A 1 351 ? 1.225 -18.136 -21.859 1.00 89.12 351 TRP A O 1
ATOM 2716 N N . SER A 1 352 ? 2.888 -18.194 -20.347 1.00 92.94 352 SER A N 1
ATOM 2717 C CA . SER A 1 352 ? 2.571 -19.521 -19.811 1.00 92.94 352 SER A CA 1
ATOM 2718 C C . SER A 1 352 ? 1.737 -19.353 -18.540 1.00 92.94 352 SER A C 1
ATOM 2720 O O . SER A 1 352 ? 1.762 -18.282 -17.930 1.00 92.94 352 SER A O 1
ATOM 2722 N N . VAL A 1 353 ? 0.970 -20.377 -18.154 1.00 95.44 353 VAL A N 1
ATOM 2723 C CA . VAL A 1 353 ? 0.058 -20.291 -17.003 1.00 95.44 353 VAL A CA 1
ATOM 2724 C C . VAL A 1 353 ? 0.273 -21.451 -16.040 1.00 95.44 353 VAL A C 1
ATOM 2726 O O 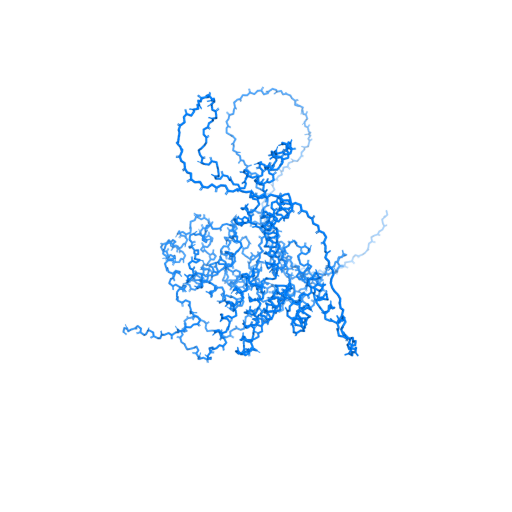. VAL A 1 353 ? 0.249 -22.615 -16.441 1.00 95.44 353 VAL A O 1
ATOM 2729 N N . ILE A 1 354 ? 0.420 -21.126 -14.757 1.00 96.44 354 ILE A N 1
ATOM 2730 C CA . ILE A 1 354 ? 0.397 -22.079 -13.644 1.00 96.44 354 ILE A CA 1
ATOM 2731 C C . ILE A 1 354 ? -0.907 -21.876 -12.880 1.00 96.44 354 ILE A C 1
ATOM 2733 O O . ILE A 1 354 ? -1.153 -20.800 -12.338 1.00 96.44 354 ILE A O 1
ATOM 2737 N N . GLU A 1 355 ? -1.750 -22.903 -12.826 1.00 97.25 355 GLU A N 1
ATOM 2738 C CA . GLU A 1 355 ? -2.942 -22.903 -11.979 1.00 97.25 355 GLU A CA 1
ATOM 2739 C C . GLU A 1 355 ? -2.673 -23.582 -10.638 1.00 97.25 355 GLU A C 1
ATOM 2741 O O . GLU A 1 355 ? -2.058 -24.646 -10.592 1.00 97.25 355 GLU A O 1
ATOM 2746 N N . THR A 1 356 ? -3.208 -23.018 -9.561 1.00 97.69 356 THR A N 1
ATOM 2747 C CA . THR A 1 356 ? -3.305 -23.665 -8.245 1.00 97.69 356 THR A CA 1
ATOM 2748 C C . THR A 1 356 ? -4.776 -23.966 -7.925 1.00 97.69 356 THR A C 1
ATOM 2750 O O . THR A 1 356 ? -5.623 -24.032 -8.822 1.00 97.69 356 THR A O 1
ATOM 2753 N N . ALA A 1 357 ? -5.127 -24.139 -6.649 1.00 95.94 357 ALA A N 1
ATOM 2754 C CA . ALA A 1 357 ? -6.523 -24.182 -6.239 1.00 95.94 357 ALA A CA 1
ATOM 2755 C C . ALA A 1 357 ? -7.218 -22.833 -6.529 1.00 95.94 357 ALA A C 1
ATOM 2757 O O . ALA A 1 357 ? -8.248 -22.804 -7.207 1.00 95.94 357 ALA A O 1
ATOM 2758 N N . ASN A 1 358 ? -6.595 -21.721 -6.126 1.00 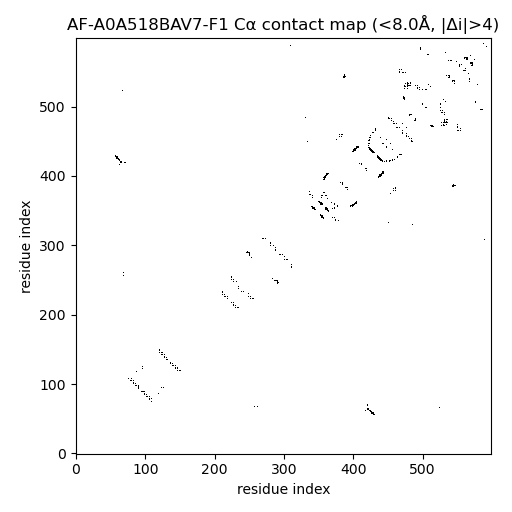97.38 358 ASN A N 1
ATOM 2759 C CA . ASN A 1 358 ? -7.189 -20.381 -6.086 1.00 97.38 358 ASN A CA 1
ATOM 2760 C C . ASN A 1 358 ? -6.653 -19.378 -7.114 1.00 97.38 358 ASN A C 1
ATOM 2762 O O . ASN A 1 358 ? -7.313 -18.361 -7.341 1.00 97.38 358 ASN A O 1
ATOM 2766 N N . PHE A 1 359 ? -5.502 -19.639 -7.738 1.00 98.25 359 PHE A N 1
ATOM 2767 C CA . PHE A 1 359 ? -4.801 -18.676 -8.591 1.00 98.25 359 PHE A CA 1
ATOM 2768 C C . PHE A 1 359 ? -4.496 -19.215 -9.994 1.00 98.25 359 PHE A C 1
ATOM 2770 O O . PHE A 1 359 ? -4.401 -20.424 -10.211 1.00 98.25 359 PHE A O 1
ATOM 2777 N N . ARG A 1 360 ? -4.323 -18.294 -10.946 1.00 97.88 360 ARG A N 1
ATOM 2778 C CA . ARG A 1 360 ? -3.761 -18.515 -12.284 1.00 97.88 360 ARG A CA 1
ATOM 2779 C C . ARG A 1 360 ? -2.618 -17.525 -12.481 1.00 97.88 360 ARG A C 1
ATOM 2781 O O . ARG A 1 360 ? -2.858 -16.342 -12.712 1.00 97.88 360 ARG A O 1
ATOM 2788 N N . ILE A 1 361 ? -1.385 -17.995 -12.339 1.00 97.88 361 ILE A N 1
ATOM 2789 C CA . ILE A 1 361 ? -0.184 -17.173 -12.483 1.00 97.88 361 ILE A CA 1
ATOM 2790 C C . ILE A 1 361 ? 0.207 -17.152 -13.961 1.00 97.88 361 ILE A C 1
ATOM 2792 O O . ILE A 1 361 ? 0.595 -18.185 -14.502 1.00 97.88 361 ILE A O 1
ATOM 2796 N N . HIS A 1 362 ? 0.097 -15.995 -14.609 1.00 96.25 362 HIS A N 1
ATOM 2797 C CA . HIS A 1 362 ? 0.536 -15.732 -15.980 1.00 96.25 362 HIS A CA 1
ATOM 2798 C C . HIS A 1 362 ? 1.987 -15.252 -15.934 1.00 96.25 362 HIS A C 1
ATOM 2800 O O . HIS A 1 362 ? 2.290 -14.208 -15.355 1.00 96.25 362 HIS A O 1
ATOM 2806 N N . HIS A 1 363 ? 2.898 -16.039 -16.503 1.00 93.94 363 HIS A N 1
ATOM 2807 C CA . HIS A 1 363 ? 4.337 -15.894 -16.283 1.00 93.94 363 HIS A CA 1
ATOM 2808 C C . HIS A 1 363 ? 5.170 -16.149 -17.552 1.00 93.94 363 HIS A C 1
ATOM 2810 O O . HIS A 1 363 ? 4.691 -16.725 -18.536 1.00 93.94 363 HIS A O 1
ATOM 2816 N N . ARG A 1 364 ? 6.442 -15.728 -17.514 1.00 91.62 364 ARG A N 1
ATOM 2817 C CA . ARG A 1 364 ? 7.459 -16.016 -18.549 1.00 91.62 364 ARG A CA 1
ATOM 2818 C C . ARG A 1 364 ? 8.659 -16.780 -18.000 1.00 91.62 364 ARG A C 1
ATOM 2820 O O . ARG A 1 364 ? 9.095 -17.739 -18.623 1.00 91.62 364 ARG A O 1
ATOM 2827 N N . ASP A 1 365 ? 9.130 -16.420 -16.807 1.00 91.06 365 ASP A N 1
ATOM 2828 C CA . ASP A 1 365 ? 9.993 -17.293 -16.008 1.00 91.06 365 ASP A CA 1
ATOM 2829 C C . ASP A 1 365 ? 9.129 -18.338 -15.288 1.00 91.06 365 ASP A C 1
ATOM 2831 O O . ASP A 1 365 ? 8.159 -17.998 -14.606 1.00 91.06 365 ASP A O 1
ATOM 2835 N N . ARG A 1 366 ? 9.453 -19.622 -15.462 1.00 93.12 366 ARG A N 1
ATOM 2836 C CA . ARG A 1 366 ? 8.772 -20.737 -14.795 1.00 93.12 366 ARG A CA 1
ATOM 2837 C C . ARG A 1 366 ? 9.118 -20.828 -13.309 1.00 93.12 366 ARG A C 1
ATOM 2839 O O . ARG A 1 366 ? 8.212 -21.098 -12.528 1.00 93.12 366 ARG A O 1
ATOM 2846 N N . ALA A 1 367 ? 10.369 -20.592 -12.916 1.00 93.12 367 ALA A N 1
ATOM 2847 C CA . ALA A 1 367 ? 10.784 -20.709 -11.520 1.00 93.12 367 ALA A CA 1
ATOM 2848 C C . ALA A 1 367 ? 10.080 -19.649 -10.660 1.00 93.12 367 ALA A C 1
ATOM 2850 O O . ALA A 1 367 ? 9.442 -19.986 -9.662 1.00 93.12 367 ALA A O 1
ATOM 2851 N N . LEU A 1 368 ? 10.088 -18.390 -11.115 1.00 93.44 368 LEU A N 1
ATOM 2852 C CA . LEU A 1 368 ? 9.335 -17.309 -10.478 1.00 93.44 368 LEU A CA 1
ATOM 2853 C C . LEU A 1 368 ? 7.821 -17.582 -10.450 1.00 93.44 368 LEU A C 1
ATOM 2855 O O . LEU A 1 368 ? 7.173 -17.319 -9.439 1.00 93.44 368 LEU A O 1
ATOM 2859 N N . GLY A 1 369 ? 7.253 -18.142 -11.524 1.00 95.69 369 GLY A N 1
ATOM 2860 C CA . GLY A 1 369 ? 5.833 -18.507 -11.582 1.00 95.69 369 GLY A CA 1
ATOM 2861 C C . GLY A 1 369 ? 5.431 -19.572 -10.550 1.00 95.69 369 GLY A C 1
ATOM 2862 O O . GLY A 1 369 ? 4.417 -19.415 -9.873 1.00 95.69 369 GLY A O 1
ATOM 2863 N N . GLU A 1 370 ? 6.237 -20.626 -10.384 1.00 96.12 370 GLU A N 1
ATOM 2864 C CA . GLU A 1 370 ? 6.021 -21.679 -9.374 1.00 96.12 370 GLU A CA 1
ATOM 2865 C C . GLU A 1 370 ? 6.228 -21.160 -7.940 1.00 96.12 370 GLU A C 1
ATOM 2867 O O . GLU A 1 370 ? 5.544 -21.584 -7.006 1.00 96.12 370 GLU A O 1
ATOM 2872 N N . GLU A 1 371 ? 7.151 -20.217 -7.749 1.00 94.62 371 GLU A N 1
ATOM 2873 C CA . GLU A 1 371 ? 7.400 -19.570 -6.462 1.00 94.62 371 GLU A CA 1
ATOM 2874 C C . GLU A 1 371 ? 6.238 -18.655 -6.047 1.00 94.62 371 GLU A C 1
ATOM 2876 O O . GLU A 1 371 ? 5.711 -18.803 -4.942 1.00 94.62 371 GLU A O 1
ATOM 2881 N N . VAL A 1 372 ? 5.779 -17.778 -6.948 1.00 96.50 372 VAL A N 1
ATOM 2882 C CA . VAL A 1 372 ? 4.601 -16.924 -6.724 1.00 96.50 372 VAL A CA 1
ATOM 2883 C C . VAL A 1 372 ? 3.345 -17.772 -6.509 1.00 96.50 372 VAL A C 1
ATOM 2885 O O . VAL A 1 372 ? 2.556 -17.449 -5.628 1.00 96.50 372 VAL A O 1
ATOM 2888 N N . ALA A 1 373 ? 3.174 -18.892 -7.221 1.00 97.56 373 ALA A N 1
ATOM 2889 C CA . ALA A 1 373 ? 2.046 -19.806 -7.018 1.00 97.56 373 ALA A CA 1
ATOM 2890 C C . ALA A 1 373 ? 1.958 -20.351 -5.574 1.00 97.56 373 ALA A C 1
ATOM 2892 O O . ALA A 1 373 ? 0.866 -20.425 -5.005 1.00 97.56 373 ALA A O 1
ATOM 2893 N N . ARG A 1 374 ? 3.097 -20.693 -4.949 1.00 97.12 374 ARG A N 1
ATOM 2894 C CA . ARG A 1 374 ? 3.146 -21.099 -3.529 1.00 97.12 374 ARG A CA 1
ATOM 2895 C C . ARG A 1 374 ? 2.904 -19.926 -2.585 1.00 97.12 374 ARG A C 1
ATOM 2897 O O . ARG A 1 374 ? 2.101 -20.041 -1.660 1.00 97.12 374 ARG A O 1
ATOM 2904 N N . LEU A 1 375 ? 3.595 -18.808 -2.818 1.00 95.94 375 LEU A N 1
ATOM 2905 C CA . LEU A 1 375 ? 3.482 -17.606 -1.990 1.00 95.94 375 LEU A CA 1
ATOM 2906 C C . LEU A 1 375 ? 2.051 -17.054 -1.991 1.00 95.94 375 LEU A C 1
ATOM 2908 O O . LEU A 1 375 ? 1.575 -16.626 -0.947 1.00 95.94 375 LEU A O 1
ATOM 2912 N N . ALA A 1 376 ? 1.340 -17.130 -3.119 1.00 97.56 376 ALA A N 1
ATOM 2913 C CA . ALA A 1 376 ? -0.023 -16.633 -3.249 1.00 97.56 376 ALA A CA 1
ATOM 2914 C C . ALA A 1 376 ? -1.040 -17.453 -2.435 1.00 97.56 376 ALA A C 1
ATOM 2916 O O . ALA A 1 376 ? -1.850 -16.885 -1.702 1.00 97.56 376 ALA A O 1
ATOM 2917 N N . GLU A 1 377 ? -0.973 -18.788 -2.488 1.00 97.19 377 GLU A N 1
ATOM 2918 C CA . GLU A 1 377 ? -1.811 -19.651 -1.636 1.00 97.19 377 GLU A CA 1
ATOM 2919 C C . GLU A 1 377 ? -1.477 -19.469 -0.146 1.00 97.19 377 GLU A C 1
ATOM 2921 O O . GLU A 1 377 ? -2.380 -19.405 0.693 1.00 97.19 377 GLU A O 1
ATOM 2926 N N . ALA A 1 378 ? -0.191 -19.317 0.192 1.00 96.06 378 ALA A N 1
ATOM 2927 C CA . ALA A 1 378 ? 0.248 -19.058 1.560 1.00 96.06 378 ALA A CA 1
ATOM 2928 C C . ALA A 1 378 ? -0.223 -17.685 2.078 1.00 96.06 378 ALA A C 1
ATOM 2930 O O . ALA A 1 378 ? -0.738 -17.607 3.192 1.00 96.06 378 ALA A O 1
ATOM 2931 N N . ALA A 1 379 ? -0.130 -16.626 1.269 1.00 95.19 379 ALA A N 1
ATOM 2932 C CA . ALA A 1 379 ? -0.618 -15.286 1.595 1.00 95.19 379 ALA A CA 1
ATOM 2933 C C . ALA A 1 379 ? -2.146 -15.252 1.733 1.00 95.19 379 ALA A C 1
ATOM 2935 O O . ALA A 1 379 ? -2.664 -14.679 2.690 1.00 95.19 379 ALA A O 1
ATOM 2936 N N . ARG A 1 380 ? -2.873 -15.939 0.840 1.00 95.94 380 ARG A N 1
ATOM 2937 C CA . ARG A 1 380 ? -4.334 -16.092 0.919 1.00 95.94 380 ARG A CA 1
ATOM 2938 C C . ARG A 1 380 ? -4.743 -16.763 2.225 1.00 95.94 380 ARG A C 1
ATOM 2940 O O . ARG A 1 380 ? -5.683 -16.308 2.874 1.00 95.94 380 ARG A O 1
ATOM 2947 N N . LYS A 1 381 ? -4.040 -17.833 2.611 1.00 94.81 381 LYS A N 1
ATOM 2948 C CA . LYS A 1 381 ? -4.260 -18.524 3.884 1.00 94.81 381 LYS A CA 1
ATOM 2949 C C . LYS A 1 381 ? -3.949 -17.601 5.069 1.00 94.81 381 LYS A C 1
ATOM 2951 O O . LYS A 1 381 ? -4.826 -17.402 5.899 1.00 94.81 381 LYS A O 1
ATOM 2956 N N . MET A 1 382 ? -2.757 -17.002 5.102 1.00 93.81 382 MET A N 1
ATOM 2957 C CA . MET A 1 382 ? -2.279 -16.114 6.169 1.00 93.81 382 MET A CA 1
ATOM 2958 C C . MET A 1 382 ? -3.224 -14.929 6.410 1.00 93.81 382 MET A C 1
ATOM 2960 O O . MET A 1 382 ? -3.639 -14.699 7.540 1.00 93.81 382 MET A O 1
ATOM 2964 N N . SER A 1 383 ? -3.612 -14.217 5.348 1.00 93.94 383 SER A N 1
ATOM 2965 C CA . SER A 1 383 ? -4.547 -13.087 5.414 1.00 93.94 383 SER A CA 1
ATOM 2966 C C . SER A 1 383 ? -5.934 -13.537 5.898 1.00 93.94 383 SER A C 1
ATOM 2968 O O . SER A 1 383 ? -6.545 -12.893 6.750 1.00 93.94 383 SER A O 1
ATOM 2970 N N . HIS A 1 384 ? -6.424 -14.698 5.447 1.00 93.50 384 HIS A N 1
ATOM 2971 C CA . HIS A 1 384 ? -7.717 -15.215 5.900 1.00 93.50 384 HIS A CA 1
ATOM 2972 C C . HIS A 1 384 ? -7.700 -15.700 7.365 1.00 93.50 384 HIS A C 1
ATOM 2974 O O . HIS A 1 384 ? -8.671 -15.472 8.084 1.00 93.50 384 HIS A O 1
ATOM 2980 N N . GLU A 1 385 ? -6.614 -16.328 7.821 1.00 93.06 385 GLU A N 1
ATOM 2981 C CA . GLU A 1 385 ? -6.438 -16.741 9.221 1.00 93.06 385 GLU A CA 1
ATOM 2982 C C . GLU A 1 385 ? -6.285 -15.530 10.149 1.00 93.06 385 GLU A C 1
ATOM 2984 O O . GLU A 1 385 ? -6.923 -15.491 11.197 1.00 93.06 385 GLU A O 1
ATOM 2989 N N . MET A 1 386 ? -5.522 -14.513 9.736 1.00 93.62 386 MET A N 1
ATOM 2990 C CA . MET A 1 386 ? -5.340 -13.268 10.487 1.00 93.62 386 MET A CA 1
ATOM 2991 C C . MET A 1 386 ? -6.652 -12.492 10.657 1.00 93.62 386 MET A C 1
ATOM 2993 O O . MET A 1 386 ? -6.961 -12.044 11.758 1.00 93.62 386 MET A O 1
ATOM 2997 N N . TRP A 1 387 ? -7.436 -12.333 9.588 1.00 94.50 387 TRP A N 1
ATOM 2998 C CA . TRP A 1 387 ? -8.630 -11.481 9.610 1.00 94.50 387 TRP A CA 1
ATOM 2999 C C . TRP A 1 387 ? -9.928 -12.216 9.980 1.00 94.50 387 TRP A C 1
ATOM 3001 O O . TRP A 1 387 ? -10.880 -11.572 10.413 1.00 94.50 387 TRP A O 1
ATOM 3011 N N . PHE A 1 388 ? -9.996 -13.545 9.843 1.00 91.06 388 PHE A N 1
ATOM 3012 C CA . PHE A 1 388 ? -11.226 -14.324 10.072 1.00 91.06 388 PHE A CA 1
ATOM 3013 C C . PHE A 1 388 ? -11.023 -15.577 10.947 1.00 91.06 388 PHE A C 1
ATOM 3015 O O . PHE A 1 388 ? -11.822 -16.515 10.857 1.00 91.06 388 PHE A O 1
ATOM 3022 N N . GLY A 1 389 ? -9.941 -15.635 11.735 1.00 90.31 389 GLY A N 1
ATOM 3023 C CA . GLY A 1 389 ? -9.693 -16.652 12.774 1.00 90.31 389 GLY A CA 1
ATOM 3024 C C . GLY A 1 389 ? -9.551 -18.093 12.274 1.00 90.31 389 GLY A C 1
ATOM 3025 O O . GLY A 1 389 ? -9.532 -19.038 13.060 1.00 90.31 389 GLY A O 1
ATOM 3026 N N . SER A 1 390 ? -9.527 -18.297 10.956 1.00 87.69 390 SER A N 1
ATOM 3027 C CA . SER A 1 390 ? -9.706 -19.609 10.337 1.00 87.69 390 SER A CA 1
ATOM 3028 C C . SER A 1 390 ? -9.155 -19.652 8.908 1.00 87.69 390 SER A C 1
ATOM 3030 O O . SER A 1 390 ? -9.178 -18.634 8.209 1.00 87.69 390 SER A O 1
ATOM 3032 N N . PRO A 1 391 ? -8.688 -20.817 8.420 1.00 89.00 391 PRO A N 1
ATOM 3033 C CA . PRO A 1 391 ? -8.295 -20.978 7.024 1.00 89.00 391 PRO A CA 1
ATOM 3034 C C . PRO A 1 391 ? -9.501 -20.841 6.075 1.00 89.00 391 PRO A C 1
ATOM 3036 O O . PRO A 1 391 ? -10.647 -21.091 6.472 1.00 89.00 391 PRO A O 1
ATOM 3039 N N . PRO A 1 392 ? -9.274 -20.477 4.800 1.00 88.06 392 PRO A N 1
ATOM 3040 C CA . PRO A 1 392 ? -10.347 -20.275 3.832 1.00 88.06 392 PRO A CA 1
ATOM 3041 C C . PRO A 1 392 ? -11.089 -21.588 3.537 1.00 88.06 392 PRO A C 1
ATOM 3043 O O . PRO A 1 392 ? -10.522 -22.539 3.012 1.00 88.06 392 PRO A O 1
ATOM 3046 N N . GLN A 1 393 ? -12.389 -21.618 3.839 1.00 82.50 393 GLN A N 1
ATOM 3047 C CA . GLN A 1 393 ? -13.224 -22.833 3.816 1.00 82.50 393 GLN A CA 1
ATOM 3048 C C . GLN A 1 393 ? -13.595 -23.349 2.411 1.00 82.50 393 GLN A C 1
ATOM 3050 O O . GLN A 1 393 ? -14.212 -24.406 2.283 1.00 82.50 393 GLN A O 1
ATOM 3055 N N . ARG A 1 394 ? -13.304 -22.581 1.355 1.00 88.81 394 ARG A N 1
ATOM 3056 C CA . ARG A 1 394 ? -13.605 -22.912 -0.048 1.00 88.81 394 ARG A CA 1
ATOM 3057 C C . ARG A 1 394 ? -12.563 -22.302 -0.975 1.00 88.81 394 ARG A C 1
ATOM 3059 O O . ARG A 1 394 ? -12.039 -21.217 -0.695 1.00 88.81 394 ARG A O 1
ATOM 3066 N N . ASP A 1 395 ? -12.347 -22.946 -2.113 1.00 92.06 395 ASP A N 1
ATOM 3067 C CA . ASP A 1 395 ? -11.563 -22.372 -3.200 1.00 92.06 395 ASP A CA 1
ATOM 3068 C C . ASP A 1 395 ? -12.355 -21.326 -3.996 1.00 92.06 395 ASP A C 1
ATOM 3070 O O . ASP A 1 395 ? -13.589 -21.343 -4.064 1.00 92.06 395 ASP A O 1
ATOM 3074 N N . TRP A 1 396 ? -11.639 -20.376 -4.589 1.00 89.94 396 TRP A N 1
ATOM 3075 C CA . TRP A 1 396 ? -12.213 -19.314 -5.402 1.00 89.94 396 TRP A CA 1
ATOM 3076 C C . TRP A 1 396 ? -12.625 -19.828 -6.782 1.00 89.94 396 TRP A C 1
ATOM 3078 O O . TRP A 1 396 ? -11.813 -20.315 -7.566 1.00 89.94 396 TRP A O 1
ATOM 3088 N N . THR A 1 397 ? -13.911 -19.664 -7.095 1.00 86.62 397 THR A N 1
ATOM 3089 C CA . THR A 1 397 ? -14.475 -19.887 -8.429 1.00 86.62 397 THR A CA 1
ATOM 3090 C C . THR A 1 397 ? -15.191 -18.606 -8.886 1.00 86.62 397 THR A C 1
ATOM 3092 O O . THR A 1 397 ? -16.238 -18.282 -8.319 1.00 86.62 397 THR A O 1
ATOM 3095 N N . PRO A 1 398 ? -14.670 -17.876 -9.892 1.00 90.19 398 PRO A N 1
ATOM 3096 C CA . PRO A 1 398 ? -13.407 -18.127 -10.593 1.00 90.19 398 PRO A CA 1
ATOM 3097 C C . PRO A 1 398 ? -12.170 -17.858 -9.722 1.00 90.19 398 PRO A C 1
ATOM 3099 O O . PRO A 1 398 ? -12.241 -17.158 -8.710 1.00 90.19 398 PRO A O 1
ATOM 3102 N N . ARG A 1 399 ? -11.037 -18.415 -10.161 1.00 95.56 399 ARG A N 1
ATOM 3103 C CA . ARG A 1 399 ? -9.699 -18.151 -9.617 1.00 95.56 399 ARG A CA 1
ATOM 3104 C C . ARG A 1 399 ? -9.299 -16.686 -9.793 1.00 95.56 399 ARG A C 1
ATOM 3106 O O . ARG A 1 399 ? -9.825 -15.995 -10.663 1.00 95.56 399 ARG A O 1
ATOM 3113 N N . CYS A 1 400 ? -8.333 -16.248 -8.994 1.00 97.06 400 CYS A N 1
ATOM 3114 C CA . CYS A 1 400 ? -7.647 -14.977 -9.185 1.00 97.06 400 CYS A CA 1
ATOM 3115 C C . CYS A 1 400 ? -6.580 -15.103 -10.282 1.00 97.06 400 CYS A C 1
ATOM 3117 O O . CYS A 1 400 ? -5.744 -16.003 -10.218 1.00 97.06 400 CYS A O 1
ATOM 3119 N N . ASP A 1 401 ? -6.590 -14.220 -11.277 1.00 97.62 401 ASP A N 1
ATOM 3120 C CA . ASP A 1 401 ? -5.476 -14.092 -12.221 1.00 97.62 401 ASP A CA 1
ATOM 3121 C C . ASP A 1 401 ? -4.349 -13.254 -11.604 1.00 97.62 401 ASP A C 1
ATOM 3123 O O . ASP A 1 401 ? -4.616 -12.270 -10.921 1.00 97.62 401 ASP A O 1
ATOM 3127 N N . VAL A 1 402 ? -3.091 -13.616 -11.854 1.00 98.12 402 VAL A N 1
ATOM 3128 C CA . VAL A 1 402 ? -1.908 -12.861 -11.409 1.00 98.12 402 VAL A CA 1
ATOM 3129 C C . VAL A 1 402 ? -0.945 -12.739 -12.583 1.00 98.12 402 VAL A C 1
ATOM 3131 O O . VAL A 1 402 ? -0.489 -13.764 -13.082 1.00 98.12 402 VAL A O 1
ATOM 3134 N N . PHE A 1 403 ? -0.626 -11.529 -13.036 1.00 97.00 403 PHE A N 1
ATOM 3135 C CA . PHE A 1 403 ? 0.303 -11.302 -14.150 1.00 97.00 403 PHE A CA 1
ATOM 3136 C C . PHE A 1 403 ? 1.666 -10.830 -13.645 1.00 97.00 403 PHE A C 1
ATOM 3138 O O . PHE A 1 403 ? 1.748 -9.922 -12.820 1.00 97.00 403 PHE A O 1
ATOM 3145 N N . LEU A 1 404 ? 2.735 -11.455 -14.146 1.00 95.50 404 LEU A N 1
ATOM 3146 C CA . LEU A 1 404 ? 4.112 -11.223 -13.706 1.00 95.50 404 LEU A CA 1
ATOM 3147 C C . LEU A 1 404 ? 4.919 -10.464 -14.765 1.00 95.50 404 LEU A C 1
ATOM 3149 O O . LEU A 1 404 ? 5.508 -11.062 -15.667 1.00 95.50 404 LEU A O 1
ATOM 3153 N N . TYR A 1 405 ? 4.948 -9.137 -14.648 1.00 92.50 405 TYR A N 1
ATOM 3154 C CA . TYR A 1 405 ? 5.651 -8.248 -15.572 1.00 92.50 405 TYR A CA 1
ATOM 3155 C C . TYR A 1 405 ? 7.145 -8.167 -15.226 1.00 92.50 405 TYR A C 1
ATOM 3157 O O . TYR A 1 405 ? 7.475 -7.743 -14.116 1.00 92.50 405 TYR A O 1
ATOM 3165 N N . PRO A 1 406 ? 8.070 -8.517 -16.144 1.00 86.00 406 PRO A N 1
ATOM 3166 C CA . PRO A 1 406 ? 9.505 -8.533 -15.853 1.00 86.00 406 PRO A CA 1
ATOM 3167 C C . PRO A 1 406 ? 10.115 -7.186 -15.450 1.00 86.00 406 PRO A C 1
ATOM 3169 O O . PRO A 1 406 ? 11.152 -7.187 -14.798 1.00 86.00 406 PRO A O 1
ATOM 3172 N N . THR A 1 407 ? 9.518 -6.055 -15.851 1.00 82.00 407 THR A N 1
ATOM 3173 C CA . THR A 1 407 ? 10.052 -4.712 -15.565 1.00 82.00 407 THR A CA 1
ATOM 3174 C C . THR A 1 407 ? 8.962 -3.674 -15.302 1.00 82.00 407 THR A C 1
ATOM 3176 O O . THR A 1 407 ? 7.846 -3.798 -15.815 1.00 82.00 407 THR A O 1
ATOM 3179 N N . ALA A 1 408 ? 9.321 -2.596 -14.596 1.00 75.88 408 ALA A N 1
ATOM 3180 C CA . ALA A 1 408 ? 8.493 -1.397 -14.428 1.00 75.88 408 ALA A CA 1
ATOM 3181 C C . ALA A 1 408 ? 7.981 -0.826 -15.764 1.00 75.88 408 ALA A C 1
ATOM 3183 O O . ALA A 1 408 ? 6.819 -0.441 -15.881 1.00 75.88 408 ALA A O 1
ATOM 3184 N N . GLN A 1 409 ? 8.842 -0.801 -16.789 1.00 81.56 409 GLN A N 1
ATOM 3185 C CA . GLN A 1 409 ? 8.496 -0.272 -18.107 1.00 81.56 409 GLN A CA 1
ATOM 3186 C C . GLN A 1 409 ? 7.382 -1.093 -18.768 1.00 81.56 409 GLN A C 1
ATOM 3188 O O . GLN A 1 409 ? 6.429 -0.514 -19.286 1.00 81.56 409 GLN A O 1
ATOM 3193 N N . GLU A 1 410 ? 7.489 -2.424 -18.758 1.00 86.38 410 GLU A N 1
ATOM 3194 C CA . GLU A 1 410 ? 6.473 -3.280 -19.377 1.00 86.38 410 GLU A CA 1
ATOM 3195 C C . GLU A 1 410 ? 5.154 -3.238 -18.595 1.00 86.38 410 GLU A C 1
ATOM 3197 O O . GLU A 1 410 ? 4.088 -3.111 -19.196 1.00 86.38 410 GLU A O 1
ATOM 3202 N N . TYR A 1 411 ? 5.234 -3.268 -17.260 1.00 83.94 411 TYR A N 1
ATOM 3203 C CA . TYR A 1 411 ? 4.086 -3.112 -16.368 1.00 83.94 411 TYR A CA 1
ATOM 3204 C C . TYR A 1 411 ? 3.268 -1.862 -16.722 1.00 83.94 411 TYR A C 1
ATOM 3206 O O . TYR A 1 411 ? 2.079 -1.972 -17.029 1.00 83.94 411 TYR A O 1
ATOM 3214 N N . THR A 1 412 ? 3.906 -0.690 -16.800 1.00 79.38 412 THR A N 1
ATOM 3215 C CA . THR A 1 412 ? 3.228 0.560 -17.175 1.00 79.38 412 THR A CA 1
ATOM 3216 C C . THR A 1 412 ? 2.739 0.569 -18.623 1.00 79.38 412 THR A C 1
ATOM 3218 O O . THR A 1 412 ? 1.647 1.069 -18.888 1.00 79.38 412 THR A O 1
ATOM 3221 N N . GLN A 1 413 ? 3.490 -0.010 -19.568 1.00 84.31 413 GLN A N 1
ATOM 3222 C CA . GLN A 1 413 ? 3.069 -0.082 -20.974 1.00 84.31 413 GLN A CA 1
ATOM 3223 C C . GLN A 1 413 ? 1.819 -0.946 -21.192 1.00 84.31 413 GLN A C 1
ATOM 3225 O O . GLN A 1 413 ? 1.019 -0.625 -22.069 1.00 84.31 413 GLN A O 1
ATOM 3230 N N . VAL A 1 414 ? 1.645 -2.029 -20.426 1.00 86.00 414 VAL A N 1
ATOM 3231 C CA . VAL A 1 414 ? 0.505 -2.950 -20.585 1.00 86.00 414 VAL A CA 1
ATOM 3232 C C . VAL A 1 414 ? -0.700 -2.535 -19.741 1.00 86.00 414 VAL A C 1
ATOM 3234 O O . VAL A 1 414 ? -1.835 -2.690 -20.188 1.00 86.00 414 VAL A O 1
ATOM 3237 N N . THR A 1 415 ? -0.476 -2.014 -18.534 1.00 83.25 415 THR A N 1
ATOM 3238 C CA . THR A 1 415 ? -1.559 -1.735 -17.574 1.00 83.25 415 THR A CA 1
ATOM 3239 C C . THR A 1 415 ? -2.043 -0.284 -17.586 1.00 83.25 415 THR A C 1
ATOM 3241 O O . THR A 1 415 ? -3.150 -0.013 -17.127 1.00 83.25 415 THR A O 1
ATOM 3244 N N . GLY A 1 416 ? -1.223 0.653 -18.078 1.00 79.69 416 GLY A N 1
ATOM 3245 C CA . GLY A 1 416 ? -1.437 2.097 -17.939 1.00 79.69 416 GLY A CA 1
ATOM 3246 C C . GLY A 1 416 ? -1.112 2.656 -16.545 1.00 79.69 416 GLY A C 1
ATOM 3247 O O . GLY A 1 416 ? -1.089 3.875 -16.373 1.00 79.69 416 GLY A O 1
ATOM 3248 N N . VAL A 1 417 ? -0.828 1.794 -15.564 1.00 76.56 417 VAL A N 1
ATOM 3249 C CA . VAL A 1 417 ? -0.510 2.173 -14.182 1.00 76.56 417 VAL A CA 1
ATOM 3250 C C . VAL A 1 417 ? 0.953 2.635 -14.099 1.00 76.56 417 VAL A C 1
ATOM 3252 O O . VAL A 1 417 ? 1.836 1.953 -14.626 1.00 76.56 417 VAL A O 1
ATOM 3255 N N . PRO A 1 418 ? 1.254 3.808 -13.512 1.00 67.19 418 PRO A N 1
ATOM 3256 C CA . PRO A 1 418 ? 2.556 4.446 -13.679 1.00 67.19 418 PRO A CA 1
ATOM 3257 C C . PRO A 1 418 ? 3.652 3.778 -12.827 1.00 67.19 418 PRO A C 1
ATOM 3259 O O . PRO A 1 418 ? 3.380 3.086 -11.846 1.00 67.19 418 PRO A O 1
ATOM 3262 N N . ALA A 1 419 ? 4.910 3.950 -13.239 1.00 64.19 419 ALA A N 1
ATOM 3263 C CA . ALA A 1 419 ? 6.021 3.062 -12.885 1.00 64.19 419 ALA A CA 1
ATOM 3264 C C . ALA A 1 419 ? 6.463 3.081 -11.406 1.00 64.19 419 ALA A C 1
ATOM 3266 O O . ALA A 1 419 ? 7.303 2.270 -11.021 1.00 64.19 419 ALA A O 1
ATOM 3267 N N . GLN A 1 420 ? 5.928 3.966 -10.561 1.00 60.03 420 GLN A N 1
ATOM 3268 C CA . GLN A 1 420 ? 6.112 3.919 -9.103 1.00 60.03 420 GLN A CA 1
ATOM 3269 C C . GLN A 1 420 ? 5.224 2.883 -8.402 1.00 60.03 420 GLN A C 1
ATOM 3271 O O . GLN A 1 420 ? 5.512 2.510 -7.265 1.00 60.03 420 GLN A O 1
ATOM 3276 N N . SER A 1 421 ? 4.159 2.419 -9.056 1.00 70.38 421 SER A N 1
ATOM 3277 C CA . SER A 1 421 ? 3.301 1.360 -8.537 1.00 70.38 421 SER A CA 1
ATOM 3278 C C . SER A 1 421 ? 4.040 0.015 -8.635 1.00 70.38 421 SER A C 1
ATOM 3280 O O . SER A 1 421 ? 4.524 -0.339 -9.716 1.00 70.38 421 SER A O 1
ATOM 3282 N N . PRO A 1 422 ? 4.196 -0.722 -7.521 1.00 70.75 422 PRO A N 1
ATOM 3283 C CA . PRO A 1 422 ? 4.884 -2.013 -7.505 1.00 70.75 422 PRO A CA 1
ATOM 3284 C C . PRO A 1 422 ? 3.937 -3.177 -7.853 1.00 70.75 422 PRO A C 1
ATOM 3286 O O . PRO A 1 422 ? 4.362 -4.227 -8.339 1.00 70.75 422 PRO A O 1
ATOM 3289 N N . GLY A 1 423 ? 2.646 -2.966 -7.624 1.00 81.44 423 GLY A N 1
ATOM 3290 C CA . GLY A 1 423 ? 1.534 -3.814 -7.998 1.00 81.44 423 GLY A CA 1
ATOM 3291 C C . GLY A 1 423 ? 0.246 -2.993 -8.004 1.00 81.44 423 GLY A C 1
ATOM 3292 O O . GLY A 1 423 ? 0.230 -1.836 -7.567 1.00 81.44 423 GLY A O 1
ATOM 3293 N N . HIS A 1 424 ? -0.803 -3.583 -8.566 1.00 87.19 424 HIS A N 1
ATOM 3294 C CA . HIS A 1 424 ? -2.176 -3.167 -8.307 1.00 87.19 424 HIS A CA 1
ATOM 3295 C C . HIS A 1 424 ? -3.118 -4.370 -8.407 1.00 87.19 424 HIS A C 1
ATOM 3297 O O . HIS A 1 424 ? -2.843 -5.348 -9.123 1.00 87.19 424 HIS A O 1
ATOM 3303 N N . SER A 1 425 ? -4.273 -4.272 -7.752 1.00 89.25 425 SER A N 1
ATOM 3304 C CA . SER A 1 425 ? -5.347 -5.258 -7.854 1.00 89.25 425 SER A CA 1
ATOM 3305 C C . SER A 1 425 ? -6.643 -4.660 -8.394 1.00 89.25 425 SER A C 1
ATOM 3307 O O . SER A 1 425 ? -6.958 -3.472 -8.272 1.00 89.25 425 SER A O 1
ATOM 3309 N N . LYS A 1 426 ? -7.387 -5.533 -9.075 1.00 87.94 426 LYS A N 1
ATOM 3310 C CA . LYS A 1 426 ? -8.631 -5.251 -9.786 1.00 87.94 426 LYS A CA 1
ATOM 3311 C C . LYS A 1 426 ? -9.673 -6.293 -9.417 1.00 87.94 426 LYS A C 1
ATOM 3313 O O . LYS A 1 426 ? -9.468 -7.497 -9.607 1.00 87.94 426 LYS A O 1
ATOM 3318 N N . VAL A 1 427 ? -10.813 -5.823 -8.922 1.00 87.19 427 VAL A N 1
ATOM 3319 C CA . VAL A 1 427 ? -11.953 -6.666 -8.555 1.00 87.19 427 VAL A CA 1
ATOM 3320 C C . VAL A 1 427 ? -13.213 -6.168 -9.248 1.00 87.19 427 VAL A C 1
ATOM 3322 O O . VAL A 1 427 ? -13.565 -4.994 -9.156 1.00 87.19 427 VAL A O 1
ATOM 3325 N N . LEU A 1 428 ? -13.927 -7.091 -9.895 1.00 83.62 428 LEU A N 1
ATOM 3326 C CA . LEU A 1 428 ? -15.299 -6.864 -10.341 1.00 83.62 428 LEU A CA 1
ATOM 3327 C C . LEU A 1 428 ? -16.263 -7.446 -9.301 1.00 83.62 428 LEU A C 1
ATOM 3329 O O . LEU A 1 428 ? -16.368 -8.671 -9.162 1.00 83.62 428 LEU A O 1
ATOM 3333 N N . ASN A 1 429 ? -16.955 -6.566 -8.579 1.00 81.06 429 ASN A N 1
ATOM 3334 C CA . ASN A 1 429 ? -17.968 -6.903 -7.582 1.00 81.06 429 ASN A CA 1
ATOM 3335 C C . ASN A 1 429 ? -19.361 -6.602 -8.159 1.00 81.06 429 ASN A C 1
ATOM 3337 O O . ASN A 1 429 ? -19.700 -5.449 -8.401 1.00 81.06 429 ASN A O 1
ATOM 3341 N N . GLU A 1 430 ? -20.182 -7.626 -8.398 1.00 80.62 430 GLU A N 1
ATOM 3342 C CA . GLU A 1 430 ? -21.575 -7.442 -8.822 1.00 80.62 430 GLU A CA 1
ATOM 3343 C C . GLU A 1 430 ? -22.514 -7.786 -7.664 1.00 80.62 430 GLU A C 1
ATOM 3345 O O . GLU A 1 430 ? -22.754 -8.962 -7.384 1.00 80.62 430 GLU A O 1
ATOM 3350 N N . ASN A 1 431 ? -23.068 -6.769 -6.999 1.00 73.81 431 ASN A N 1
ATOM 3351 C CA . ASN A 1 431 ? -24.052 -6.919 -5.916 1.00 73.81 431 ASN A CA 1
ATOM 3352 C C . ASN A 1 431 ? -23.583 -7.870 -4.788 1.00 73.81 431 ASN A C 1
ATOM 3354 O O . ASN A 1 431 ? -24.326 -8.750 -4.351 1.00 73.81 431 ASN A O 1
ATOM 3358 N N . GLY A 1 432 ? -22.322 -7.739 -4.359 1.00 73.81 432 GLY A N 1
ATOM 3359 C CA . GLY A 1 432 ? -21.688 -8.604 -3.353 1.00 73.81 432 GLY A CA 1
ATOM 3360 C C . GLY A 1 432 ? -21.156 -9.938 -3.896 1.00 73.81 432 GLY A C 1
ATOM 3361 O O . GLY A 1 432 ? -20.548 -10.714 -3.155 1.00 73.81 432 GLY A O 1
ATOM 3362 N N . ARG A 1 433 ? -21.347 -10.236 -5.190 1.00 82.00 433 ARG A N 1
ATOM 3363 C CA . ARG A 1 433 ? -20.775 -11.412 -5.856 1.00 82.00 433 ARG A CA 1
ATOM 3364 C C . ARG A 1 433 ? -19.547 -11.023 -6.672 1.00 82.00 433 ARG A C 1
ATOM 3366 O O . ARG A 1 433 ? -19.656 -10.446 -7.752 1.00 82.00 433 ARG A O 1
ATOM 3373 N N . ILE A 1 434 ? -18.377 -11.458 -6.214 1.00 87.31 434 ILE A N 1
ATOM 3374 C CA . ILE A 1 434 ? -17.133 -11.284 -6.969 1.00 87.31 434 ILE A CA 1
ATOM 3375 C C . ILE A 1 434 ? -17.170 -12.107 -8.266 1.00 87.31 434 ILE A C 1
ATOM 3377 O O . ILE A 1 434 ? -17.383 -13.323 -8.241 1.00 87.31 434 ILE A O 1
ATOM 3381 N N . ARG A 1 435 ? -16.966 -11.431 -9.401 1.00 88.75 435 ARG A N 1
ATOM 3382 C CA . ARG A 1 435 ? -16.941 -12.010 -10.756 1.00 88.75 435 ARG A CA 1
ATOM 3383 C C . ARG A 1 435 ? -15.536 -12.248 -11.283 1.00 88.75 435 ARG A C 1
ATOM 3385 O O . ARG A 1 435 ? -15.341 -13.180 -12.054 1.00 88.75 435 ARG A O 1
ATOM 3392 N N . SER A 1 436 ? -14.571 -11.439 -10.864 1.00 89.62 436 SER A N 1
ATOM 3393 C CA . SER A 1 436 ? -13.153 -11.629 -11.158 1.00 89.62 436 SER A CA 1
ATOM 3394 C C . SER A 1 436 ? -12.296 -11.028 -10.047 1.00 89.62 436 SER A C 1
ATOM 3396 O O . SER A 1 436 ? -12.704 -10.092 -9.357 1.00 89.62 436 SER A O 1
ATOM 3398 N N . ARG A 1 437 ? -11.103 -11.597 -9.884 1.00 94.00 437 ARG A N 1
ATOM 3399 C CA . ARG A 1 437 ? -9.988 -11.046 -9.112 1.00 94.00 437 ARG A CA 1
ATOM 3400 C C . ARG A 1 437 ? -8.780 -11.063 -10.040 1.00 94.00 437 ARG A C 1
ATOM 3402 O O . ARG A 1 437 ? -8.557 -12.080 -10.701 1.00 94.00 437 ARG A O 1
ATOM 3409 N N . ARG A 1 438 ? -8.041 -9.963 -10.117 1.00 95.62 438 ARG A N 1
ATOM 3410 C CA . ARG A 1 438 ? -6.848 -9.835 -10.954 1.00 95.62 438 ARG A CA 1
ATOM 3411 C C . ARG A 1 438 ? -5.790 -9.037 -10.204 1.00 95.62 438 ARG A C 1
ATOM 3413 O O . ARG A 1 438 ? -6.095 -7.958 -9.708 1.00 95.62 438 ARG A O 1
ATOM 3420 N N . LEU A 1 439 ? -4.579 -9.572 -10.137 1.00 96.88 439 LEU A N 1
ATOM 3421 C CA . LEU A 1 439 ? -3.373 -8.905 -9.659 1.00 96.88 439 LEU A CA 1
ATOM 3422 C C . LEU A 1 439 ? -2.427 -8.681 -10.837 1.00 96.88 439 LEU A C 1
ATOM 3424 O O . LEU A 1 439 ? -2.278 -9.546 -11.703 1.00 96.88 439 LEU A O 1
ATOM 3428 N N . GLU A 1 440 ? -1.758 -7.540 -10.836 1.00 94.50 440 GLU A N 1
ATOM 3429 C CA . GLU A 1 440 ? -0.801 -7.136 -11.861 1.00 94.50 440 GLU A CA 1
ATOM 3430 C C . GLU A 1 440 ? 0.473 -6.739 -11.110 1.00 94.50 440 GLU A C 1
ATOM 3432 O O . GLU A 1 440 ? 0.456 -5.769 -10.357 1.00 94.50 440 GLU A O 1
ATOM 3437 N N . LEU A 1 441 ? 1.556 -7.512 -11.237 1.00 91.00 441 LEU A N 1
ATOM 3438 C CA . LEU A 1 441 ? 2.726 -7.392 -10.360 1.00 91.00 441 LEU A CA 1
ATOM 3439 C C . LEU A 1 441 ? 4.010 -7.123 -11.141 1.00 91.00 441 LEU A C 1
ATOM 3441 O O . LEU A 1 441 ? 4.308 -7.782 -12.144 1.00 91.00 441 LEU A O 1
ATOM 3445 N N . ARG A 1 442 ? 4.812 -6.191 -10.626 1.00 88.88 442 ARG A N 1
ATOM 3446 C CA . ARG A 1 442 ? 6.127 -5.845 -11.157 1.00 88.88 442 ARG A CA 1
ATOM 3447 C C . ARG A 1 442 ? 7.217 -6.707 -10.515 1.00 88.88 442 ARG A C 1
ATOM 3449 O O . ARG A 1 442 ? 7.411 -6.685 -9.304 1.00 88.88 442 ARG A O 1
ATOM 3456 N N . CYS A 1 443 ? 7.964 -7.444 -11.332 1.00 86.94 443 CYS A N 1
ATOM 3457 C CA . CYS A 1 443 ? 8.927 -8.446 -10.863 1.00 86.94 443 CYS A CA 1
ATOM 3458 C C . CYS A 1 443 ? 10.355 -7.924 -10.635 1.00 86.94 443 CYS A C 1
ATOM 3460 O O . CYS A 1 443 ? 11.157 -8.657 -10.062 1.00 86.94 443 CYS A O 1
ATOM 3462 N N . ASP A 1 444 ? 10.678 -6.694 -11.056 1.00 78.88 444 ASP A N 1
ATOM 3463 C CA . ASP A 1 444 ? 11.962 -6.040 -10.744 1.00 78.88 444 ASP A CA 1
ATOM 3464 C C . ASP A 1 444 ? 11.976 -5.348 -9.363 1.00 78.88 444 ASP A C 1
ATOM 3466 O O . ASP A 1 444 ? 13.019 -4.855 -8.933 1.00 78.88 444 ASP A O 1
ATOM 3470 N N . ASP A 1 445 ? 10.857 -5.373 -8.623 1.00 77.81 445 ASP A N 1
ATOM 3471 C CA . ASP A 1 445 ? 10.801 -4.895 -7.241 1.00 77.81 445 ASP A CA 1
ATOM 3472 C C . ASP A 1 445 ? 11.313 -5.964 -6.251 1.00 77.81 445 ASP A C 1
ATOM 3474 O O . ASP A 1 445 ? 10.728 -7.052 -6.166 1.00 77.81 445 ASP A O 1
ATOM 3478 N N . PRO A 1 446 ? 12.354 -5.683 -5.440 1.00 71.75 446 PRO A N 1
ATOM 3479 C CA . PRO A 1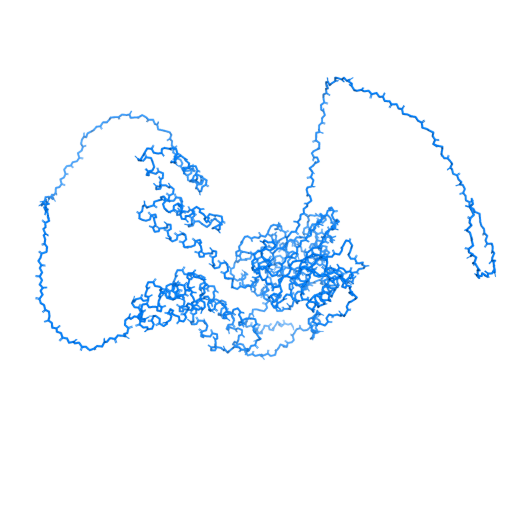 446 ? 12.903 -6.659 -4.496 1.00 71.75 446 PRO A CA 1
ATOM 3480 C C . PRO A 1 446 ? 11.916 -7.056 -3.386 1.00 71.75 446 PRO A C 1
ATOM 3482 O O . PRO A 1 446 ? 12.074 -8.110 -2.770 1.00 71.75 446 PRO A O 1
ATOM 3485 N N . ASN A 1 447 ? 10.881 -6.249 -3.136 1.00 77.12 447 ASN A N 1
ATOM 3486 C CA . ASN A 1 447 ? 9.864 -6.509 -2.121 1.00 77.12 447 ASN A CA 1
ATOM 3487 C C . ASN A 1 447 ? 8.684 -7.339 -2.666 1.00 77.12 447 ASN A C 1
ATOM 3489 O O . ASN A 1 447 ? 7.862 -7.794 -1.865 1.00 77.12 447 ASN A O 1
ATOM 3493 N N . MET A 1 448 ? 8.586 -7.554 -3.993 1.00 87.44 448 MET A N 1
ATOM 3494 C CA . MET A 1 448 ? 7.396 -8.101 -4.676 1.00 87.44 448 MET A CA 1
ATOM 3495 C C . MET A 1 448 ? 6.829 -9.342 -3.982 1.00 87.44 448 MET A C 1
ATOM 3497 O O . MET A 1 448 ? 5.643 -9.405 -3.676 1.00 87.44 448 MET A O 1
ATOM 3501 N N . LYS A 1 449 ? 7.699 -10.305 -3.671 1.00 83.75 449 LYS A N 1
ATOM 3502 C CA . LYS A 1 449 ? 7.333 -11.625 -3.138 1.00 83.75 449 LYS A CA 1
ATOM 3503 C C . LYS A 1 449 ? 6.791 -11.613 -1.708 1.00 83.75 449 LYS A C 1
ATOM 3505 O O . LYS A 1 449 ? 6.032 -12.510 -1.351 1.00 83.75 449 LYS A O 1
ATOM 3510 N N . LEU A 1 450 ? 7.246 -10.670 -0.881 1.00 82.12 450 LEU A N 1
ATOM 3511 C CA . LEU A 1 450 ? 7.064 -10.720 0.575 1.00 82.12 450 LEU A CA 1
ATOM 3512 C C . LEU A 1 450 ? 6.304 -9.527 1.152 1.00 82.12 450 LEU A C 1
ATOM 3514 O O . LEU A 1 450 ? 5.816 -9.668 2.261 1.00 82.12 450 LEU A O 1
ATOM 3518 N N . ALA A 1 451 ? 6.177 -8.408 0.434 1.00 78.00 451 ALA A N 1
ATOM 3519 C CA . ALA A 1 451 ? 5.358 -7.264 0.843 1.00 78.00 451 ALA A CA 1
ATOM 3520 C C . ALA A 1 451 ? 4.173 -7.050 -0.112 1.00 78.00 451 ALA A C 1
ATOM 3522 O O . ALA A 1 451 ? 3.023 -7.212 0.282 1.00 78.00 451 ALA A O 1
ATOM 3523 N N . ILE A 1 452 ? 4.445 -6.793 -1.395 1.00 86.56 452 ILE A N 1
ATOM 3524 C CA . ILE A 1 452 ? 3.403 -6.404 -2.362 1.00 86.56 452 ILE A CA 1
ATOM 3525 C C . ILE A 1 452 ? 2.445 -7.566 -2.664 1.00 86.56 452 ILE A C 1
ATOM 3527 O O . ILE A 1 452 ? 1.234 -7.399 -2.615 1.00 86.56 452 ILE A O 1
ATOM 3531 N N . LEU A 1 453 ? 2.954 -8.780 -2.901 1.00 92.81 453 LEU A N 1
ATOM 3532 C CA . LEU A 1 453 ? 2.113 -9.960 -3.135 1.00 92.81 453 LEU A CA 1
ATOM 3533 C C . LEU A 1 453 ? 1.117 -10.240 -1.980 1.00 92.81 453 LEU A C 1
ATOM 3535 O O . LEU A 1 453 ? -0.059 -10.441 -2.283 1.00 92.81 453 LEU A O 1
ATOM 3539 N N . PRO A 1 454 ? 1.500 -10.254 -0.683 1.00 90.25 454 PRO A N 1
ATOM 3540 C CA . PRO A 1 454 ? 0.528 -10.392 0.408 1.00 90.25 454 PRO A CA 1
ATOM 3541 C C . PRO A 1 454 ? -0.384 -9.178 0.629 1.00 90.25 454 PRO A C 1
ATOM 3543 O O . PRO A 1 454 ? -1.552 -9.383 0.971 1.00 90.25 454 PRO A O 1
ATOM 3546 N N . HIS A 1 455 ? 0.103 -7.956 0.393 1.00 93.88 455 HIS A N 1
ATOM 3547 C CA . HIS A 1 455 ? -0.704 -6.731 0.416 1.00 93.88 455 HIS A CA 1
ATOM 3548 C C . HIS A 1 455 ? -1.861 -6.844 -0.594 1.00 93.88 455 HIS A C 1
ATOM 3550 O O . HIS A 1 455 ? -3.033 -6.884 -0.217 1.00 93.88 455 HIS A O 1
ATOM 3556 N N . GLU A 1 456 ? -1.536 -7.061 -1.868 1.00 95.44 456 GLU A N 1
ATOM 3557 C CA . GLU A 1 456 ? -2.500 -7.193 -2.967 1.00 95.44 456 GLU A CA 1
ATOM 3558 C C . GLU A 1 456 ? -3.437 -8.401 -2.816 1.00 95.44 456 GLU A C 1
ATOM 3560 O O . GLU A 1 456 ? -4.619 -8.363 -3.177 1.00 95.44 456 GLU A O 1
ATOM 3565 N N . ILE A 1 457 ? -2.933 -9.502 -2.249 1.00 97.12 457 ILE A N 1
ATOM 3566 C CA . ILE A 1 457 ? -3.768 -10.664 -1.932 1.00 97.12 457 ILE A CA 1
ATOM 3567 C C . ILE A 1 457 ? -4.758 -10.350 -0.809 1.00 97.12 457 ILE A C 1
ATOM 3569 O O . ILE A 1 457 ? -5.863 -10.896 -0.822 1.00 97.12 457 ILE A O 1
ATOM 3573 N N . THR A 1 458 ? -4.419 -9.455 0.119 1.00 96.06 458 THR A N 1
ATOM 3574 C CA . THR A 1 458 ? -5.336 -9.034 1.180 1.00 96.06 458 THR A CA 1
ATOM 3575 C C . THR A 1 458 ? -6.521 -8.258 0.616 1.00 96.06 458 THR A C 1
ATOM 3577 O O . THR A 1 458 ? -7.646 -8.664 0.906 1.00 96.06 458 THR A O 1
ATOM 3580 N N . HIS A 1 459 ? -6.327 -7.290 -0.289 1.00 94.94 459 HIS A N 1
ATOM 3581 C CA . HIS A 1 459 ? -7.440 -6.616 -0.984 1.00 94.94 459 HIS A CA 1
ATOM 3582 C C . HIS A 1 459 ? -8.428 -7.625 -1.599 1.00 94.94 459 HIS A C 1
ATOM 3584 O O . HIS A 1 459 ? -9.632 -7.609 -1.325 1.00 94.94 459 HIS A O 1
ATOM 3590 N N . VAL A 1 460 ? -7.933 -8.608 -2.366 1.00 94.88 460 VAL A N 1
ATOM 3591 C CA . VAL A 1 460 ? -8.811 -9.608 -3.006 1.00 94.88 460 VAL A CA 1
ATOM 3592 C C . VAL A 1 460 ? -9.349 -10.688 -2.043 1.00 94.88 460 VAL A C 1
ATOM 3594 O O . VAL A 1 460 ? -10.307 -11.390 -2.390 1.00 94.88 460 VAL A O 1
ATOM 3597 N N . VAL A 1 461 ? -8.797 -10.818 -0.830 1.00 94.12 461 VAL A N 1
ATOM 3598 C CA . VAL A 1 461 ? -9.348 -11.617 0.287 1.00 94.12 461 VAL A CA 1
ATOM 3599 C C . VAL A 1 461 ? -10.468 -10.872 1.023 1.00 94.12 461 VAL A C 1
ATOM 3601 O O . VAL A 1 461 ? -11.448 -11.515 1.415 1.00 94.12 461 VAL A O 1
ATOM 3604 N N . LEU A 1 462 ? -10.352 -9.550 1.183 1.00 92.12 462 LEU A N 1
ATOM 3605 C CA . LEU A 1 462 ? -11.368 -8.676 1.782 1.00 92.12 462 LEU A CA 1
ATOM 3606 C C . LEU A 1 462 ? -12.535 -8.391 0.821 1.00 92.12 462 LEU A C 1
ATOM 3608 O O . LEU A 1 462 ? -13.683 -8.262 1.254 1.00 92.12 462 LEU A O 1
ATOM 3612 N N . ALA A 1 463 ? -12.279 -8.395 -0.486 1.00 88.50 463 ALA A N 1
ATOM 3613 C CA . ALA A 1 463 ? -13.284 -8.237 -1.530 1.00 88.50 463 ALA A CA 1
ATOM 3614 C C . ALA A 1 463 ? -14.481 -9.205 -1.386 1.00 88.50 463 ALA A C 1
ATOM 3616 O O . ALA A 1 463 ? -14.354 -10.428 -1.535 1.00 88.50 463 ALA A O 1
ATOM 3617 N N . GLY A 1 464 ? -15.668 -8.632 -1.151 1.00 82.94 464 GLY A N 1
ATOM 3618 C CA . GLY A 1 464 ? -16.932 -9.355 -0.962 1.00 82.94 464 GLY A CA 1
ATOM 3619 C C . GLY A 1 464 ? -17.177 -9.875 0.462 1.00 82.94 464 GLY A C 1
ATOM 3620 O O . GLY A 1 464 ? -18.131 -10.619 0.678 1.00 82.94 464 GLY A O 1
ATOM 3621 N N . LYS A 1 465 ? -16.342 -9.513 1.448 1.00 87.81 465 LYS A N 1
ATOM 3622 C CA . LYS A 1 465 ? -16.523 -9.907 2.860 1.00 87.81 465 LYS A CA 1
ATOM 3623 C C . LYS A 1 465 ? -17.555 -9.064 3.615 1.00 87.81 465 LYS A C 1
ATOM 3625 O O . LYS A 1 465 ? -18.097 -9.541 4.607 1.00 87.81 465 LYS A O 1
ATOM 3630 N N . PHE A 1 466 ? -17.855 -7.858 3.133 1.00 88.44 466 PHE A N 1
ATOM 3631 C CA . PHE A 1 466 ? -18.736 -6.876 3.786 1.00 88.44 466 PHE A CA 1
ATOM 3632 C C . PHE A 1 466 ? -20.135 -6.788 3.137 1.00 88.44 466 PHE A C 1
ATOM 3634 O O . PHE A 1 466 ? -20.857 -5.798 3.269 1.00 88.44 466 PHE A O 1
ATOM 3641 N N . GLY A 1 467 ? -20.545 -7.856 2.442 1.00 83.88 467 GLY A N 1
ATOM 3642 C CA . GLY A 1 467 ? -21.843 -7.960 1.777 1.00 83.88 467 GLY A CA 1
ATOM 3643 C C . GLY A 1 467 ? -21.907 -7.125 0.499 1.00 83.88 467 GLY A C 1
ATOM 3644 O O . GLY A 1 467 ? -21.101 -7.316 -0.407 1.00 83.88 467 GLY A O 1
ATOM 3645 N N . ALA A 1 468 ? -22.883 -6.218 0.423 1.00 83.00 468 ALA A N 1
ATOM 3646 C CA . ALA A 1 468 ? -23.056 -5.292 -0.700 1.00 83.00 468 ALA A CA 1
ATOM 3647 C C . ALA A 1 468 ? -22.213 -4.005 -0.576 1.00 83.00 468 ALA A C 1
ATOM 3649 O O . ALA A 1 468 ? -22.298 -3.146 -1.448 1.00 83.00 468 ALA A O 1
ATOM 3650 N N . HIS A 1 469 ? -21.430 -3.859 0.496 1.00 86.88 469 HIS A N 1
ATOM 3651 C CA . HIS A 1 469 ? -20.513 -2.738 0.688 1.00 86.88 469 HIS A CA 1
ATOM 3652 C C . HIS A 1 469 ? -19.088 -3.139 0.298 1.00 86.88 469 HIS A C 1
ATOM 3654 O O . HIS A 1 469 ? -18.644 -4.247 0.613 1.00 86.88 469 HIS A O 1
ATOM 3660 N N . ASP A 1 470 ? -18.361 -2.217 -0.327 1.00 86.38 470 ASP A N 1
ATOM 3661 C CA . ASP A 1 470 ? -16.914 -2.337 -0.491 1.00 86.38 470 ASP A CA 1
ATOM 3662 C C . ASP A 1 470 ? -16.171 -1.979 0.808 1.00 86.38 470 ASP A C 1
ATOM 3664 O O . ASP A 1 470 ? -16.743 -1.444 1.766 1.00 86.38 470 ASP A O 1
ATOM 3668 N N . VAL A 1 471 ? -14.879 -2.303 0.850 1.00 90.62 471 VAL A N 1
ATOM 3669 C CA . VAL A 1 471 ? -14.007 -1.994 1.986 1.00 90.62 471 VAL A CA 1
ATOM 3670 C C . VAL A 1 471 ? -13.768 -0.474 2.041 1.00 90.62 471 VAL A C 1
ATOM 3672 O O . VAL A 1 471 ? -13.461 0.132 1.013 1.00 90.62 471 VAL A O 1
ATOM 3675 N N . PRO A 1 472 ? -13.874 0.189 3.209 1.00 94.12 472 PRO A N 1
ATOM 3676 C CA . PRO A 1 472 ? -13.439 1.575 3.346 1.00 94.12 472 PRO A CA 1
ATOM 3677 C C . PRO A 1 472 ? -11.941 1.678 3.046 1.00 94.12 472 PRO A C 1
ATOM 3679 O O . PRO A 1 472 ? -11.167 0.923 3.631 1.00 94.12 472 PRO A O 1
ATOM 3682 N N . ARG A 1 473 ? -11.508 2.631 2.207 1.00 91.50 473 ARG A N 1
ATOM 3683 C CA . ARG A 1 473 ? -10.094 2.746 1.784 1.00 91.50 473 ARG A CA 1
ATOM 3684 C C . ARG A 1 473 ? -9.120 2.770 2.972 1.00 91.50 473 ARG A C 1
ATOM 3686 O O . ARG A 1 473 ? -8.097 2.104 2.936 1.00 91.50 473 ARG A O 1
ATOM 3693 N N . TRP A 1 474 ? -9.459 3.464 4.068 1.00 96.12 474 TRP A N 1
ATOM 3694 C CA . TRP A 1 474 ? -8.610 3.504 5.274 1.00 96.12 474 TRP A CA 1
ATOM 3695 C C . TRP A 1 474 ? -8.378 2.120 5.907 1.00 96.12 474 TRP A C 1
ATOM 3697 O O . TRP A 1 474 ? -7.341 1.884 6.525 1.00 96.12 474 TRP A O 1
ATOM 3707 N N . ALA A 1 475 ? -9.355 1.222 5.775 1.00 97.25 475 ALA A N 1
ATOM 3708 C CA . ALA A 1 475 ? -9.298 -0.131 6.294 1.00 97.25 475 ALA A CA 1
ATOM 3709 C C . ALA A 1 475 ? -8.635 -1.087 5.299 1.00 97.25 475 ALA A C 1
ATOM 3711 O O . ALA A 1 475 ? -7.870 -1.935 5.736 1.00 97.25 475 ALA A O 1
ATOM 3712 N N . ASP A 1 476 ? -8.882 -0.941 3.993 1.00 94.88 476 ASP A N 1
ATOM 3713 C CA . ASP A 1 476 ? -8.289 -1.823 2.978 1.00 94.88 476 ASP A CA 1
ATOM 3714 C C . ASP A 1 476 ? -6.758 -1.670 2.948 1.00 94.88 476 ASP A C 1
ATOM 3716 O O . ASP A 1 476 ? -6.045 -2.632 3.230 1.00 94.88 476 ASP A O 1
ATOM 3720 N N . GLU A 1 477 ? -6.245 -0.440 2.785 1.00 92.88 477 GLU A N 1
ATOM 3721 C CA . GLU A 1 477 ? -4.798 -0.156 2.862 1.00 92.88 477 GLU A CA 1
ATOM 3722 C C . GLU A 1 477 ? -4.218 -0.548 4.232 1.00 92.88 477 GLU A C 1
ATOM 3724 O O . GLU A 1 477 ? -3.160 -1.167 4.347 1.00 92.88 477 GLU A O 1
ATOM 3729 N N . GLY A 1 478 ? -4.924 -0.183 5.309 1.00 95.75 478 GLY A N 1
ATOM 3730 C CA . GLY A 1 478 ? -4.459 -0.412 6.673 1.00 95.75 478 GLY A CA 1
ATOM 3731 C C . GLY A 1 478 ? -4.386 -1.895 7.041 1.00 95.75 478 GLY A C 1
ATOM 3732 O O . GLY A 1 478 ? -3.496 -2.287 7.791 1.00 95.75 478 GLY A O 1
ATOM 3733 N N . MET A 1 479 ? -5.273 -2.733 6.503 1.00 97.62 479 MET A N 1
ATOM 3734 C CA . MET A 1 479 ? -5.237 -4.185 6.679 1.00 97.62 479 MET A CA 1
ATOM 3735 C C . MET A 1 479 ? -4.246 -4.854 5.725 1.00 97.62 479 MET A C 1
ATOM 3737 O O . MET A 1 479 ? -3.559 -5.786 6.142 1.00 97.62 479 MET A O 1
ATOM 3741 N N . ALA A 1 480 ? -4.120 -4.379 4.484 1.00 94.25 480 ALA A N 1
ATOM 3742 C CA . ALA A 1 480 ? -3.168 -4.917 3.520 1.00 94.25 480 ALA A CA 1
ATOM 3743 C C . ALA A 1 480 ? -1.719 -4.763 4.012 1.00 94.25 480 ALA A C 1
ATOM 3745 O O . ALA A 1 480 ? -1.024 -5.772 4.179 1.00 94.25 480 ALA A O 1
ATOM 3746 N N . VAL A 1 481 ? -1.318 -3.551 4.415 1.00 92.25 481 VAL A N 1
ATOM 3747 C CA . VAL A 1 481 ? 0.011 -3.285 4.999 1.00 92.25 481 VAL A CA 1
ATOM 3748 C C . VAL A 1 481 ? 0.233 -4.052 6.311 1.00 92.25 481 VAL A C 1
ATOM 3750 O O . VAL A 1 481 ? 1.350 -4.464 6.612 1.00 92.25 481 VAL A O 1
ATOM 3753 N N . LEU A 1 482 ? -0.806 -4.332 7.107 1.00 93.44 482 LEU A N 1
ATOM 3754 C CA . LEU A 1 482 ? -0.646 -5.161 8.314 1.00 93.44 482 LEU A CA 1
ATOM 3755 C C . LEU A 1 482 ? -0.348 -6.641 8.030 1.00 93.44 482 LEU A C 1
ATOM 3757 O O . LEU A 1 482 ? 0.056 -7.352 8.953 1.00 93.44 482 LEU A O 1
ATOM 3761 N N . THR A 1 483 ? -0.468 -7.094 6.779 1.00 87.62 483 THR A N 1
ATOM 3762 C CA . THR A 1 483 ? 0.036 -8.409 6.354 1.00 87.62 483 THR A CA 1
ATOM 3763 C C . THR A 1 483 ? 1.490 -8.388 5.868 1.00 87.62 483 THR A C 1
ATOM 3765 O O . THR A 1 483 ? 2.084 -9.456 5.724 1.00 87.62 483 THR A O 1
ATOM 3768 N N . GLU A 1 484 ? 2.095 -7.213 5.665 1.00 85.31 484 GLU A N 1
ATOM 3769 C CA . GLU A 1 484 ? 3.485 -7.050 5.216 1.00 85.31 484 GLU A CA 1
ATOM 3770 C C . GLU A 1 484 ? 4.535 -7.354 6.306 1.00 85.31 484 GLU A C 1
ATOM 3772 O O . GLU A 1 484 ? 4.205 -7.432 7.497 1.00 85.31 484 GLU A O 1
ATOM 3777 N N . PRO A 1 485 ? 5.828 -7.480 5.934 1.00 81.00 485 PRO A N 1
ATOM 3778 C CA . PRO A 1 485 ? 6.937 -7.585 6.868 1.00 81.00 485 PRO A CA 1
ATOM 3779 C C . PRO A 1 485 ? 6.981 -6.411 7.851 1.00 81.00 485 PRO A C 1
ATOM 3781 O O . PRO A 1 485 ? 6.605 -5.274 7.554 1.00 81.00 485 PRO A O 1
ATOM 3784 N N . ARG A 1 486 ? 7.430 -6.701 9.073 1.00 76.62 486 ARG A N 1
ATOM 3785 C CA . ARG A 1 486 ? 7.229 -5.812 10.223 1.00 76.62 486 ARG A CA 1
ATOM 3786 C C . ARG A 1 486 ? 7.946 -4.459 10.098 1.00 76.62 486 ARG A C 1
ATOM 3788 O O . ARG A 1 486 ? 7.455 -3.470 10.636 1.00 76.62 486 ARG A O 1
ATOM 3795 N N . ASP A 1 487 ? 9.057 -4.406 9.367 1.00 70.00 487 ASP A N 1
ATOM 3796 C CA . ASP A 1 487 ? 9.789 -3.180 9.029 1.00 70.00 487 ASP A CA 1
ATOM 3797 C C . ASP A 1 487 ? 8.957 -2.201 8.186 1.00 70.00 487 ASP A C 1
ATOM 3799 O O . ASP A 1 487 ? 9.036 -0.992 8.408 1.00 70.00 487 ASP A O 1
ATOM 3803 N N . LYS A 1 488 ? 8.106 -2.709 7.283 1.00 76.06 488 LYS A N 1
ATOM 3804 C CA . LYS A 1 488 ? 7.182 -1.893 6.481 1.00 76.06 488 LYS A CA 1
ATOM 3805 C C . LYS A 1 488 ? 6.137 -1.249 7.384 1.00 76.06 488 LYS A C 1
ATOM 3807 O O . LYS A 1 488 ? 6.020 -0.026 7.427 1.00 76.06 488 LYS A O 1
ATOM 3812 N N . GLN A 1 489 ? 5.474 -2.058 8.213 1.00 82.06 489 GLN A N 1
ATOM 3813 C CA . GLN A 1 489 ? 4.492 -1.581 9.193 1.00 82.06 489 GLN A CA 1
ATOM 3814 C C . GLN A 1 489 ? 5.079 -0.501 10.118 1.00 82.06 489 GLN A C 1
ATOM 3816 O O . GLN A 1 489 ? 4.493 0.570 10.283 1.00 82.06 489 GLN A O 1
ATOM 3821 N N . ASP A 1 490 ? 6.260 -0.754 10.692 1.00 76.31 490 ASP A N 1
ATOM 3822 C CA . ASP A 1 490 ? 6.912 0.182 11.612 1.00 76.31 490 ASP A CA 1
ATOM 3823 C C . ASP A 1 490 ? 7.358 1.483 10.898 1.00 76.31 490 ASP A C 1
ATOM 3825 O O . ASP A 1 490 ? 7.331 2.554 11.510 1.00 76.31 490 ASP A O 1
ATOM 3829 N N . ALA A 1 491 ? 7.666 1.452 9.593 1.00 71.75 491 ALA A N 1
ATOM 3830 C CA . ALA A 1 491 ? 7.927 2.661 8.802 1.00 71.75 491 ALA A CA 1
ATOM 3831 C C . ALA A 1 491 ? 6.673 3.544 8.620 1.00 71.75 491 ALA A C 1
ATOM 3833 O O . ALA A 1 491 ? 6.768 4.776 8.697 1.00 71.75 491 ALA A O 1
ATOM 3834 N N . HIS A 1 492 ? 5.485 2.948 8.451 1.00 81.88 492 HIS A N 1
ATOM 3835 C CA . HIS A 1 492 ? 4.216 3.690 8.443 1.00 81.88 492 HIS A CA 1
ATOM 3836 C C . HIS A 1 492 ? 3.893 4.286 9.824 1.00 81.88 492 HIS A C 1
ATOM 3838 O O . HIS A 1 492 ? 3.469 5.441 9.901 1.00 81.88 492 HIS A O 1
ATOM 3844 N N . LEU A 1 493 ? 4.188 3.574 10.918 1.00 82.56 493 LEU A N 1
ATOM 3845 C CA . LEU A 1 493 ? 4.069 4.110 12.283 1.00 82.56 493 LEU A CA 1
ATOM 3846 C C . LEU A 1 493 ? 5.041 5.285 12.537 1.00 82.56 493 LEU A C 1
ATOM 3848 O O . LEU A 1 493 ? 4.657 6.288 13.142 1.00 82.56 493 LEU A O 1
ATOM 3852 N N . GLY A 1 494 ? 6.262 5.232 11.996 1.00 75.69 494 GLY A N 1
ATOM 3853 C CA . GLY A 1 494 ? 7.198 6.366 12.004 1.00 75.69 494 GLY A CA 1
ATOM 3854 C C . GLY A 1 494 ? 6.704 7.571 11.187 1.00 75.69 494 GLY A C 1
ATOM 3855 O O . GLY A 1 494 ? 6.847 8.722 11.611 1.00 75.69 494 GLY A O 1
ATOM 3856 N N . ASN A 1 495 ? 6.055 7.338 10.040 1.00 77.06 495 ASN A N 1
ATOM 3857 C CA . ASN A 1 495 ? 5.378 8.397 9.281 1.00 77.06 495 ASN A CA 1
ATOM 3858 C C . ASN A 1 495 ? 4.224 9.026 10.073 1.00 77.06 495 ASN A C 1
ATOM 3860 O O . ASN A 1 495 ? 4.097 10.249 10.078 1.00 77.06 495 ASN A O 1
ATOM 3864 N N . LEU A 1 496 ? 3.432 8.224 10.783 1.00 87.50 496 LEU A N 1
ATOM 3865 C CA . LEU A 1 496 ? 2.306 8.679 11.601 1.00 87.50 496 LEU A CA 1
ATOM 3866 C C . LEU A 1 496 ? 2.758 9.567 12.769 1.00 87.50 496 LEU A C 1
ATOM 3868 O O . LEU A 1 496 ? 2.199 10.645 12.978 1.00 87.50 496 LEU A O 1
ATOM 3872 N N . TYR A 1 497 ? 3.827 9.177 13.471 1.00 84.31 497 TYR A N 1
ATOM 3873 C CA . TYR A 1 497 ? 4.443 10.013 14.505 1.00 84.31 497 TYR A CA 1
ATOM 3874 C C . TYR A 1 497 ? 4.926 11.364 13.938 1.00 84.31 497 TYR A C 1
ATOM 3876 O O . TYR A 1 497 ? 4.663 12.424 14.517 1.00 84.31 497 TYR A O 1
ATOM 3884 N N . ARG A 1 498 ? 5.561 11.355 12.754 1.00 78.38 498 ARG A N 1
ATOM 3885 C CA . ARG A 1 498 ? 5.938 12.586 12.032 1.00 78.38 498 ARG A CA 1
ATOM 3886 C C . ARG A 1 498 ? 4.721 13.413 11.601 1.00 78.38 498 ARG A C 1
ATOM 3888 O O . ARG A 1 498 ? 4.807 14.638 11.595 1.00 78.38 498 ARG A O 1
ATOM 3895 N N . CYS A 1 499 ? 3.585 12.802 11.266 1.00 83.75 499 CYS A N 1
ATOM 3896 C CA . CYS A 1 499 ? 2.349 13.532 10.959 1.00 83.75 499 CYS A CA 1
ATOM 3897 C C . CYS A 1 499 ? 1.809 14.268 12.193 1.00 83.75 499 CYS A C 1
ATOM 3899 O O . CYS A 1 499 ? 1.507 15.457 12.105 1.00 83.75 499 CYS A O 1
ATOM 3901 N N . GLN A 1 500 ? 1.782 13.604 13.355 1.00 84.12 500 GLN A N 1
ATOM 3902 C CA . GLN A 1 500 ? 1.359 14.207 14.622 1.00 84.12 500 GLN A CA 1
ATOM 3903 C C . GLN A 1 500 ? 2.262 15.374 15.051 1.00 84.12 500 GLN A C 1
ATOM 3905 O O . GLN A 1 500 ? 1.753 16.432 15.414 1.00 84.12 500 GLN A O 1
ATOM 3910 N N . THR A 1 501 ? 3.587 15.229 14.964 1.00 81.31 501 THR A N 1
ATOM 3911 C CA . THR A 1 501 ? 4.533 16.291 15.368 1.00 81.31 501 THR A CA 1
ATOM 3912 C C . THR A 1 501 ? 4.644 17.448 14.368 1.00 81.31 501 THR A C 1
ATOM 3914 O O . THR A 1 501 ? 5.066 18.534 14.756 1.00 81.31 501 THR A O 1
ATOM 3917 N N . THR A 1 502 ? 4.227 17.264 13.108 1.00 80.75 502 THR A N 1
ATOM 3918 C CA . THR A 1 502 ? 4.218 18.328 12.075 1.00 80.75 502 THR A CA 1
ATOM 3919 C C . THR A 1 502 ? 2.826 18.894 11.768 1.00 80.75 502 THR A C 1
ATOM 3921 O O . THR A 1 502 ? 2.671 19.630 10.797 1.00 80.75 502 THR A O 1
ATOM 3924 N N . GLY A 1 503 ? 1.805 18.566 12.569 1.00 84.69 503 GLY A N 1
ATOM 3925 C CA . GLY A 1 503 ? 0.440 19.091 12.407 1.00 84.69 503 GLY A CA 1
ATOM 3926 C C . GLY A 1 503 ? -0.332 18.553 11.193 1.00 84.69 503 GLY A C 1
ATOM 3927 O O . GLY A 1 503 ? -1.418 19.039 10.896 1.00 84.69 503 GLY A O 1
ATOM 3928 N N . ARG A 1 504 ? 0.188 17.530 10.503 1.00 84.44 504 ARG A N 1
ATOM 3929 C CA . ARG A 1 504 ? -0.421 16.897 9.316 1.00 84.44 504 ARG A CA 1
ATOM 3930 C C . ARG A 1 504 ? -1.263 15.673 9.702 1.00 84.44 504 ARG A C 1
ATOM 3932 O O . ARG A 1 504 ? -1.144 14.611 9.097 1.00 84.44 504 ARG A O 1
ATOM 3939 N N . ARG A 1 505 ? -2.055 15.792 10.773 1.00 87.56 505 ARG A N 1
ATOM 3940 C CA . ARG A 1 505 ? -2.883 14.701 11.313 1.00 87.56 505 ARG A CA 1
ATOM 3941 C C . ARG A 1 505 ? -4.266 14.694 10.657 1.00 87.56 505 ARG A C 1
ATOM 3943 O O . ARG A 1 505 ? -4.956 15.709 10.683 1.00 87.56 505 ARG A O 1
ATOM 3950 N N . PHE A 1 506 ? -4.691 13.542 10.144 1.00 94.06 506 PHE A N 1
ATOM 3951 C CA . PHE A 1 506 ? -6.098 13.284 9.842 1.00 94.06 506 PHE A CA 1
ATOM 3952 C C . PHE A 1 506 ? -6.810 12.826 11.117 1.00 94.06 506 PHE A C 1
ATOM 3954 O O . PHE A 1 506 ? -6.312 11.953 11.829 1.00 94.06 506 PHE A O 1
ATOM 3961 N N . SER A 1 507 ? -7.986 13.387 11.396 1.00 95.50 507 SER A N 1
ATOM 3962 C CA . SER A 1 507 ? -8.861 12.854 12.445 1.00 95.50 507 SER A CA 1
ATOM 3963 C C . SER A 1 507 ? -9.469 11.515 12.022 1.00 95.50 507 SER A C 1
ATOM 3965 O O . SER A 1 507 ? -9.709 11.265 10.838 1.00 95.50 507 SER A O 1
ATOM 3967 N N . CYS A 1 508 ? -9.807 10.671 12.992 1.00 96.44 508 CYS A N 1
ATOM 3968 C CA . CYS A 1 508 ? -10.479 9.392 12.769 1.00 96.44 508 CYS A CA 1
ATOM 3969 C C . CYS A 1 508 ? -11.818 9.581 12.036 1.00 96.44 508 CYS A C 1
ATOM 3971 O O . CYS A 1 508 ? -12.185 8.759 11.205 1.00 96.44 508 CYS A O 1
ATOM 3973 N N . SER A 1 509 ? -12.511 10.703 12.277 1.00 95.06 509 SER A N 1
ATOM 3974 C CA . SER A 1 509 ? -13.740 11.074 11.559 1.00 95.06 509 SER A CA 1
ATOM 3975 C C . SER A 1 509 ? -13.492 11.296 10.060 1.00 95.06 509 SER A C 1
ATOM 3977 O O . SER A 1 509 ? -14.222 10.758 9.227 1.00 95.06 509 SER A O 1
ATOM 3979 N N . GLN A 1 510 ? -12.420 12.016 9.699 1.00 95.38 510 GLN A N 1
ATOM 3980 C CA . GLN A 1 510 ? -12.011 12.173 8.298 1.00 95.38 510 GLN A CA 1
ATOM 3981 C C . GLN A 1 510 ? -11.627 10.823 7.686 1.00 95.38 510 GLN A C 1
ATOM 3983 O O . GLN A 1 510 ? -12.148 10.480 6.633 1.00 95.38 510 GLN A O 1
ATOM 3988 N N . MET A 1 511 ? -10.790 10.025 8.360 1.00 96.69 511 MET A N 1
ATOM 3989 C CA . MET A 1 511 ? -10.367 8.708 7.858 1.00 96.69 511 MET A CA 1
ATOM 3990 C C . MET A 1 511 ? -11.560 7.773 7.595 1.00 96.69 511 MET A C 1
ATOM 3992 O O . MET A 1 511 ? -11.643 7.165 6.533 1.00 96.69 511 MET A O 1
ATOM 3996 N N . PHE A 1 512 ? -12.521 7.706 8.520 1.00 94.94 512 PHE A N 1
ATOM 3997 C CA . PHE A 1 512 ? -13.709 6.851 8.416 1.00 94.94 512 PHE A CA 1
ATOM 3998 C C . PHE A 1 512 ? -14.713 7.289 7.337 1.00 94.94 512 PHE A C 1
ATOM 4000 O O . PHE A 1 512 ? -15.497 6.462 6.866 1.00 94.94 512 PHE A O 1
ATOM 4007 N N . THR A 1 513 ? -14.706 8.567 6.945 1.00 90.62 513 THR A N 1
ATOM 4008 C CA . THR A 1 513 ? -15.626 9.130 5.936 1.00 90.62 513 THR A CA 1
ATOM 4009 C C . THR A 1 513 ? -14.985 9.345 4.561 1.00 90.62 513 THR A C 1
ATOM 4011 O O . THR A 1 513 ? -15.696 9.620 3.593 1.00 90.62 513 THR A O 1
ATOM 4014 N N . MET A 1 514 ? -13.665 9.175 4.447 1.00 90.56 514 MET A N 1
ATOM 4015 C CA . MET A 1 514 ? -12.906 9.317 3.205 1.00 90.56 514 MET A CA 1
ATOM 4016 C C . MET A 1 514 ? -13.200 8.162 2.234 1.00 90.56 514 MET A C 1
ATOM 4018 O O . MET A 1 514 ? -12.947 6.997 2.540 1.00 90.56 514 MET A O 1
ATOM 4022 N N . ARG A 1 515 ? -13.759 8.498 1.063 1.00 85.00 515 ARG A N 1
ATOM 4023 C CA . ARG A 1 515 ? -14.110 7.543 -0.010 1.00 85.00 515 ARG A CA 1
ATOM 4024 C C . ARG A 1 515 ? -13.047 7.465 -1.105 1.00 85.00 515 ARG A C 1
ATOM 4026 O O . ARG A 1 515 ? -12.687 6.372 -1.525 1.00 85.00 515 ARG A O 1
ATOM 4033 N N . GLU A 1 516 ? -12.530 8.626 -1.499 1.00 82.88 516 GLU A N 1
ATOM 4034 C CA . GLU A 1 516 ? -11.448 8.791 -2.474 1.00 82.88 516 GLU A CA 1
ATOM 4035 C C . GLU A 1 516 ? -10.110 8.994 -1.758 1.00 82.88 516 GLU A C 1
ATOM 4037 O O . GLU A 1 516 ? -10.073 9.610 -0.690 1.00 82.88 516 GLU A O 1
ATOM 4042 N N . TYR A 1 517 ? -9.003 8.552 -2.358 1.00 78.88 517 TYR A N 1
ATOM 4043 C CA . TYR A 1 517 ? -7.668 8.863 -1.838 1.00 78.88 517 TYR A CA 1
ATOM 4044 C C . TYR A 1 517 ? -7.384 10.378 -1.888 1.00 78.88 517 TYR A C 1
ATOM 4046 O O . TYR A 1 517 ? -7.756 11.043 -2.862 1.00 78.88 517 TYR A O 1
ATOM 4054 N N . PRO A 1 518 ? -6.683 10.950 -0.891 1.00 78.88 518 PRO A N 1
ATOM 4055 C CA . PRO A 1 518 ? -6.360 12.370 -0.894 1.00 78.88 518 PRO A CA 1
ATOM 4056 C C . PRO A 1 518 ? -5.217 12.675 -1.880 1.00 78.88 518 PRO A C 1
ATOM 4058 O O . PRO A 1 518 ? -4.331 11.842 -2.090 1.00 78.88 518 PRO A O 1
ATOM 4061 N N . PRO A 1 519 ? -5.197 13.872 -2.493 1.00 71.19 519 PRO A N 1
ATOM 4062 C CA . PRO A 1 519 ? -4.304 14.166 -3.606 1.00 71.19 519 PRO A CA 1
ATOM 4063 C C . PRO A 1 519 ? -2.831 14.312 -3.191 1.00 71.19 519 PRO A C 1
ATOM 4065 O O . PRO A 1 519 ? -2.487 15.009 -2.231 1.00 71.19 519 PRO A O 1
ATOM 4068 N N . GLY A 1 520 ? -1.944 13.725 -4.000 1.00 67.88 520 GLY A N 1
ATOM 4069 C CA . GLY A 1 520 ? -0.506 14.000 -3.983 1.00 67.88 520 GLY A CA 1
ATOM 4070 C C . GLY A 1 520 ? 0.161 13.727 -2.623 1.00 67.88 520 GLY A C 1
ATOM 4071 O O . GLY A 1 520 ? -0.026 12.642 -2.071 1.00 67.88 520 GLY A O 1
ATOM 4072 N N . PRO A 1 521 ? 0.934 14.678 -2.052 1.00 62.66 521 PRO A N 1
ATOM 4073 C CA . PRO A 1 521 ? 1.723 14.448 -0.834 1.00 62.66 521 PRO A CA 1
ATOM 4074 C C . PRO A 1 521 ? 0.934 13.960 0.389 1.00 62.66 521 PRO A C 1
ATOM 4076 O O . PRO A 1 521 ? 1.518 13.336 1.276 1.00 62.66 521 PRO A O 1
ATOM 4079 N N . GLN A 1 522 ? -0.377 14.224 0.443 1.00 78.38 522 GLN A N 1
ATOM 4080 C CA . GLN A 1 522 ? -1.241 13.775 1.537 1.00 78.38 522 GLN A CA 1
ATOM 4081 C C . GLN A 1 522 ? -1.492 12.260 1.525 1.00 78.38 522 GLN A C 1
ATOM 4083 O O . GLN A 1 522 ? -1.860 11.708 2.559 1.00 78.38 522 GLN A O 1
ATOM 4088 N N . MET A 1 523 ? -1.273 11.567 0.401 1.00 79.44 523 MET A N 1
ATOM 4089 C CA . MET A 1 523 ? -1.562 10.135 0.295 1.00 79.44 523 MET A CA 1
ATOM 4090 C C . MET A 1 523 ? -0.679 9.300 1.232 1.00 79.44 523 MET A C 1
ATOM 4092 O O . MET A 1 523 ? -1.197 8.499 2.003 1.00 79.44 523 MET A O 1
ATOM 4096 N N . ARG A 1 524 ? 0.634 9.563 1.292 1.00 76.75 524 ARG A N 1
ATOM 4097 C CA . ARG A 1 524 ? 1.537 8.914 2.268 1.00 76.75 524 ARG A CA 1
ATOM 4098 C C . ARG A 1 524 ? 1.075 9.138 3.712 1.00 76.75 524 ARG A C 1
ATOM 4100 O O . ARG A 1 524 ? 1.180 8.241 4.548 1.00 76.75 524 ARG A O 1
ATOM 4107 N N . ASP A 1 525 ? 0.581 10.337 4.009 1.00 86.94 525 ASP A N 1
ATOM 4108 C CA . ASP A 1 525 ? 0.093 10.673 5.341 1.00 86.94 525 ASP A CA 1
ATOM 4109 C C . ASP A 1 525 ? -1.220 9.915 5.635 1.00 86.94 525 ASP A C 1
ATOM 4111 O O . ASP A 1 525 ? -1.376 9.388 6.733 1.00 86.94 525 ASP A O 1
ATOM 4115 N N . PHE A 1 526 ? -2.116 9.748 4.652 1.00 89.81 526 PHE A N 1
ATOM 4116 C CA . PHE A 1 526 ? -3.303 8.886 4.750 1.00 89.81 526 PHE A CA 1
ATOM 4117 C C . PHE A 1 526 ? -2.928 7.429 5.035 1.00 89.81 526 PHE A C 1
ATOM 4119 O O . PHE A 1 526 ? -3.372 6.900 6.050 1.00 89.81 526 PHE A O 1
ATOM 4126 N N . TYR A 1 527 ? -2.035 6.816 4.248 1.00 86.06 527 TYR A N 1
ATOM 4127 C CA . TYR A 1 527 ? -1.544 5.452 4.502 1.00 86.06 527 TYR A CA 1
ATOM 4128 C C . TYR A 1 527 ? -0.984 5.303 5.929 1.00 86.06 527 TYR A C 1
ATOM 4130 O O . TYR A 1 527 ? -1.241 4.307 6.601 1.00 86.06 527 TYR A O 1
ATOM 4138 N N . ALA A 1 528 ? -0.253 6.301 6.437 1.00 88.38 528 ALA A N 1
ATOM 4139 C CA . ALA A 1 528 ? 0.258 6.281 7.808 1.00 88.38 528 ALA A CA 1
ATOM 4140 C C . ALA A 1 528 ? -0.861 6.273 8.875 1.00 88.38 528 ALA A C 1
ATOM 4142 O O . ALA A 1 528 ? -0.747 5.562 9.875 1.00 88.38 528 ALA A O 1
ATOM 4143 N N . HIS A 1 529 ? -1.960 7.007 8.663 1.00 95.88 529 HIS A N 1
ATOM 4144 C CA . HIS A 1 529 ? -3.128 6.975 9.556 1.00 95.88 529 HIS A CA 1
ATOM 4145 C C . HIS A 1 529 ? -3.949 5.688 9.395 1.00 95.88 529 HIS A C 1
ATOM 4147 O O . HIS A 1 529 ? -4.373 5.130 10.403 1.00 95.88 529 HIS A O 1
ATOM 4153 N N . SER A 1 530 ? -4.117 5.180 8.172 1.00 97.44 530 SER A N 1
ATOM 4154 C CA . SER A 1 530 ? -4.783 3.906 7.861 1.00 97.44 530 SER A CA 1
ATOM 4155 C C . SER A 1 530 ? -4.142 2.742 8.620 1.00 97.44 530 SER A C 1
ATOM 4157 O O . SER A 1 530 ? -4.810 2.055 9.397 1.00 97.44 530 SER A O 1
ATOM 4159 N N . VAL A 1 531 ? -2.818 2.590 8.487 1.00 95.31 531 VAL A N 1
ATOM 4160 C CA . VAL A 1 531 ? -2.029 1.586 9.219 1.00 95.31 531 VAL A CA 1
ATOM 4161 C C . VAL A 1 531 ? -2.092 1.828 10.723 1.00 95.31 531 VAL A C 1
ATOM 4163 O O . VAL A 1 531 ? -2.294 0.884 11.479 1.00 95.31 531 VAL A O 1
ATOM 4166 N N . GLY A 1 532 ? -1.975 3.081 11.172 1.00 95.94 532 GLY A N 1
ATOM 4167 C CA . GLY A 1 532 ? -2.049 3.437 12.589 1.00 95.94 532 GLY A CA 1
ATOM 4168 C C . GLY A 1 532 ? -3.356 3.041 13.267 1.00 95.94 532 GLY A C 1
ATOM 4169 O O . GLY A 1 532 ? -3.331 2.405 14.320 1.00 95.94 532 GLY A O 1
ATOM 4170 N N . ILE A 1 533 ? -4.492 3.411 12.672 1.00 98.12 533 ILE A N 1
ATOM 4171 C CA . ILE A 1 533 ? -5.823 3.128 13.222 1.00 98.12 533 ILE A CA 1
ATOM 4172 C C . ILE A 1 533 ? -6.085 1.621 13.188 1.00 98.12 533 ILE A C 1
ATOM 4174 O O . ILE A 1 533 ? -6.507 1.063 14.201 1.00 98.12 533 ILE A O 1
ATOM 4178 N N . CYS A 1 534 ? -5.771 0.943 12.077 1.00 98.25 534 CYS A N 1
ATOM 4179 C CA . CYS A 1 534 ? -5.887 -0.513 12.006 1.00 98.25 534 CYS A CA 1
ATOM 4180 C C . CYS A 1 534 ? -5.018 -1.185 13.075 1.00 98.25 534 CYS A C 1
ATOM 4182 O O . CYS A 1 534 ? -5.525 -1.992 13.850 1.00 98.25 534 CYS A O 1
ATOM 4184 N N . ARG A 1 535 ? -3.738 -0.808 13.198 1.00 96.06 535 ARG A N 1
ATOM 4185 C CA . ARG A 1 535 ? -2.809 -1.400 14.171 1.00 96.06 535 ARG A CA 1
ATOM 4186 C C . ARG A 1 535 ? -3.282 -1.192 15.606 1.00 96.06 535 ARG A C 1
ATOM 4188 O O . ARG A 1 535 ? -3.282 -2.147 16.376 1.00 96.06 535 ARG A O 1
ATOM 4195 N N . TYR A 1 536 ? -3.744 0.012 15.939 1.00 97.44 536 TYR A N 1
ATOM 4196 C CA . TYR A 1 536 ? -4.281 0.336 17.258 1.00 97.44 536 TYR A CA 1
ATOM 4197 C C . TYR A 1 536 ? -5.513 -0.513 17.617 1.00 97.44 536 TYR A C 1
ATOM 4199 O O . TYR A 1 536 ? -5.596 -1.064 18.716 1.00 97.44 536 TYR A O 1
ATOM 4207 N N . LEU A 1 537 ? -6.454 -0.667 16.681 1.00 96.94 537 LEU A N 1
ATOM 4208 C CA . LEU A 1 537 ? -7.656 -1.485 16.873 1.00 96.94 537 LEU A CA 1
ATOM 4209 C C . LEU A 1 537 ? -7.335 -2.992 16.937 1.00 96.94 537 LEU A C 1
ATOM 4211 O O . LEU A 1 537 ? -7.969 -3.725 17.697 1.00 96.94 537 LEU A O 1
ATOM 4215 N N . VAL A 1 538 ? -6.323 -3.461 16.202 1.00 96.19 538 VAL A N 1
ATOM 4216 C CA . VAL A 1 538 ? -5.823 -4.845 16.285 1.00 96.19 538 VAL A CA 1
ATOM 4217 C C . VAL A 1 538 ? -5.128 -5.106 17.626 1.00 96.19 538 VAL A C 1
ATOM 4219 O O . VAL A 1 538 ? -5.421 -6.110 18.271 1.00 96.19 538 VAL A O 1
ATOM 4222 N N . GLU A 1 539 ? -4.264 -4.202 18.093 1.00 93.00 539 GLU A N 1
ATOM 4223 C CA . GLU A 1 539 ? -3.562 -4.336 19.380 1.00 93.00 539 GLU A CA 1
ATOM 4224 C C . GLU A 1 539 ? -4.504 -4.204 20.589 1.00 93.00 539 GLU A C 1
ATOM 4226 O O . GLU A 1 539 ? -4.264 -4.833 21.617 1.00 93.00 539 GLU A O 1
ATOM 4231 N N . MET A 1 540 ? -5.611 -3.460 20.469 1.00 91.19 540 MET A N 1
ATOM 4232 C CA . MET A 1 540 ? -6.630 -3.372 21.523 1.00 91.19 540 MET A CA 1
ATOM 4233 C C . MET A 1 540 ? -7.459 -4.656 21.684 1.00 91.19 540 MET A C 1
ATOM 4235 O O . MET A 1 540 ? -7.905 -4.956 22.792 1.00 91.19 540 MET A O 1
ATOM 4239 N N . GLY A 1 541 ? -7.759 -5.370 20.593 1.00 87.12 541 GLY A N 1
ATOM 4240 C CA . GLY A 1 541 ? -8.852 -6.349 20.604 1.00 87.12 541 GLY A CA 1
ATOM 4241 C C . GLY A 1 541 ? -8.680 -7.610 19.763 1.00 87.12 541 GLY A C 1
ATOM 4242 O O . GLY A 1 541 ? -9.626 -8.394 19.704 1.00 87.12 541 GLY A O 1
ATOM 4243 N N . GLY A 1 542 ? -7.520 -7.818 19.142 1.00 90.38 542 GLY A N 1
ATOM 4244 C CA . GLY A 1 542 ? -7.267 -8.916 18.211 1.00 90.38 542 GLY A CA 1
ATOM 4245 C C . GLY A 1 542 ? -7.666 -8.580 16.771 1.00 90.38 542 GLY A C 1
ATOM 4246 O O . GLY A 1 542 ? -8.524 -7.732 16.518 1.00 90.38 542 GLY A O 1
ATOM 4247 N N . ALA A 1 543 ? -7.033 -9.257 15.811 1.00 92.88 543 ALA A N 1
ATOM 4248 C CA . ALA A 1 543 ? -7.181 -8.959 14.386 1.00 92.88 543 ALA A CA 1
ATOM 4249 C C . ALA A 1 543 ? -8.604 -9.213 13.852 1.00 92.88 543 ALA A C 1
ATOM 4251 O O . ALA A 1 543 ? -9.139 -8.389 13.113 1.00 92.88 543 ALA A O 1
ATOM 4252 N N . GLU A 1 544 ? -9.263 -10.278 14.314 1.00 93.38 544 GLU A N 1
ATOM 4253 C CA . GLU A 1 544 ? -10.638 -10.650 13.938 1.00 93.38 544 GLU A CA 1
ATOM 4254 C C . GLU A 1 544 ? -11.694 -9.587 14.294 1.00 93.38 544 GLU A C 1
ATOM 4256 O O . GLU A 1 544 ? -12.741 -9.493 13.645 1.00 93.38 544 GLU A O 1
ATOM 4261 N N . LYS A 1 545 ? -11.430 -8.739 15.300 1.00 95.31 545 LYS A N 1
ATOM 4262 C CA . LYS A 1 545 ? -12.348 -7.651 15.659 1.00 95.31 545 LYS A CA 1
ATOM 4263 C C . LYS A 1 545 ? -12.376 -6.523 14.632 1.00 95.31 545 LYS A C 1
ATOM 4265 O O . LYS A 1 545 ? -13.401 -5.851 14.538 1.00 95.31 545 LYS A O 1
ATOM 4270 N N . LEU A 1 546 ? -11.312 -6.317 13.853 1.00 97.75 546 LEU A N 1
ATOM 4271 C CA . LEU A 1 546 ? -11.255 -5.214 12.893 1.00 97.75 546 LEU A CA 1
ATOM 4272 C C . LEU A 1 546 ? -12.273 -5.416 11.743 1.00 97.75 546 LEU A C 1
ATOM 4274 O O . LEU A 1 546 ? -13.108 -4.529 11.553 1.00 97.75 546 LEU A O 1
ATOM 4278 N N . PRO A 1 547 ? -12.355 -6.583 11.067 1.00 95.62 547 PRO A N 1
ATOM 4279 C CA . PRO A 1 547 ? -13.445 -6.880 10.130 1.00 95.62 547 PRO A CA 1
ATOM 4280 C C . PRO A 1 547 ? -14.838 -6.859 10.762 1.00 95.62 547 PRO A C 1
ATOM 4282 O O . PRO A 1 547 ? -15.780 -6.374 10.136 1.00 95.62 547 PRO A O 1
ATOM 4285 N N . LEU A 1 548 ? -14.992 -7.339 12.002 1.00 94.62 548 LEU A N 1
ATOM 4286 C CA . LEU A 1 548 ? -16.275 -7.270 12.711 1.00 94.62 548 LEU A CA 1
ATOM 4287 C C . LEU A 1 548 ? -16.721 -5.813 12.919 1.00 94.62 548 LEU A C 1
ATOM 4289 O O . LEU A 1 548 ? -17.886 -5.487 12.686 1.00 94.62 548 LEU A O 1
ATOM 4293 N N . PHE A 1 549 ? -15.798 -4.930 13.304 1.00 97.69 549 PHE A N 1
ATOM 4294 C CA . PHE A 1 549 ? -16.024 -3.494 13.449 1.00 97.69 549 PHE A CA 1
ATOM 4295 C C . PHE A 1 549 ? -16.390 -2.832 12.118 1.00 97.69 549 PHE A C 1
ATOM 4297 O O . PHE A 1 549 ? -17.409 -2.146 12.055 1.00 97.69 549 PHE A O 1
ATOM 4304 N N . ILE A 1 550 ? -15.627 -3.092 11.052 1.00 97.38 550 ILE A N 1
ATOM 4305 C CA . ILE A 1 550 ? -15.888 -2.555 9.707 1.00 97.38 550 ILE A CA 1
ATOM 4306 C C . ILE A 1 550 ? -17.273 -2.998 9.214 1.00 97.38 550 ILE A C 1
ATOM 4308 O O . ILE A 1 550 ? -18.083 -2.158 8.827 1.00 97.38 550 ILE A O 1
ATOM 4312 N N . ASN A 1 551 ? -17.597 -4.293 9.306 1.00 94.94 551 ASN A N 1
ATOM 4313 C CA . ASN A 1 551 ? -18.905 -4.807 8.899 1.00 94.94 551 ASN A CA 1
ATOM 4314 C C . ASN A 1 551 ? -20.043 -4.182 9.722 1.00 94.94 551 ASN A C 1
ATOM 4316 O O . ASN A 1 551 ? -21.041 -3.737 9.164 1.00 94.94 551 ASN A O 1
ATOM 4320 N N . THR A 1 552 ? -19.882 -4.093 11.046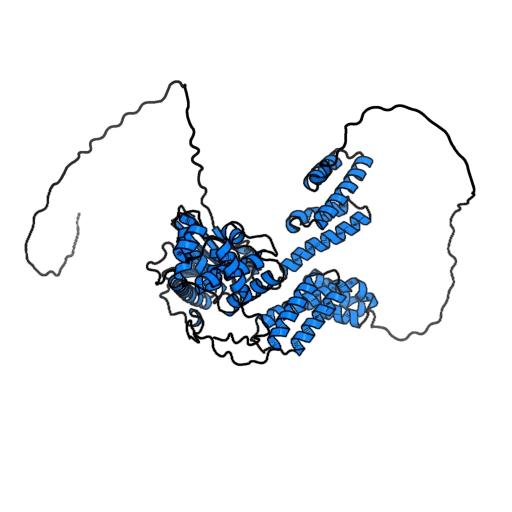 1.00 95.38 552 THR A N 1
ATOM 4321 C CA . THR A 1 552 ? -20.887 -3.484 11.933 1.00 95.38 552 THR A CA 1
ATOM 4322 C C . THR A 1 552 ? -21.093 -2.001 11.615 1.00 95.38 552 THR A C 1
ATOM 4324 O O . THR A 1 552 ? -22.231 -1.533 11.602 1.00 95.38 552 THR A O 1
ATOM 4327 N N . ALA A 1 553 ? -20.020 -1.264 11.312 1.00 96.62 553 ALA A N 1
ATOM 4328 C CA . ALA A 1 553 ? -20.096 0.143 10.936 1.00 96.62 553 ALA A CA 1
ATOM 4329 C C . ALA A 1 553 ? -20.817 0.342 9.595 1.00 96.62 553 ALA A C 1
ATOM 4331 O O . ALA A 1 553 ? -21.681 1.213 9.506 1.00 96.62 553 ALA A O 1
ATOM 4332 N N . LEU A 1 554 ? -20.509 -0.480 8.586 1.00 94.44 554 LEU A N 1
ATOM 4333 C CA . LEU A 1 554 ? -21.113 -0.414 7.251 1.00 94.44 554 LEU A CA 1
ATOM 4334 C C . LEU A 1 554 ? -22.608 -0.758 7.274 1.00 94.44 554 LEU A C 1
ATOM 4336 O O . LEU A 1 554 ? -23.423 0.055 6.845 1.00 94.44 554 LEU A O 1
ATOM 4340 N N . GLN A 1 555 ? -22.977 -1.906 7.854 1.00 94.31 555 GLN A N 1
ATOM 4341 C CA . GLN A 1 555 ? -24.367 -2.392 7.894 1.00 94.31 555 GLN A CA 1
ATOM 4342 C C . GLN A 1 555 ? -25.317 -1.447 8.655 1.00 94.31 555 GLN A C 1
ATOM 4344 O O . GLN A 1 555 ? -26.512 -1.416 8.377 1.00 94.31 555 GLN A O 1
ATOM 4349 N N . ASN A 1 556 ? -24.795 -0.658 9.603 1.00 93.75 556 ASN A N 1
ATOM 4350 C CA . ASN A 1 556 ? -25.564 0.341 10.355 1.00 93.75 556 ASN A CA 1
ATOM 4351 C C . ASN A 1 556 ? -25.339 1.787 9.865 1.00 93.75 556 ASN A C 1
ATOM 4353 O O . ASN A 1 556 ? -25.916 2.711 10.438 1.00 93.75 556 ASN A O 1
ATOM 4357 N N . ASN A 1 557 ? -24.468 2.002 8.868 1.00 93.81 557 ASN A N 1
ATOM 4358 C CA . ASN A 1 557 ? -23.926 3.311 8.472 1.00 93.81 557 ASN A CA 1
ATOM 4359 C C . ASN A 1 557 ? -23.478 4.176 9.680 1.00 93.81 557 ASN A C 1
ATOM 4361 O O . ASN A 1 557 ? -23.739 5.378 9.745 1.00 93.81 557 ASN A O 1
ATOM 4365 N N . ASN A 1 558 ? -22.871 3.545 10.693 1.00 95.38 558 ASN A N 1
ATOM 4366 C CA . ASN A 1 558 ? -22.628 4.152 12.003 1.00 95.38 558 ASN A CA 1
ATOM 4367 C C . ASN A 1 558 ? -21.375 3.581 12.693 1.00 95.38 558 ASN A C 1
ATOM 4369 O O . ASN A 1 558 ? -21.426 2.585 13.420 1.00 95.38 558 ASN A O 1
ATOM 4373 N N . TYR A 1 559 ? -20.246 4.268 12.510 1.00 96.31 559 TYR A N 1
ATOM 4374 C CA . TYR A 1 559 ? -18.981 3.932 13.167 1.00 96.31 559 TYR A CA 1
ATOM 4375 C C . TYR A 1 559 ? -19.022 4.078 14.697 1.00 96.31 559 TYR A C 1
ATOM 4377 O O . TYR A 1 559 ? -18.335 3.326 15.384 1.00 96.31 559 TYR A O 1
ATOM 4385 N N . GLU A 1 560 ? -19.823 4.986 15.269 1.00 95.75 560 GLU A N 1
ATOM 4386 C CA . GLU A 1 560 ? -19.903 5.114 16.733 1.00 95.75 560 GLU A CA 1
ATOM 4387 C C . GLU A 1 560 ? -20.572 3.914 17.392 1.00 95.75 560 GLU A C 1
ATOM 4389 O O . GLU A 1 560 ? -20.116 3.458 18.439 1.00 95.75 560 GLU A O 1
ATOM 4394 N N . LEU A 1 561 ? -21.640 3.395 16.783 1.00 95.88 561 LEU A N 1
ATOM 4395 C CA . LEU A 1 561 ? -22.309 2.187 17.256 1.00 95.88 561 LEU A CA 1
ATOM 4396 C C . LEU A 1 561 ? -21.337 1.001 17.243 1.00 95.88 561 LEU A C 1
ATOM 4398 O O . LEU A 1 561 ? -21.210 0.299 18.245 1.00 95.88 561 LEU A O 1
ATOM 4402 N N . ALA A 1 562 ? -20.594 0.839 16.147 1.00 97.38 562 ALA A N 1
ATOM 4403 C CA . ALA A 1 562 ? -19.606 -0.222 15.993 1.00 97.38 562 ALA A CA 1
ATOM 4404 C C . ALA A 1 562 ? -18.423 -0.088 16.976 1.00 97.38 562 ALA A C 1
ATOM 4406 O O . ALA A 1 562 ? -18.006 -1.087 17.563 1.00 97.38 562 ALA A O 1
ATOM 4407 N N . LEU A 1 563 ? -17.923 1.132 17.225 1.00 97.75 563 LEU A N 1
ATOM 4408 C CA . LEU A 1 563 ? -16.876 1.399 18.226 1.00 97.75 563 LEU A CA 1
ATOM 4409 C C . LEU A 1 563 ? -17.320 0.980 19.634 1.00 97.75 563 LEU A C 1
ATOM 4411 O O . LEU A 1 563 ? -16.564 0.317 20.351 1.00 97.75 563 LEU A O 1
ATOM 4415 N N . ARG A 1 564 ? -18.560 1.315 20.013 1.00 97.19 564 ARG A N 1
ATOM 4416 C CA . ARG A 1 564 ? -19.140 0.944 21.312 1.00 97.19 564 ARG A CA 1
ATOM 4417 C C . ARG A 1 564 ? -19.354 -0.569 21.419 1.00 97.19 564 ARG A C 1
ATOM 4419 O O . ARG A 1 564 ? -19.004 -1.151 22.438 1.00 97.19 564 ARG A O 1
ATOM 4426 N N . GLN A 1 565 ? -19.889 -1.209 20.376 1.00 96.31 565 GLN A N 1
ATOM 4427 C CA . GLN A 1 565 ? -20.231 -2.638 20.387 1.00 96.31 565 GLN A CA 1
ATOM 4428 C C . GLN A 1 565 ? -19.012 -3.574 20.332 1.00 96.31 565 GLN A C 1
ATOM 4430 O O . GLN A 1 565 ? -19.000 -4.587 21.026 1.00 96.31 565 GLN A O 1
ATOM 4435 N N . VAL A 1 566 ? -17.992 -3.261 19.525 1.00 96.19 566 VAL A N 1
ATOM 4436 C CA . VAL A 1 566 ? -16.855 -4.176 19.279 1.00 96.19 566 VAL A CA 1
ATOM 4437 C C . VAL A 1 566 ? -15.666 -3.894 20.207 1.00 96.19 566 VAL A C 1
ATOM 4439 O O . VAL A 1 566 ? -14.989 -4.828 20.658 1.00 96.19 566 VAL A O 1
ATOM 4442 N N . TYR A 1 567 ? -15.434 -2.618 20.532 1.00 95.19 567 TYR A N 1
ATOM 4443 C CA . TYR A 1 567 ? -14.263 -2.151 21.285 1.00 95.19 567 TYR A CA 1
ATOM 4444 C C . TYR A 1 567 ? -14.588 -1.455 22.618 1.00 95.19 567 TYR A C 1
ATOM 4446 O O . TYR A 1 567 ? -13.672 -1.191 23.391 1.00 95.19 567 TYR A O 1
ATOM 4454 N N . GLY A 1 568 ? -15.858 -1.158 22.919 1.00 94.12 568 GLY A N 1
ATOM 4455 C CA . GLY A 1 568 ? -16.235 -0.412 24.129 1.00 94.12 568 GLY A CA 1
ATOM 4456 C C . GLY A 1 568 ? -15.811 1.065 24.116 1.00 94.12 568 GLY A C 1
ATOM 4457 O O . GLY A 1 568 ? -15.792 1.706 25.165 1.00 94.12 568 GLY A O 1
ATOM 4458 N N . ILE A 1 569 ? -15.455 1.611 22.948 1.00 96.50 569 ILE A N 1
ATOM 4459 C CA . ILE A 1 569 ? -14.998 2.998 22.787 1.00 96.50 569 ILE A CA 1
ATOM 4460 C C . ILE A 1 569 ? -16.212 3.920 22.625 1.00 96.50 569 ILE A C 1
ATOM 4462 O O . ILE A 1 569 ? -17.100 3.657 21.812 1.00 96.50 569 ILE A O 1
ATOM 4466 N N . ASN A 1 570 ? -16.249 5.027 23.368 1.00 94.88 570 ASN A N 1
ATOM 4467 C CA . ASN A 1 570 ? -17.412 5.916 23.438 1.00 94.88 570 ASN A CA 1
ATOM 4468 C C . ASN A 1 570 ? -17.454 6.939 22.289 1.00 94.88 570 ASN A C 1
ATOM 4470 O O . ASN A 1 570 ? -17.352 8.146 22.499 1.00 94.88 570 ASN A O 1
ATOM 4474 N N . GLY A 1 571 ? -17.629 6.439 21.064 1.00 92.19 571 GLY A N 1
ATOM 4475 C CA . GLY A 1 571 ? -17.728 7.255 19.850 1.00 92.19 571 GLY A CA 1
ATOM 4476 C C . GLY A 1 571 ? -16.376 7.724 19.301 1.00 92.19 571 GLY A C 1
ATOM 4477 O O . GLY A 1 571 ? -15.313 7.387 19.828 1.00 92.19 571 GLY A O 1
ATOM 4478 N N . VAL A 1 572 ? -16.405 8.487 18.202 1.00 96.06 572 VAL A N 1
ATOM 4479 C CA . VAL A 1 572 ? -15.175 8.823 17.452 1.00 96.06 572 VAL A CA 1
ATOM 4480 C C . VAL A 1 572 ? -14.263 9.774 18.239 1.00 96.06 572 VAL A C 1
ATOM 4482 O O . VAL A 1 572 ? -13.046 9.671 18.131 1.00 96.06 572 VAL A O 1
ATOM 4485 N N . THR A 1 573 ? -14.811 10.640 19.094 1.00 95.94 573 THR A N 1
ATOM 4486 C CA . THR A 1 573 ? -14.020 11.550 19.947 1.00 95.94 573 THR A CA 1
ATOM 4487 C C . THR A 1 573 ? -13.203 10.804 21.009 1.00 95.94 573 THR A C 1
ATOM 4489 O O . THR A 1 573 ? -12.068 11.185 21.299 1.00 95.94 573 THR A O 1
ATOM 4492 N N . ASP A 1 574 ? -13.746 9.718 21.573 1.00 97.31 574 ASP A N 1
ATOM 4493 C CA . ASP A 1 574 ? -13.008 8.866 22.512 1.00 97.31 574 ASP A CA 1
ATOM 4494 C C . ASP A 1 574 ? -11.904 8.087 21.776 1.00 97.31 574 ASP A C 1
ATOM 4496 O O . ASP A 1 574 ? -10.765 8.049 22.241 1.00 97.31 574 ASP A O 1
ATOM 4500 N N . LEU A 1 575 ? -12.194 7.563 20.573 1.00 97.50 575 LEU A N 1
ATOM 4501 C CA . LEU A 1 575 ? -11.175 6.966 19.699 1.00 97.50 575 LEU A CA 1
ATOM 4502 C C . LEU A 1 575 ? -10.041 7.956 19.394 1.00 97.50 575 LEU A C 1
ATOM 4504 O O . LEU A 1 575 ? -8.881 7.610 19.586 1.00 97.50 575 LEU A O 1
ATOM 4508 N N . GLU A 1 576 ? -10.363 9.176 18.958 1.00 96.62 576 GLU A N 1
ATOM 4509 C CA . GLU A 1 576 ? -9.394 10.221 18.601 1.00 96.62 576 GLU A CA 1
ATOM 4510 C C . GLU A 1 576 ? -8.417 10.502 19.753 1.00 96.62 576 GLU A C 1
ATOM 4512 O O . GLU A 1 576 ? -7.201 10.535 19.546 1.00 96.62 576 GLU A O 1
ATOM 4517 N N . SER A 1 577 ? -8.945 10.631 20.976 1.00 96.25 577 SER A N 1
ATOM 4518 C CA . SER A 1 577 ? -8.159 10.866 22.191 1.00 96.25 577 SER A CA 1
ATOM 4519 C C . SER A 1 577 ? -7.234 9.690 22.520 1.00 96.25 577 SER A C 1
ATOM 4521 O O . SER A 1 577 ? -6.022 9.881 22.671 1.00 96.25 577 SER A O 1
ATOM 4523 N N . LYS A 1 578 ? -7.763 8.457 22.577 1.00 96.62 578 LYS A N 1
ATOM 4524 C CA . LYS A 1 578 ? -6.935 7.277 22.882 1.00 96.62 578 LYS A CA 1
ATOM 4525 C C . LYS A 1 578 ? -5.916 6.985 21.772 1.00 96.62 578 LYS A C 1
ATOM 4527 O O . LYS A 1 578 ? -4.782 6.619 22.067 1.00 96.62 578 LYS A O 1
ATOM 4532 N N . PHE A 1 579 ? -6.274 7.203 20.507 1.00 96.00 579 PHE A N 1
ATOM 4533 C CA . PHE A 1 579 ? -5.369 7.058 19.365 1.00 96.00 579 PHE A CA 1
ATOM 4534 C C . PHE A 1 579 ? -4.282 8.147 19.355 1.00 96.00 579 PHE A C 1
ATOM 4536 O O . PHE A 1 579 ? -3.136 7.872 19.015 1.00 96.00 579 PHE A O 1
ATOM 4543 N N . GLY A 1 580 ? -4.586 9.376 19.789 1.00 94.19 580 GLY A N 1
ATOM 4544 C CA . GLY A 1 580 ? -3.581 10.422 20.021 1.00 94.19 580 GLY A CA 1
ATOM 4545 C C . GLY A 1 580 ? -2.546 10.037 21.085 1.00 94.19 580 GLY A C 1
ATOM 4546 O O . GLY A 1 580 ? -1.349 10.264 20.889 1.00 94.19 580 GLY A O 1
ATOM 4547 N N . GLN A 1 581 ? -2.995 9.392 22.169 1.00 93.94 581 GLN A N 1
ATOM 4548 C CA . GLN A 1 581 ? -2.125 8.831 23.212 1.00 93.94 581 GLN A CA 1
ATOM 4549 C C . GLN A 1 581 ? -1.302 7.647 22.684 1.00 93.94 581 GLN A C 1
ATOM 4551 O O . GLN A 1 581 ? -0.096 7.601 22.912 1.00 93.94 581 GLN A O 1
ATOM 4556 N N . TYR A 1 582 ? -1.916 6.740 21.917 1.00 93.56 582 TYR A N 1
ATOM 4557 C CA . TYR A 1 582 ? -1.219 5.631 21.261 1.00 93.56 582 TYR A CA 1
ATOM 4558 C C . TYR A 1 582 ? -0.092 6.131 20.354 1.00 93.56 582 TYR A C 1
ATOM 4560 O O . TYR A 1 582 ? 1.054 5.726 20.534 1.00 93.56 582 TYR A O 1
ATOM 4568 N N . VAL A 1 583 ? -0.373 7.080 19.453 1.00 91.69 583 VAL A N 1
ATOM 4569 C CA . VAL A 1 583 ? 0.643 7.654 18.556 1.00 91.69 583 VAL A CA 1
ATOM 4570 C C . VAL A 1 583 ? 1.745 8.383 19.328 1.00 91.69 583 VAL A C 1
ATOM 4572 O O . VAL A 1 583 ? 2.905 8.295 18.940 1.00 91.69 583 VAL A O 1
ATOM 4575 N N . ALA A 1 584 ? 1.430 9.034 20.451 1.00 89.25 584 ALA A N 1
ATOM 4576 C CA . ALA A 1 584 ? 2.444 9.610 21.338 1.00 89.25 584 ALA A CA 1
ATOM 4577 C C . ALA A 1 584 ? 3.286 8.554 22.088 1.00 89.25 584 ALA A C 1
ATOM 4579 O O . ALA A 1 584 ? 4.397 8.865 22.513 1.00 89.25 584 ALA A O 1
ATOM 4580 N N . SER A 1 585 ? 2.772 7.327 22.247 1.00 86.56 585 SER A N 1
ATOM 4581 C CA . SER A 1 585 ? 3.464 6.194 22.881 1.00 86.56 585 SER A CA 1
ATOM 4582 C C . SER A 1 585 ? 4.261 5.313 21.913 1.00 86.56 585 SER A C 1
ATOM 4584 O O . SER A 1 585 ? 5.098 4.535 22.370 1.00 86.56 585 SER A O 1
ATOM 4586 N N . ILE A 1 586 ? 4.044 5.443 20.592 1.00 79.12 586 ILE A N 1
ATOM 4587 C CA . ILE A 1 586 ? 4.918 4.836 19.576 1.00 79.12 586 ILE A CA 1
ATOM 4588 C C . ILE A 1 586 ? 6.348 5.291 19.895 1.00 79.12 586 ILE A C 1
ATOM 4590 O O . ILE A 1 586 ? 6.574 6.503 19.957 1.00 79.12 586 ILE A O 1
ATOM 4594 N N . PRO A 1 587 ? 7.311 4.371 20.108 1.00 62.41 587 PRO A N 1
ATOM 4595 C CA . PRO A 1 587 ? 8.667 4.754 20.459 1.00 62.41 587 PRO A CA 1
ATOM 4596 C C . PRO A 1 587 ? 9.266 5.662 19.389 1.00 62.41 587 PRO A C 1
ATOM 4598 O O . PRO A 1 587 ? 9.643 5.213 18.305 1.00 62.41 587 PRO A O 1
ATOM 4601 N N . ASN A 1 588 ? 9.368 6.950 19.718 1.00 52.88 588 ASN A N 1
ATOM 4602 C CA . ASN A 1 588 ? 10.175 7.883 18.957 1.00 52.88 588 ASN A CA 1
ATOM 4603 C C . ASN A 1 588 ? 11.594 7.302 18.848 1.00 52.88 588 ASN A C 1
ATOM 4605 O O . ASN A 1 588 ? 12.066 6.614 19.759 1.00 52.88 588 ASN A O 1
ATOM 4609 N N . GLY A 1 589 ? 12.286 7.576 17.745 1.00 45.66 589 GLY A N 1
ATOM 4610 C CA . GLY A 1 589 ? 13.622 7.050 17.456 1.00 45.66 589 GLY A CA 1
ATOM 4611 C C . GLY A 1 589 ? 14.729 7.657 18.328 1.00 45.66 589 GLY A C 1
ATOM 4612 O O . GLY A 1 589 ? 15.806 7.938 17.816 1.00 45.66 589 GLY A O 1
ATOM 4613 N N . GLY A 1 590 ? 14.469 7.891 19.613 1.00 35.34 590 GLY A N 1
ATOM 4614 C CA . GLY A 1 590 ? 15.328 8.543 20.589 1.00 35.34 590 GLY A CA 1
ATOM 4615 C C . GLY A 1 590 ? 14.605 8.702 21.933 1.00 35.34 590 GLY A C 1
ATOM 4616 O O . GLY A 1 590 ? 13.421 9.024 21.972 1.00 35.34 590 GLY A O 1
ATOM 4617 N N . ASN A 1 591 ? 15.351 8.508 23.024 1.00 28.95 591 ASN A N 1
ATOM 4618 C CA . ASN A 1 591 ? 14.955 8.711 24.425 1.00 28.95 591 ASN A CA 1
ATOM 4619 C C . ASN A 1 591 ? 13.790 7.860 24.971 1.00 28.95 591 ASN A C 1
ATOM 4621 O O . ASN A 1 591 ? 12.707 8.365 25.260 1.00 28.95 591 ASN A O 1
ATOM 4625 N N . VAL A 1 592 ? 14.091 6.603 25.321 1.00 32.62 592 VAL A N 1
ATOM 4626 C CA . VAL A 1 592 ? 13.412 5.940 26.451 1.00 32.62 592 VAL A CA 1
ATOM 4627 C C . VAL A 1 592 ? 14.010 6.485 27.755 1.00 32.62 592 VAL A C 1
ATOM 4629 O O . VAL A 1 592 ? 14.972 5.944 28.295 1.00 32.62 592 VAL A O 1
ATOM 4632 N N . GLY A 1 593 ? 13.469 7.604 28.239 1.00 27.38 593 GLY A N 1
ATOM 4633 C CA . GLY A 1 593 ? 13.748 8.112 29.584 1.00 27.38 593 GLY A CA 1
ATOM 4634 C C . GLY A 1 593 ? 12.869 7.393 30.609 1.00 27.38 593 GLY A C 1
ATOM 4635 O O . GLY A 1 593 ? 11.646 7.437 30.501 1.00 27.38 593 GLY A O 1
ATOM 4636 N N . VAL A 1 594 ? 13.470 6.717 31.591 1.00 33.28 594 VAL A N 1
ATOM 4637 C CA . VAL A 1 594 ? 12.730 5.891 32.561 1.00 33.28 594 VAL A CA 1
ATOM 4638 C C . VAL A 1 594 ? 11.856 6.755 33.477 1.00 33.28 594 VAL A C 1
ATOM 4640 O O . VAL A 1 594 ? 12.364 7.486 34.325 1.00 33.28 594 VAL A O 1
ATOM 4643 N N . ALA A 1 595 ? 10.537 6.606 33.353 1.00 25.72 595 ALA A N 1
ATOM 4644 C CA . ALA A 1 595 ? 9.543 7.175 34.261 1.00 25.72 595 ALA A CA 1
ATOM 4645 C C . ALA A 1 595 ? 8.870 6.054 35.074 1.00 25.72 595 ALA A C 1
ATOM 4647 O O . ALA A 1 595 ? 7.791 5.570 34.733 1.00 25.72 595 ALA A O 1
ATOM 4648 N N . THR A 1 596 ? 9.519 5.616 36.155 1.00 28.97 596 THR A N 1
ATOM 4649 C CA . THR A 1 596 ? 8.961 4.628 37.090 1.00 28.97 596 THR A CA 1
ATOM 4650 C C . THR A 1 596 ? 7.799 5.223 37.889 1.00 28.97 596 THR A C 1
ATOM 4652 O O . THR A 1 596 ? 7.986 5.906 38.898 1.00 28.97 596 THR A O 1
ATOM 4655 N N . ALA A 1 597 ? 6.571 4.944 37.451 1.00 28.03 597 ALA A N 1
ATOM 4656 C CA . ALA A 1 597 ? 5.369 5.281 38.204 1.00 28.03 597 ALA A CA 1
ATOM 4657 C C . ALA A 1 597 ? 5.310 4.461 39.506 1.00 28.03 597 ALA A C 1
ATOM 4659 O O . ALA A 1 597 ? 5.107 3.249 39.477 1.00 28.03 597 ALA A O 1
ATOM 4660 N N . ARG A 1 598 ? 5.480 5.125 40.656 1.00 27.67 598 ARG A N 1
ATOM 4661 C CA . ARG A 1 598 ? 5.282 4.501 41.972 1.00 27.67 598 ARG A CA 1
ATOM 4662 C C . ARG A 1 598 ? 3.804 4.182 42.207 1.00 27.67 598 ARG A C 1
ATOM 4664 O O . ARG A 1 598 ? 2.965 5.082 42.132 1.00 27.67 598 ARG A O 1
ATOM 4671 N N . ARG A 1 599 ? 3.532 2.949 42.624 1.00 29.08 599 ARG A N 1
ATOM 4672 C CA . ARG A 1 599 ? 2.510 2.595 43.615 1.00 29.08 599 ARG A CA 1
ATOM 4673 C C . ARG A 1 599 ? 3.117 1.590 44.585 1.00 29.08 599 ARG A C 1
ATOM 4675 O O . ARG A 1 599 ? 4.015 0.850 44.128 1.00 29.08 599 ARG A O 1
#

Nearest PDB structures (foldseek):
  2pl2-assembly1_B  TM=2.848E-01  e=3.381E-01  Thermus thermophilus HB27
  8rtc-assembly1_A  TM=2.621E-01  e=4.234E-01  Bacillus phage phi3T
  8rsv-assembly1_A  TM=2.771E-01  e=1.246E+00  Bacillus phage phi3T
  8rst-assembly1_A-2  TM=2.392E-01  e=2.043E+00  Bacillus phage phi3T

Secondary structure (DSSP, 8-state):
-------------------------------------------------------PPEEEEEE---SS--HHHHHHHHHHHHHHHHHHHHHHTT-HHHHHHHHGGGTTTTTT-HHHHHHHHHHHHHHHHHHHHTT-HHHHHHHHHHHHHH-SGGGSS--PPP----------------------------------------SSHHHHHHHHHHHHHHHHTT-HHHHHHHHHHHHHH-HHHHGGGHHHHHHHHHHHHHHHHHHHHSSPTTSS-HHHHHHHHHHHHHHHHH-TT-THHHHHHHHHHHHHHHHTS----------S----PPPGGGGPPP---EEEP--SSS-EEEE-SSEEEEESSHHHHHHHHHHHHHHHHHHHHHHHSS--SS--SSPEEEEEESSHHHHHHHH---TT-SEEEEEEEETTEEEEEEEEEETT-TTIIIIIHHHHHHHHHHTTTTTTSPPPHHHHHHHHHHTS-HHHHHHHHHHHHHHHHTT-PPPHHHHHH--SPPPTTHHHHHHHHHHHHHHHHHHHH-TTHHHHHHHHHHHTT-HHHHIIIII---HHHHHHHHHHHHHHHS--SS---------

Solvent-accessible surface area (backbone atoms only — not comparable to full-atom values): 36109 Å² total; per-residue (Å²): 134,87,83,90,89,80,87,89,88,88,88,90,87,86,89,78,89,85,86,85,88,83,82,89,85,90,80,86,87,84,89,86,90,89,86,86,85,91,86,85,83,86,86,81,83,85,84,83,86,79,83,81,74,81,81,70,83,53,72,53,72,49,75,53,77,54,99,61,92,56,66,64,63,50,51,51,50,46,53,45,51,50,27,44,53,52,21,50,51,26,44,75,72,65,40,15,66,61,15,42,70,49,40,62,86,44,52,80,79,46,73,76,46,61,77,53,55,51,54,48,44,50,16,42,56,51,35,31,53,54,26,49,77,70,66,37,55,68,65,22,48,54,45,51,55,54,41,51,68,76,48,60,71,76,69,77,69,84,80,81,86,91,76,81,86,83,90,87,83,88,90,87,83,90,89,89,87,80,92,80,89,91,86,82,90,87,84,84,85,88,87,88,84,80,87,86,86,85,91,88,84,87,90,58,78,73,56,65,65,40,38,45,52,52,16,51,51,27,45,75,70,65,39,30,75,70,14,31,70,26,37,52,54,27,35,76,74,35,54,74,81,32,52,89,46,32,43,62,37,16,48,20,42,35,53,46,44,48,52,52,47,55,58,56,70,74,42,65,94,79,80,66,52,76,65,56,54,50,50,50,47,48,47,37,54,48,13,35,71,42,20,67,90,45,67,65,42,55,60,53,49,49,55,50,51,58,52,50,57,62,73,70,54,78,93,70,82,91,75,85,86,90,84,78,82,93,66,98,64,72,64,75,61,83,72,38,56,91,63,76,72,45,79,49,81,67,59,98,62,92,41,36,39,40,33,45,76,42,38,34,33,35,20,74,55,64,70,62,35,57,50,49,56,21,36,50,57,38,31,46,36,50,48,31,30,51,45,61,77,36,67,70,93,66,73,47,80,66,44,32,40,34,39,56,27,74,30,47,70,57,36,23,74,74,68,71,51,58,65,59,34,59,39,37,33,40,37,37,48,55,88,38,42,66,70,44,38,37,38,45,36,27,60,67,46,93,50,32,80,63,32,50,50,33,20,50,40,31,50,66,64,52,59,51,70,52,45,78,44,80,76,54,50,38,53,42,56,11,52,13,47,69,61,28,51,67,70,59,45,51,50,33,47,52,47,34,42,51,21,60,79,66,73,60,62,78,52,59,66,55,49,76,68,40,78,68,85,57,74,71,82,49,35,67,50,48,54,9,47,16,33,44,54,43,48,52,50,27,76,74,62,40,48,45,46,48,55,53,29,52,40,43,13,59,82,64,77,30,60,41,61,19,33,39,73,72,71,68,33,76,30,61,70,43,46,46,53,54,50,52,50,50,50,70,62,51,82,61,98,64,80,93,71,89,77,84,80,86,128

Foldseek 3Di:
DDDDDDDDDDDDDDDDDDDDDDDDDDDDDDDDDDDDDDDDDDDDDDDDDDDPPDDDFDKDWDFDQDPALDPVVVVLVCLQVVLLVVLQVCLVVLVLVVNLVSLVVCPVSCPLDPSSLVSNLSSLVSVLVVCVVVVVNVVSVVSVVVSCVSCVPVVVDDDDDDDDDDDDDDDDDDDDDDDDDDDDDDDDDDDDDDDDDDDDDDDDVVVLVPLQVVLVVCVVVVVLLVSQVSLVVNCVVPVPVSLVCLLSNLVSLVVVLSVVLRVVVVDDQPPDALVNLVVSLVSLVSSCVSNVVPPCSVVSNVVSVVVSLVNPDDPDDDDDDDDPDDDPDDQQLVCQDQFDWDWDPDDPDQWTWIDGQAETETDNDPVVSRSLNRLLQSLLQLLCCQAPVHGDPHHDVVHAYEYEAAALVRLCVVPVRHSSGQKMWIWRADQLDTPYIYIYGYPVDPQGRAQVSSLSSNLVSQRSLLGRDHFQPLQSLLSSRVSHDVVSLLVLLLLQLVCLVVVVDDAPVCSRPDRDQDDDPNNSVSSSVSNLLLVVLCVQAHNNLSSVLRSVCVVVVHSQVSCCVRRVQRGRVSVRVVSSVVSVVSDDSDDPDDDDDDD

Mean predicted aligned error: 21.27 Å

Organism: NCBI:txid2527975